Protein AF-A0A947CQY2-F1 (afdb_monomer)

Mean predicted aligned error: 17.02 Å

Radius of gyration: 27.19 Å; Cα contacts (8 Å, |Δi|>4): 859; chains: 1; bounding box: 68×80×82 Å

Foldseek 3Di:
DDDDDDDDDDDDDDDDDDDDDDDPDDDPDDDDDDDDDDPDPDDLLQDLFHDLVCLLVLVLVLQLLLCCLQQVDASLCCCVVVVVVSVVSVVLSVCVVVVQKDFGRNLSSVQSVVSNVCSVQLFPPPQDDDDPDDGDGHPSNLPRIFAPFDFFAWDPFQRNQGPQWTWAWPPPDDDDDDTGTTTHSQQAEAFGWDDDPRHHPFQWDFAQDPVVRTTGTHGLDFFGKDQFQRNHHLQWGFDDPPDSIGHTHGAAEAQGKDQFQRSHHPPWGFAFDPPPRTIGGTWGQADWFIKWADALPCDPSNPDASHGGQWGFLDDRPDIGTTDGFAAAFDAQPSRVQDHGRQWTQDPVGRGTHGAAEFFGAADVPPQNNHDHQWTQDPVRNGTHHADEFFAKDQALSSHPNSDFDDPDDRGIGTRHDPVPPPD

Structure (mmCIF, N/CA/C/O backbone):
data_AF-A0A947CQY2-F1
#
_entry.id   AF-A0A947CQY2-F1
#
loop_
_atom_site.group_PDB
_atom_site.id
_atom_site.type_symbol
_atom_site.label_atom_id
_atom_site.label_alt_id
_atom_site.label_comp_id
_atom_site.label_asym_id
_atom_site.label_entity_id
_atom_site.label_seq_id
_atom_site.pdbx_PDB_ins_code
_atom_site.Cartn_x
_atom_site.Cartn_y
_atom_site.Cartn_z
_atom_site.occupancy
_atom_site.B_iso_or_equiv
_atom_site.auth_seq_id
_atom_site.auth_comp_id
_atom_site.auth_asym_id
_atom_site.auth_atom_id
_atom_site.pdbx_PDB_model_num
ATOM 1 N N . MET A 1 1 ? -17.054 57.507 -46.070 1.00 37.50 1 MET A N 1
ATOM 2 C CA . MET A 1 1 ? -17.447 56.498 -47.080 1.00 37.50 1 MET A CA 1
ATOM 3 C C . MET A 1 1 ? -17.348 55.144 -46.381 1.00 37.50 1 MET A C 1
ATOM 5 O O . MET A 1 1 ? -16.251 54.636 -46.269 1.00 37.50 1 MET A O 1
ATOM 9 N N . LEU A 1 2 ? -18.321 54.668 -45.599 1.00 33.06 2 LEU A N 1
ATOM 10 C CA . LEU A 1 2 ? -19.682 54.240 -45.953 1.00 33.06 2 LEU A CA 1
ATOM 11 C C . LEU A 1 2 ? -19.703 53.276 -47.149 1.00 33.06 2 LEU A C 1
ATOM 13 O O . LEU A 1 2 ? -19.855 53.705 -48.286 1.00 33.06 2 LEU A O 1
ATOM 17 N N . SER A 1 3 ? -19.577 51.979 -46.864 1.00 36.81 3 SER A N 1
ATOM 18 C CA . SER A 1 3 ? -20.337 50.935 -47.551 1.00 36.81 3 SER A CA 1
ATOM 19 C C . SER A 1 3 ? -20.489 49.727 -46.626 1.00 36.81 3 SER A C 1
ATOM 21 O O . SER A 1 3 ? -19.585 49.369 -45.881 1.00 36.81 3 SER A O 1
ATOM 23 N N . LEU A 1 4 ? -21.695 49.181 -46.644 1.00 36.59 4 LEU A N 1
ATOM 24 C CA . LEU A 1 4 ? -22.331 48.286 -45.688 1.00 36.59 4 LEU A CA 1
ATOM 25 C C . LEU A 1 4 ? -23.080 47.239 -46.535 1.00 36.59 4 LEU A C 1
ATOM 27 O O . LEU A 1 4 ? -23.568 47.597 -47.610 1.00 36.59 4 LEU A O 1
ATOM 31 N N . ARG A 1 5 ? -23.274 46.027 -45.982 1.00 35.16 5 ARG A N 1
ATOM 32 C CA . ARG A 1 5 ? -24.109 44.875 -46.443 1.00 35.16 5 ARG A CA 1
ATOM 33 C C . ARG A 1 5 ? -23.339 43.803 -47.241 1.00 35.16 5 ARG A C 1
ATOM 35 O O . ARG A 1 5 ? -22.593 44.150 -48.142 1.00 35.16 5 ARG A O 1
ATOM 42 N N . ARG A 1 6 ? -23.498 42.488 -47.014 1.00 33.84 6 ARG A N 1
ATOM 43 C CA . ARG A 1 6 ? -24.617 41.644 -46.502 1.00 33.84 6 ARG A CA 1
ATOM 44 C C . ARG A 1 6 ? -24.035 40.455 -45.699 1.00 33.84 6 ARG A C 1
ATOM 46 O O . ARG A 1 6 ? -23.008 39.936 -46.104 1.00 33.84 6 ARG A O 1
ATOM 53 N N . LEU A 1 7 ? -24.522 40.102 -44.504 1.00 30.09 7 LEU A N 1
ATOM 54 C CA . LEU A 1 7 ? -25.620 39.157 -44.193 1.00 30.09 7 LEU A CA 1
ATOM 55 C C . LEU A 1 7 ? -25.624 37.834 -44.987 1.00 30.09 7 LEU A C 1
ATOM 57 O O . LEU A 1 7 ? -26.023 37.806 -46.150 1.00 30.09 7 LEU A O 1
ATOM 61 N N . SER A 1 8 ? -25.304 36.733 -44.301 1.00 27.56 8 SER A N 1
ATOM 62 C CA . SER A 1 8 ? -25.922 35.414 -44.490 1.00 27.56 8 SER A CA 1
ATOM 63 C C . SER A 1 8 ? -25.929 34.668 -43.153 1.00 27.56 8 SER A C 1
ATOM 65 O O . SER A 1 8 ? -24.882 34.362 -42.596 1.00 27.56 8 SER A O 1
ATOM 67 N N . LEU A 1 9 ? -27.144 34.457 -42.638 1.00 26.97 9 LEU A N 1
ATOM 68 C CA . LEU A 1 9 ? -27.487 33.500 -41.590 1.00 26.97 9 LEU A CA 1
ATOM 69 C C . LEU A 1 9 ? -27.170 32.083 -42.083 1.00 26.97 9 LEU A C 1
ATOM 71 O O . LEU A 1 9 ? -27.676 31.705 -43.139 1.00 26.97 9 LEU A O 1
ATOM 75 N N . VAL A 1 10 ? -26.492 31.280 -41.266 1.00 26.73 10 VAL A N 1
ATOM 76 C CA . VAL A 1 10 ? -26.775 29.844 -41.150 1.00 26.73 10 VAL A CA 1
ATOM 77 C C . VAL A 1 10 ? -26.706 29.500 -39.667 1.00 26.73 10 VAL A C 1
ATOM 79 O O . VAL A 1 10 ? -25.639 29.488 -39.066 1.00 26.73 10 VAL A O 1
ATOM 82 N N . ALA A 1 11 ? -27.881 29.281 -39.083 1.00 26.80 11 ALA A N 1
ATOM 83 C CA . ALA A 1 11 ? -28.035 28.573 -37.827 1.00 26.80 11 ALA A CA 1
ATOM 84 C C . ALA A 1 11 ? -27.947 27.073 -38.133 1.00 26.80 11 ALA A C 1
ATOM 86 O O . ALA A 1 11 ? -28.679 26.587 -38.998 1.00 26.80 11 ALA A O 1
ATOM 87 N N . LEU A 1 12 ? -27.084 26.350 -37.425 1.00 25.55 12 LEU A N 1
ATOM 88 C CA . LEU A 1 12 ? -27.151 24.897 -37.341 1.00 25.55 12 LEU A CA 1
ATOM 89 C C . LEU A 1 12 ? -27.026 24.513 -35.865 1.00 25.55 12 LEU A C 1
ATOM 91 O O . LEU A 1 12 ? -25.973 24.666 -35.256 1.00 25.55 12 LEU A O 1
ATOM 95 N N . PHE A 1 13 ? -28.151 24.076 -35.306 1.00 28.47 13 PHE A N 1
ATOM 96 C CA . PHE A 1 13 ? -28.228 23.364 -34.039 1.00 28.47 13 PHE A CA 1
ATOM 97 C C . PHE A 1 13 ? -27.535 22.008 -34.203 1.00 28.47 13 PHE A C 1
ATOM 99 O O . PHE A 1 13 ? -27.958 21.209 -35.039 1.00 28.47 13 PHE A O 1
ATOM 106 N N . VAL A 1 14 ? -26.531 21.731 -33.376 1.00 28.11 14 VAL A N 1
ATOM 107 C CA . VAL A 1 14 ? -26.170 20.363 -32.998 1.00 28.11 14 VAL A CA 1
ATOM 108 C C . VAL A 1 14 ? -26.201 20.325 -31.480 1.00 28.11 14 VAL A C 1
ATOM 110 O O . VAL A 1 14 ? -25.324 20.856 -30.810 1.00 28.11 14 VAL A O 1
ATOM 113 N N . ALA A 1 15 ? -27.289 19.759 -30.967 1.00 30.86 15 ALA A N 1
ATOM 114 C CA . ALA A 1 15 ? -27.392 19.287 -29.604 1.00 30.86 15 ALA A CA 1
ATOM 115 C C . ALA A 1 15 ? -26.707 17.916 -29.542 1.00 30.86 15 ALA A C 1
ATOM 117 O O . ALA A 1 15 ? -27.177 16.968 -30.169 1.00 30.86 15 ALA A O 1
ATOM 118 N N . LEU A 1 16 ? -25.606 17.831 -28.805 1.00 29.23 16 LEU A N 1
ATOM 119 C CA . LEU A 1 16 ? -25.088 16.601 -28.215 1.00 29.23 16 LEU A CA 1
ATOM 120 C C . LEU A 1 16 ? -24.780 16.959 -26.762 1.00 29.23 16 LEU A C 1
ATOM 122 O O . LEU A 1 16 ? -24.142 17.977 -26.505 1.00 29.23 16 LEU A O 1
ATOM 126 N N . GLY A 1 17 ? -25.395 16.214 -25.846 1.00 28.59 17 GLY A N 1
ATOM 127 C CA . GLY A 1 17 ? -25.545 16.580 -24.444 1.00 28.59 17 GLY A CA 1
ATOM 128 C C . GLY A 1 17 ? -24.212 16.734 -23.726 1.00 28.59 17 GLY A C 1
ATOM 129 O O . GLY A 1 17 ? -23.403 15.811 -23.713 1.00 28.59 17 GLY A O 1
ATOM 130 N N . CYS A 1 18 ? -24.031 17.890 -23.097 1.00 28.33 18 CYS A N 1
ATOM 131 C CA . CYS A 1 18 ? -23.194 17.992 -21.916 1.00 28.33 18 CYS A CA 1
ATOM 132 C C . CYS A 1 18 ? -23.913 17.221 -20.804 1.00 28.33 18 CYS A C 1
ATOM 134 O O . CYS A 1 18 ? -25.087 17.493 -20.549 1.00 28.33 18 CYS A O 1
ATOM 136 N N . GLY A 1 19 ? -23.238 16.253 -20.185 1.00 28.91 19 GLY A N 1
ATOM 137 C CA . GLY A 1 19 ? -23.611 15.841 -18.836 1.00 28.91 19 GLY A CA 1
ATOM 138 C C . GLY A 1 19 ? -23.505 17.068 -17.934 1.00 28.91 19 GLY A C 1
ATOM 139 O O . GLY A 1 19 ? -22.561 17.850 -18.071 1.00 28.91 19 GLY A O 1
ATOM 140 N N . ASP A 1 20 ? -24.517 17.289 -17.105 1.00 27.80 20 ASP A N 1
ATOM 141 C CA . ASP A 1 20 ? -24.540 18.399 -16.163 1.00 27.80 20 ASP A CA 1
ATOM 142 C C . ASP A 1 20 ? -23.371 18.242 -15.179 1.00 27.80 20 ASP A C 1
ATOM 144 O O . ASP A 1 20 ? -23.346 17.323 -14.366 1.00 27.80 20 ASP A O 1
ATOM 148 N N . ILE A 1 21 ? -22.385 19.136 -15.272 1.00 35.00 21 ILE A N 1
ATOM 149 C CA . ILE A 1 21 ? -21.371 19.313 -14.232 1.00 35.00 21 ILE A CA 1
ATOM 150 C C . ILE A 1 21 ? -22.055 20.099 -13.117 1.00 35.00 21 ILE A C 1
ATOM 152 O O . ILE A 1 21 ? -22.468 21.246 -13.319 1.00 35.00 21 ILE A O 1
ATOM 156 N N . VAL A 1 22 ? -22.212 19.470 -11.954 1.00 32.12 22 VAL A N 1
ATOM 157 C CA . VAL A 1 22 ? -22.820 20.089 -10.777 1.00 32.12 22 VAL A CA 1
ATOM 158 C C . VAL A 1 22 ? -21.866 21.161 -10.250 1.00 32.12 22 VAL A C 1
ATOM 160 O O . VAL A 1 22 ? -20.900 20.884 -9.549 1.00 32.12 22 VAL A O 1
ATOM 163 N N . GLN A 1 23 ? -22.136 22.420 -10.591 1.00 33.91 23 GLN A N 1
ATOM 164 C CA . GLN A 1 23 ? -21.627 23.547 -9.817 1.00 33.91 23 GLN A CA 1
ATOM 165 C C . GLN A 1 23 ? -22.276 23.481 -8.431 1.00 33.91 23 GLN A C 1
ATOM 167 O O . GLN A 1 23 ? -23.504 23.481 -8.340 1.00 33.91 23 GLN A O 1
ATOM 172 N N . ALA A 1 24 ? -21.470 23.446 -7.367 1.00 34.31 24 ALA A N 1
ATOM 173 C CA . ALA A 1 24 ? -21.943 23.549 -5.990 1.00 34.31 24 ALA A CA 1
ATOM 174 C C . ALA A 1 24 ? -22.673 24.893 -5.787 1.00 34.31 24 ALA A C 1
ATOM 176 O O . ALA A 1 24 ? -22.074 25.934 -5.513 1.00 34.31 24 ALA A O 1
ATOM 177 N N . GLY A 1 25 ? -23.987 24.885 -6.004 1.00 31.33 25 GLY A N 1
ATOM 178 C CA . GLY A 1 25 ? -24.869 26.013 -5.756 1.00 31.33 25 GLY A CA 1
ATOM 179 C C . GLY A 1 25 ? -25.234 26.051 -4.281 1.00 31.33 25 GLY A C 1
ATOM 180 O O . GLY A 1 25 ? -26.014 25.225 -3.819 1.00 31.33 25 GLY A O 1
ATOM 181 N N . GLY A 1 26 ? -24.688 27.018 -3.543 1.00 39.09 26 GLY A N 1
ATOM 182 C CA . GLY A 1 26 ? -25.120 27.300 -2.177 1.00 39.09 26 GLY A CA 1
ATOM 183 C C . GLY A 1 26 ? -26.562 27.810 -2.161 1.00 39.09 26 GLY A C 1
ATOM 184 O O . GLY A 1 26 ? -26.810 28.960 -2.531 1.00 39.09 26 GLY A O 1
ATOM 185 N N . ASP A 1 27 ? -27.501 26.970 -1.724 1.00 36.34 27 ASP A N 1
ATOM 186 C CA . ASP A 1 27 ? -28.888 27.364 -1.477 1.00 36.34 27 ASP A CA 1
ATOM 187 C C . ASP A 1 27 ? -29.111 27.602 0.023 1.00 36.34 27 ASP A C 1
ATOM 189 O O . ASP A 1 27 ? -29.260 26.685 0.831 1.00 36.34 27 ASP A O 1
ATOM 193 N N . ALA A 1 28 ? -29.111 28.879 0.405 1.00 42.72 28 ALA A N 1
ATOM 194 C CA . ALA A 1 28 ? -29.568 29.336 1.709 1.00 42.72 28 ALA A CA 1
ATOM 195 C C . ALA A 1 28 ? -31.097 29.511 1.666 1.00 42.72 28 ALA A C 1
ATOM 197 O O . ALA A 1 28 ? -31.605 30.617 1.461 1.00 42.72 28 ALA A O 1
ATOM 198 N N . GLY A 1 29 ? -31.831 28.411 1.856 1.00 35.50 29 GLY A N 1
ATOM 199 C CA . GLY A 1 29 ? -33.295 28.367 1.829 1.00 35.50 29 GLY A CA 1
ATOM 200 C C . GLY A 1 29 ? -33.918 27.992 3.175 1.00 35.50 29 GLY A C 1
ATOM 201 O O . GLY A 1 29 ? -33.822 26.865 3.641 1.00 35.50 29 GLY A O 1
ATOM 202 N N . THR A 1 30 ? -34.597 28.950 3.801 1.00 44.81 30 THR A N 1
ATOM 203 C CA . THR A 1 30 ? -35.288 28.848 5.094 1.00 44.81 30 THR A CA 1
ATOM 204 C C . THR A 1 30 ? -36.563 27.990 5.073 1.00 44.81 30 THR A C 1
ATOM 206 O O . THR A 1 30 ? -37.464 28.273 4.288 1.00 44.81 30 THR A O 1
ATOM 209 N N . GLY A 1 31 ? -36.699 27.094 6.060 1.00 47.78 31 GLY A N 1
ATOM 210 C CA . GLY A 1 31 ? -37.945 26.792 6.786 1.00 47.78 31 GLY A CA 1
ATOM 211 C C . GLY A 1 31 ? -39.035 25.993 6.061 1.00 47.78 31 GLY A C 1
ATOM 212 O O . GLY A 1 31 ? -39.875 26.563 5.367 1.00 47.78 31 GLY A O 1
ATOM 213 N N . GLY A 1 32 ? -39.121 24.695 6.358 1.00 37.16 32 GLY A N 1
ATOM 214 C CA . GLY A 1 32 ? -40.285 23.872 6.029 1.00 37.16 32 GLY A CA 1
ATOM 215 C C . GLY A 1 32 ? -40.340 22.597 6.867 1.00 37.16 32 GLY A C 1
ATOM 216 O O . GLY A 1 32 ? -39.593 21.661 6.613 1.00 37.16 32 GLY A O 1
ATOM 217 N N . ASP A 1 33 ? -41.240 22.570 7.852 1.00 52.34 33 ASP A N 1
ATOM 218 C CA . ASP A 1 33 ? -41.529 21.424 8.719 1.00 52.34 33 ASP A CA 1
ATOM 219 C C . ASP A 1 33 ? -42.145 20.261 7.909 1.00 52.34 33 ASP A C 1
ATOM 221 O O . ASP A 1 33 ? -43.361 20.186 7.717 1.00 52.34 33 ASP A O 1
ATOM 225 N N . GLY A 1 34 ? -41.306 19.351 7.413 1.00 40.44 34 GLY A N 1
ATOM 226 C CA . GLY A 1 34 ? -41.702 18.076 6.811 1.00 40.44 34 GLY A CA 1
ATOM 227 C C . GLY A 1 34 ? -41.162 16.920 7.650 1.00 40.44 34 GLY A C 1
ATOM 228 O O . GLY A 1 34 ? -39.957 16.801 7.824 1.00 40.44 34 GLY A O 1
ATOM 229 N N . GLY A 1 35 ? -42.056 16.110 8.222 1.00 40.53 35 GLY A N 1
ATOM 230 C CA . GLY A 1 35 ? -41.706 15.022 9.142 1.00 40.53 35 GLY A CA 1
ATOM 231 C C . GLY A 1 35 ? -40.851 13.904 8.521 1.00 40.53 35 GLY A C 1
ATOM 232 O O . GLY A 1 35 ? -40.805 13.772 7.298 1.00 40.53 35 GLY A O 1
ATOM 233 N N . PRO A 1 36 ? -40.208 13.077 9.368 1.00 48.31 36 PRO A N 1
ATOM 234 C CA . PRO A 1 36 ? -39.227 12.087 8.946 1.00 48.31 36 PRO A CA 1
ATOM 235 C C . PRO A 1 36 ? -39.929 10.950 8.201 1.00 48.31 36 PRO A C 1
ATOM 237 O O . PRO A 1 36 ? -40.665 10.160 8.792 1.00 48.31 36 PRO A O 1
ATOM 240 N N . GLN A 1 37 ? -39.730 10.898 6.890 1.00 43.72 37 GLN A N 1
ATOM 241 C CA . GLN A 1 37 ? -39.942 9.695 6.099 1.00 43.72 37 GLN A CA 1
ATOM 242 C C . GLN A 1 37 ? -38.576 9.049 5.918 1.00 43.72 37 GLN A C 1
ATOM 244 O O . GLN A 1 37 ? -37.701 9.680 5.338 1.00 43.72 37 GLN A O 1
ATOM 249 N N . ASP A 1 38 ? -38.427 7.847 6.478 1.00 50.47 38 ASP A N 1
ATOM 250 C CA . ASP A 1 38 ? -37.398 6.828 6.242 1.00 50.47 38 ASP A CA 1
ATOM 251 C C . ASP A 1 38 ? -36.328 7.204 5.198 1.00 50.47 38 ASP A C 1
ATOM 253 O O . ASP A 1 38 ? -36.340 6.726 4.063 1.00 50.47 38 ASP A O 1
ATOM 257 N N . ALA A 1 39 ? -35.382 8.061 5.593 1.00 50.59 39 ALA A N 1
ATOM 258 C CA . ALA A 1 39 ? -34.097 8.150 4.923 1.00 50.59 39 ALA A CA 1
ATOM 259 C C . ALA A 1 39 ? -33.348 6.876 5.315 1.00 50.59 39 ALA A C 1
ATOM 261 O O . ALA A 1 39 ? -33.127 6.630 6.503 1.00 50.59 39 ALA A O 1
ATOM 262 N N . GLY A 1 40 ? -33.074 6.015 4.335 1.00 50.72 40 GLY A N 1
ATOM 263 C CA . GLY A 1 40 ? -32.363 4.764 4.564 1.00 50.72 40 GLY A CA 1
ATOM 264 C C . GLY A 1 40 ? -31.072 5.037 5.328 1.00 50.72 40 GLY A C 1
ATOM 265 O O . GLY A 1 40 ? -30.286 5.886 4.927 1.00 50.72 40 GLY A O 1
ATOM 266 N N . THR A 1 41 ? -30.875 4.329 6.434 1.00 64.75 41 THR A N 1
ATOM 267 C CA . THR A 1 41 ? -29.686 4.389 7.296 1.00 64.75 41 THR A CA 1
ATOM 268 C C . THR A 1 41 ? -28.481 3.699 6.643 1.00 64.75 41 THR A C 1
ATOM 270 O O . THR A 1 41 ? -27.795 2.920 7.299 1.00 64.75 41 THR A O 1
ATOM 273 N N . GLY A 1 42 ? -28.304 3.874 5.331 1.00 78.50 42 GLY A N 1
ATOM 274 C CA . GLY A 1 42 ? -27.133 3.370 4.624 1.00 78.50 42 GLY A CA 1
ATOM 275 C C . GLY A 1 42 ? -25.900 4.130 5.090 1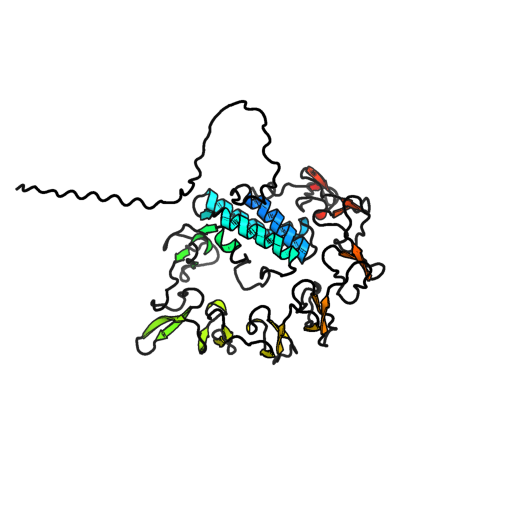.00 78.50 42 GLY A C 1
ATOM 276 O O . GLY A 1 42 ? -25.989 5.327 5.365 1.00 78.50 42 GLY A O 1
ATOM 277 N N . ASP A 1 43 ? -24.784 3.422 5.214 1.00 87.75 43 ASP A N 1
ATOM 278 C CA . ASP A 1 43 ? -23.488 4.032 5.478 1.00 87.75 43 ASP A CA 1
ATOM 279 C C . ASP A 1 43 ? -23.175 5.026 4.340 1.00 87.75 43 ASP A C 1
ATOM 281 O O . ASP A 1 43 ? -23.187 4.616 3.172 1.00 87.75 43 ASP A O 1
ATOM 285 N N . PRO A 1 44 ? -22.943 6.323 4.627 1.00 86.81 44 PRO A N 1
ATOM 286 C CA . PRO A 1 44 ? -22.600 7.301 3.595 1.00 86.81 44 PRO A CA 1
ATOM 287 C C . PRO A 1 44 ? -21.360 6.886 2.787 1.00 86.81 44 PRO A C 1
ATOM 289 O O . PRO A 1 44 ? -21.268 7.215 1.607 1.00 86.81 44 PRO A O 1
ATOM 292 N N . CYS A 1 45 ? -20.463 6.079 3.359 1.00 91.62 45 CYS A N 1
ATOM 293 C CA . CYS A 1 45 ? -19.264 5.573 2.694 1.00 91.62 45 CYS A CA 1
ATOM 294 C C . CYS A 1 45 ? -19.535 4.445 1.679 1.00 91.62 45 CYS A C 1
ATOM 296 O O . CYS A 1 45 ? -18.628 4.013 0.960 1.00 91.62 45 CYS A O 1
ATOM 298 N N . GLU A 1 46 ? -20.775 3.955 1.589 1.00 89.38 46 GLU A N 1
ATOM 299 C CA . GLU A 1 46 ? -21.233 2.999 0.571 1.00 89.38 46 GLU A CA 1
ATOM 300 C C . GLU A 1 46 ? -22.010 3.662 -0.579 1.00 89.38 46 GLU A C 1
ATOM 302 O O . GLU A 1 46 ? -22.575 2.966 -1.422 1.00 89.38 46 GLU A O 1
ATOM 307 N N . ALA A 1 47 ? -22.051 4.996 -0.643 1.00 89.00 47 ALA A N 1
ATOM 308 C CA . ALA A 1 47 ? -22.697 5.700 -1.744 1.00 89.00 47 ALA A CA 1
ATOM 309 C C . ALA A 1 47 ? -21.927 5.535 -3.071 1.00 89.00 47 ALA A C 1
ATOM 311 O O . ALA A 1 47 ? -20.705 5.689 -3.123 1.00 89.00 47 ALA A O 1
ATOM 312 N N . ASP A 1 48 ? -22.661 5.296 -4.166 1.00 87.88 48 ASP A N 1
ATOM 313 C CA . ASP A 1 48 ? -22.102 5.237 -5.530 1.00 87.88 48 ASP A CA 1
ATOM 314 C C . ASP A 1 48 ? -21.422 6.561 -5.941 1.00 87.88 48 ASP A C 1
ATOM 316 O O . ASP A 1 48 ? -20.479 6.562 -6.729 1.00 87.88 48 ASP A O 1
ATOM 320 N N . GLU A 1 49 ? -21.894 7.682 -5.387 1.00 88.12 49 GLU A N 1
ATOM 321 C CA . GLU A 1 49 ? -21.298 9.011 -5.510 1.00 88.12 49 GLU A CA 1
ATOM 322 C C . GLU A 1 49 ? -21.145 9.602 -4.109 1.00 88.12 49 GLU A C 1
ATOM 324 O O . GLU A 1 49 ? -22.140 9.887 -3.437 1.00 88.12 49 GLU A O 1
ATOM 329 N N . LEU A 1 50 ? -19.904 9.774 -3.661 1.00 89.62 50 LEU A N 1
ATOM 330 C CA . LEU A 1 50 ? -19.626 10.301 -2.333 1.00 89.62 50 LEU A CA 1
ATOM 331 C C . LEU A 1 50 ? -19.603 11.828 -2.350 1.00 89.62 50 LEU A C 1
ATOM 333 O O . LEU A 1 50 ? -18.973 12.433 -3.214 1.00 89.62 50 LEU A O 1
ATOM 337 N N . ALA A 1 51 ? -20.289 12.479 -1.411 1.00 89.12 51 ALA A N 1
ATOM 338 C CA . ALA A 1 51 ? -20.196 13.927 -1.300 1.00 89.12 51 ALA A CA 1
ATOM 339 C C . ALA A 1 51 ? -18.824 14.327 -0.745 1.00 89.12 51 ALA A C 1
ATOM 341 O O . ALA A 1 51 ? -18.244 13.644 0.096 1.00 89.12 51 ALA A O 1
ATOM 342 N N . ILE A 1 52 ? -18.322 15.485 -1.173 1.00 85.62 52 ILE A N 1
ATOM 343 C 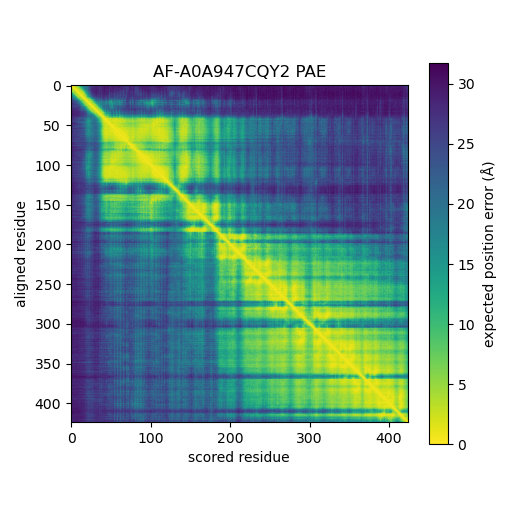CA . ILE A 1 52 ? -17.004 15.972 -0.754 1.00 85.62 52 ILE A CA 1
ATOM 344 C C . ILE A 1 52 ? -16.862 16.126 0.767 1.00 85.62 52 ILE A C 1
ATOM 346 O O . ILE A 1 52 ? -15.788 15.891 1.314 1.00 85.62 52 ILE A O 1
ATOM 350 N N . ASP A 1 53 ? -17.942 16.508 1.451 1.00 85.12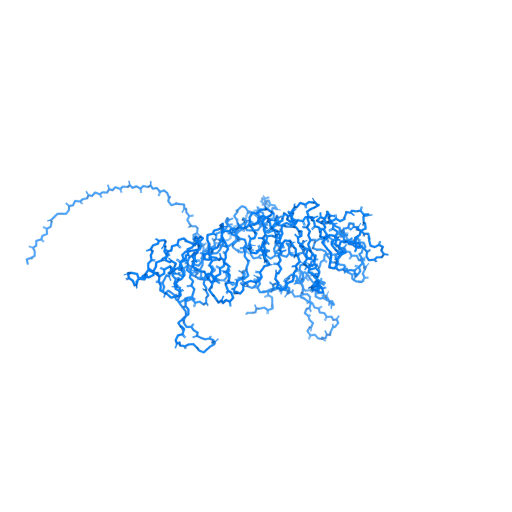 53 ASP A N 1
ATOM 351 C CA . ASP A 1 53 ? -17.934 16.679 2.904 1.00 85.12 53 ASP A CA 1
ATOM 352 C C . ASP A 1 53 ? -17.927 15.333 3.645 1.00 85.12 53 ASP A C 1
ATOM 354 O O . ASP A 1 53 ? -17.373 15.258 4.739 1.00 85.12 53 ASP A O 1
ATOM 358 N N . ASP A 1 54 ? -18.432 14.269 3.013 1.00 89.62 54 ASP A N 1
ATOM 359 C CA . ASP A 1 54 ? -18.410 12.902 3.545 1.00 89.62 54 ASP A CA 1
ATOM 360 C C . ASP A 1 54 ? -17.081 12.191 3.215 1.00 89.62 54 ASP A C 1
ATOM 362 O O . ASP A 1 54 ? -16.655 11.274 3.920 1.00 89.62 54 ASP A O 1
ATOM 366 N N . PHE A 1 55 ? -16.377 12.632 2.162 1.00 88.12 55 PHE A N 1
ATOM 367 C CA . PHE A 1 55 ? -15.137 12.010 1.694 1.00 88.12 55 PHE A CA 1
ATOM 368 C C . PHE A 1 55 ? -14.067 11.909 2.773 1.00 88.12 55 PHE A C 1
ATOM 370 O O . PHE A 1 55 ? -13.450 10.860 2.917 1.00 88.12 55 PHE A O 1
ATOM 377 N N . GLN A 1 56 ? -13.831 12.981 3.530 1.00 86.56 56 GLN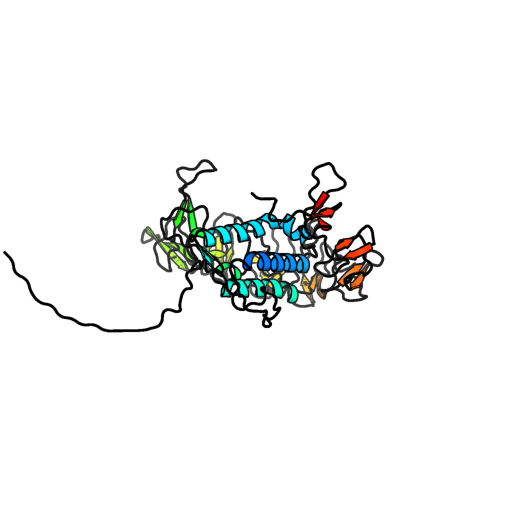 A N 1
ATOM 378 C CA . GLN A 1 56 ? -12.756 12.996 4.521 1.00 86.56 56 GLN A CA 1
ATOM 379 C C . GLN A 1 56 ? -12.968 11.940 5.607 1.00 86.56 56 GLN A C 1
ATOM 381 O O . GLN A 1 56 ? -12.028 11.247 5.999 1.00 86.56 56 GLN A O 1
ATOM 386 N N . GLU A 1 57 ? -14.202 11.841 6.095 1.00 87.06 57 GLU A N 1
ATOM 387 C CA . GLU A 1 57 ? -14.593 10.893 7.131 1.00 87.06 57 GLU A CA 1
ATOM 388 C C . GLU A 1 57 ? -14.473 9.464 6.597 1.00 87.06 57 GLU A C 1
ATOM 390 O O . GLU A 1 57 ? -13.781 8.636 7.191 1.00 87.06 57 GLU A O 1
ATOM 395 N N . CYS A 1 58 ? -15.023 9.212 5.409 1.00 92.25 58 CYS A N 1
ATOM 396 C CA . CYS A 1 58 ? -14.973 7.902 4.773 1.00 92.25 58 CYS A CA 1
ATOM 397 C C . CYS A 1 58 ? -13.562 7.463 4.368 1.00 92.25 58 CYS A C 1
ATOM 399 O O . CYS A 1 58 ? -13.232 6.282 4.494 1.00 92.25 58 CYS A O 1
ATOM 401 N N . PHE A 1 59 ? -12.714 8.388 3.911 1.00 88.00 59 PHE A N 1
ATOM 402 C CA . PHE A 1 59 ? -11.313 8.126 3.584 1.00 88.00 59 PHE A CA 1
ATOM 403 C C . PHE A 1 59 ? -10.507 7.808 4.827 1.00 88.00 59 PHE A C 1
ATOM 405 O O . PHE A 1 59 ? -9.824 6.793 4.845 1.00 88.00 59 PHE A O 1
ATOM 412 N N . THR A 1 60 ? -10.647 8.603 5.889 1.00 85.62 60 THR A N 1
ATOM 413 C CA . THR A 1 60 ? -9.970 8.333 7.165 1.00 85.62 60 THR A CA 1
ATOM 414 C C . THR A 1 60 ? -10.374 6.963 7.711 1.00 85.62 60 THR A C 1
ATOM 416 O O . THR A 1 60 ? -9.514 6.175 8.094 1.00 85.62 60 THR A O 1
ATOM 419 N N . ALA A 1 61 ? -11.674 6.645 7.695 1.00 87.56 61 ALA A N 1
ATOM 420 C CA . ALA A 1 61 ? -12.181 5.354 8.149 1.00 87.56 61 ALA A CA 1
ATOM 421 C C . ALA A 1 61 ? -11.676 4.188 7.283 1.00 87.56 61 ALA A C 1
ATOM 423 O O . ALA A 1 61 ? -11.251 3.168 7.818 1.00 87.56 61 ALA A O 1
ATOM 424 N N . SER A 1 62 ? -11.680 4.338 5.954 1.00 87.38 62 SER A N 1
ATOM 425 C CA . SER A 1 62 ? -11.235 3.283 5.031 1.00 87.38 62 SER A CA 1
ATOM 426 C C . SER A 1 62 ? -9.720 3.085 5.062 1.00 87.38 62 SER A C 1
ATOM 428 O O . SER A 1 62 ? -9.262 1.949 5.045 1.00 87.38 62 SER A O 1
ATOM 430 N N . TRP A 1 63 ? -8.946 4.171 5.140 1.00 84.62 63 TRP A N 1
ATOM 431 C CA . TRP A 1 63 ? -7.490 4.139 5.257 1.00 84.62 63 TRP A CA 1
ATOM 432 C C . TRP A 1 63 ? -7.066 3.486 6.567 1.00 84.62 63 TRP A C 1
ATOM 434 O O . TRP A 1 63 ? -6.325 2.510 6.551 1.00 84.62 63 TRP A O 1
ATOM 444 N N . CYS A 1 64 ? -7.607 3.945 7.698 1.00 84.94 64 CYS A N 1
ATOM 445 C CA . CYS A 1 64 ? -7.268 3.340 8.978 1.00 84.94 64 CYS A CA 1
ATOM 446 C C . CYS A 1 64 ? -7.793 1.919 9.124 1.00 84.94 64 CYS A C 1
ATOM 448 O O . CYS A 1 64 ? -7.096 1.100 9.707 1.00 84.94 64 CYS A O 1
ATOM 450 N N . GLY A 1 65 ? -8.945 1.587 8.537 1.00 84.56 65 GLY A N 1
ATOM 451 C CA . GLY A 1 65 ? -9.391 0.199 8.446 1.00 84.56 65 GLY A CA 1
ATOM 452 C C . GLY A 1 65 ? -8.438 -0.671 7.619 1.00 84.56 65 GLY A C 1
ATOM 453 O O . GLY A 1 65 ? -8.195 -1.819 7.980 1.00 84.56 65 GLY A O 1
ATOM 454 N N . ALA A 1 66 ? -7.857 -0.137 6.540 1.00 81.56 66 ALA A N 1
ATOM 455 C CA . ALA A 1 66 ? -6.861 -0.845 5.739 1.00 81.56 66 ALA A CA 1
ATOM 456 C C . ALA A 1 66 ? -5.533 -1.019 6.496 1.00 81.56 66 ALA A C 1
ATOM 458 O O . ALA A 1 66 ? -4.990 -2.119 6.508 1.00 81.56 66 ALA A O 1
ATOM 459 N N . ILE A 1 67 ? -5.039 0.023 7.169 1.00 78.44 67 ILE A N 1
ATOM 460 C CA . ILE A 1 67 ? -3.818 -0.032 7.989 1.00 78.44 67 ILE A CA 1
ATOM 461 C C . ILE A 1 67 ? -3.988 -1.002 9.159 1.00 78.44 67 ILE A C 1
ATOM 463 O O . ILE A 1 67 ? -3.133 -1.855 9.376 1.00 78.44 67 ILE A O 1
ATOM 467 N N . GLU A 1 68 ? -5.115 -0.932 9.864 1.00 81.75 68 GLU A N 1
ATOM 468 C CA . GLU A 1 68 ? -5.454 -1.866 10.938 1.00 81.75 68 GLU A CA 1
ATOM 469 C C . GLU A 1 68 ? -5.523 -3.301 10.427 1.00 81.75 68 GLU A C 1
ATOM 471 O O . GLU A 1 68 ? -5.035 -4.221 11.073 1.00 81.75 68 GLU A O 1
ATOM 476 N N . CYS A 1 69 ? -6.063 -3.504 9.231 1.00 82.19 69 CYS A N 1
ATOM 477 C CA . CYS A 1 69 ? -6.128 -4.825 8.634 1.00 82.19 69 CYS A CA 1
ATOM 478 C C . CYS A 1 69 ? -4.757 -5.371 8.204 1.00 82.19 69 CYS A C 1
ATOM 480 O O . CYS A 1 69 ? -4.478 -6.548 8.413 1.00 82.19 69 CYS A O 1
ATOM 482 N N . LEU A 1 70 ? -3.897 -4.531 7.619 1.00 76.38 70 LEU A N 1
ATOM 483 C CA . LEU A 1 70 ? -2.604 -4.944 7.059 1.00 76.38 70 LEU A CA 1
ATOM 484 C C . LEU A 1 70 ? -1.484 -5.018 8.109 1.00 76.38 70 LEU A C 1
ATOM 486 O O . LEU A 1 70 ? -0.608 -5.878 8.026 1.00 76.38 70 LEU A O 1
ATOM 490 N N . PHE A 1 71 ? -1.504 -4.117 9.091 1.00 78.12 71 PHE A N 1
ATOM 491 C CA . PHE A 1 71 ? -0.449 -3.958 10.100 1.00 78.12 71 PHE A CA 1
ATOM 492 C C . PHE A 1 71 ? -0.910 -4.327 11.508 1.00 78.12 71 PHE A C 1
ATOM 494 O O . PHE A 1 71 ? -0.105 -4.308 12.436 1.00 78.12 71 PHE A O 1
ATOM 501 N N . GLY A 1 72 ? -2.199 -4.624 11.687 1.00 75.62 72 GLY A N 1
ATOM 502 C CA . GLY A 1 72 ? -2.816 -4.809 12.999 1.00 75.62 72 GLY A CA 1
ATOM 503 C C . GLY A 1 72 ? -2.967 -3.502 13.786 1.00 75.62 72 GLY A C 1
ATOM 504 O O . GLY A 1 72 ? -3.533 -3.488 14.874 1.00 75.62 72 GLY A O 1
ATOM 505 N N . GLU A 1 73 ? -2.422 -2.392 13.299 1.00 76.56 73 GLU A N 1
ATOM 506 C CA . GLU A 1 73 ? -2.352 -1.154 14.060 1.00 76.56 73 GLU A CA 1
ATOM 507 C C . GLU A 1 73 ? -3.736 -0.537 14.228 1.00 76.56 73 GLU A C 1
ATOM 509 O O . GLU A 1 73 ? -4.390 -0.173 13.255 1.00 76.56 73 GLU A O 1
ATOM 514 N N . GLY A 1 74 ? -4.181 -0.383 15.476 1.00 74.31 74 GLY A N 1
ATOM 515 C CA . GLY A 1 74 ? -5.478 0.219 15.752 1.00 74.31 74 GLY A CA 1
ATOM 516 C C . GLY A 1 74 ? -5.619 1.612 15.110 1.00 74.31 74 GLY A C 1
ATOM 517 O O . GLY A 1 74 ? -4.627 2.321 14.907 1.00 74.31 74 GLY A O 1
ATOM 518 N N . PRO A 1 75 ? -6.853 2.075 14.851 1.00 67.88 75 PRO A N 1
ATOM 519 C CA . PRO A 1 75 ? -7.130 3.318 14.125 1.00 67.88 75 PRO A CA 1
ATOM 520 C C . PRO A 1 75 ? -6.587 4.591 14.801 1.00 67.88 75 PRO A C 1
ATOM 522 O O . PRO A 1 75 ? -6.571 5.653 14.178 1.00 67.88 75 PRO A O 1
ATOM 525 N N . ALA A 1 76 ? -6.163 4.496 16.065 1.00 67.25 76 ALA A N 1
ATOM 526 C CA . ALA A 1 76 ? -5.412 5.524 16.783 1.00 67.25 76 ALA A CA 1
ATOM 527 C C . ALA A 1 76 ? -3.971 5.652 16.258 1.00 67.25 76 ALA A C 1
ATOM 529 O O . ALA A 1 76 ? -3.539 6.741 15.897 1.00 67.25 76 ALA A O 1
ATOM 530 N N . VAL A 1 77 ? -3.263 4.526 16.127 1.00 70.88 77 VAL A N 1
ATOM 531 C CA . VAL A 1 77 ? -1.880 4.490 15.631 1.00 70.88 77 VAL A CA 1
ATOM 532 C C . VAL A 1 77 ? -1.831 4.910 14.165 1.00 70.88 77 VAL A C 1
ATOM 534 O O . VAL A 1 77 ? -0.981 5.713 13.804 1.00 70.88 77 VAL A O 1
ATOM 537 N N . CYS A 1 78 ? -2.799 4.472 13.353 1.00 77.38 78 CYS A N 1
ATOM 538 C CA . CYS A 1 78 ? -2.967 4.960 11.981 1.00 77.38 78 CYS A CA 1
ATOM 539 C C . CYS A 1 78 ? -3.054 6.493 11.920 1.00 77.38 78 CYS A C 1
ATOM 541 O O . CYS A 1 78 ? -2.379 7.134 11.122 1.00 77.38 78 CYS A O 1
ATOM 543 N N . ARG A 1 79 ? -3.875 7.099 12.783 1.00 73.06 79 ARG A N 1
ATOM 544 C CA . ARG A 1 79 ? -4.085 8.549 12.783 1.00 73.06 79 ARG A CA 1
ATOM 545 C C . ARG A 1 79 ? -2.844 9.345 13.172 1.00 73.06 79 ARG A C 1
ATOM 547 O O . ARG A 1 79 ? -2.638 10.424 12.619 1.00 73.06 79 ARG A O 1
ATOM 554 N N . ASP A 1 80 ? -2.042 8.821 14.092 1.00 71.69 80 ASP A N 1
ATOM 555 C CA . ASP A 1 80 ? -0.817 9.477 14.554 1.00 71.69 80 ASP A CA 1
ATOM 556 C C . ASP A 1 80 ? 0.368 9.239 13.612 1.00 71.69 80 ASP A C 1
ATOM 558 O O . ASP A 1 80 ? 1.162 10.150 13.364 1.00 71.69 80 ASP A O 1
ATOM 562 N N . ARG A 1 81 ? 0.491 8.020 13.078 1.00 66.12 81 ARG A N 1
ATOM 563 C CA . ARG A 1 81 ? 1.579 7.612 12.185 1.00 66.12 81 ARG A CA 1
ATOM 564 C C . ARG A 1 81 ? 1.401 8.184 10.784 1.00 66.12 81 ARG A C 1
ATOM 566 O O . ARG A 1 81 ? 2.352 8.735 10.235 1.00 66.12 81 ARG A O 1
ATOM 573 N N . ASP A 1 82 ? 0.173 8.138 10.274 1.00 67.00 82 ASP A N 1
ATOM 574 C CA . ASP A 1 82 ? -0.174 8.542 8.910 1.00 67.00 82 ASP A CA 1
ATOM 575 C C . ASP A 1 82 ? -0.855 9.927 8.898 1.00 67.00 82 ASP A C 1
ATOM 577 O O . ASP A 1 82 ? -1.696 10.263 8.054 1.00 67.00 82 ASP A O 1
ATOM 581 N N . ALA A 1 83 ? -0.510 10.768 9.883 1.00 69.69 83 ALA A N 1
ATOM 582 C CA . ALA A 1 83 ? -1.006 12.136 9.984 1.00 69.69 83 ALA A CA 1
ATOM 583 C C . ALA A 1 83 ? -0.706 12.946 8.710 1.00 69.69 83 ALA A C 1
ATOM 585 O O . ALA A 1 83 ? -1.494 13.822 8.353 1.00 69.69 83 ALA A O 1
ATOM 586 N N . GLN A 1 84 ? 0.385 12.634 7.997 1.00 66.19 84 GLN A N 1
ATOM 587 C CA . GLN A 1 84 ? 0.734 13.283 6.729 1.00 66.19 84 GLN A CA 1
ATOM 588 C C . GLN A 1 84 ? -0.246 12.935 5.604 1.00 66.19 84 GLN A C 1
ATOM 590 O O . GLN A 1 84 ? -0.639 13.814 4.840 1.00 66.19 84 GLN A O 1
ATOM 595 N N . GLU A 1 85 ? -0.672 11.682 5.505 1.00 67.62 85 GLU A N 1
ATOM 596 C CA . GLU A 1 85 ? -1.579 11.158 4.485 1.00 67.62 85 GLU A CA 1
ATOM 597 C C . GLU A 1 85 ? -2.996 11.706 4.701 1.00 67.62 85 GLU A C 1
ATOM 599 O O . GLU A 1 85 ? -3.675 12.141 3.763 1.00 67.62 85 GLU A O 1
ATOM 604 N N . LEU A 1 86 ? -3.426 11.787 5.962 1.00 73.50 86 LEU A N 1
ATOM 605 C CA . LEU A 1 86 ? -4.684 12.434 6.332 1.00 73.50 86 LEU A CA 1
ATOM 606 C C . LEU A 1 86 ? -4.630 13.957 6.127 1.00 73.50 86 LEU A C 1
ATOM 608 O O . LEU A 1 86 ? -5.607 14.557 5.664 1.00 73.50 86 LEU A O 1
ATOM 612 N N . GLU A 1 87 ? -3.495 14.598 6.422 1.00 73.62 87 GLU A N 1
ATOM 613 C CA . GLU A 1 87 ? -3.255 16.015 6.120 1.00 73.62 87 GLU A CA 1
ATOM 614 C C . GLU A 1 87 ? -3.270 16.274 4.606 1.00 73.62 87 GLU A C 1
ATOM 616 O O . GLU A 1 87 ? -3.813 17.284 4.152 1.00 73.62 87 GLU A O 1
ATOM 621 N N . TYR A 1 88 ? -2.766 15.337 3.804 1.00 70.56 88 TYR A N 1
ATOM 622 C CA . TYR A 1 88 ? -2.795 15.408 2.348 1.00 70.56 88 TYR A CA 1
ATOM 623 C C . TYR A 1 88 ? -4.226 15.393 1.800 1.00 70.56 88 TYR A C 1
ATOM 625 O O . TYR A 1 88 ? -4.603 16.290 1.038 1.00 70.56 88 TYR A O 1
ATOM 633 N N . ALA A 1 89 ? -5.055 14.435 2.230 1.00 76.56 89 ALA A N 1
ATOM 634 C CA . ALA A 1 89 ? -6.466 14.382 1.844 1.00 76.56 89 ALA A CA 1
ATOM 635 C C . ALA A 1 89 ? -7.209 15.675 2.235 1.00 76.56 89 ALA A C 1
ATOM 637 O O . ALA A 1 89 ? -7.962 16.231 1.430 1.00 76.56 89 ALA A O 1
ATOM 638 N N . ARG A 1 90 ? -6.943 16.215 3.434 1.00 79.38 90 ARG A N 1
ATOM 639 C CA . ARG A 1 90 ? -7.487 17.512 3.884 1.00 79.38 90 ARG A CA 1
ATOM 640 C C . ARG A 1 90 ? -7.055 18.668 2.990 1.00 79.38 90 ARG A C 1
ATOM 642 O O . ARG A 1 90 ? -7.896 19.454 2.558 1.00 79.38 90 ARG A O 1
ATOM 649 N N . ARG A 1 91 ? -5.765 18.759 2.664 1.00 76.44 91 ARG A N 1
ATOM 650 C CA . ARG A 1 91 ? -5.223 19.829 1.819 1.00 76.44 91 ARG A CA 1
ATOM 651 C C . ARG A 1 91 ? -5.881 19.851 0.442 1.00 76.44 91 ARG A C 1
ATOM 653 O O . ARG A 1 91 ? -6.148 20.925 -0.093 1.00 76.44 91 ARG A O 1
ATOM 660 N N . TRP A 1 92 ? -6.181 18.688 -0.125 1.00 74.12 92 TRP A N 1
ATOM 661 C CA . TRP A 1 92 ? -6.922 18.600 -1.379 1.00 74.12 92 TRP A CA 1
ATOM 662 C C . TRP A 1 92 ? -8.377 19.038 -1.261 1.00 74.12 92 TRP A C 1
ATOM 664 O O . TRP A 1 92 ? -8.856 19.782 -2.118 1.00 74.12 92 TRP A O 1
ATOM 674 N N . LEU A 1 93 ? -9.067 18.649 -0.190 1.00 81.25 93 LEU A N 1
ATOM 675 C CA . LEU A 1 93 ? -10.429 19.115 0.075 1.00 81.25 93 LEU A CA 1
ATOM 676 C C . LEU A 1 93 ? -10.487 20.641 0.197 1.00 81.25 93 LEU A C 1
ATOM 678 O O . LEU A 1 93 ? -11.402 21.263 -0.346 1.00 81.25 93 LEU A O 1
ATOM 682 N N . ASP A 1 94 ? -9.485 21.260 0.822 1.00 79.62 94 ASP A N 1
ATOM 683 C CA . ASP A 1 94 ? -9.367 22.717 0.887 1.00 79.62 94 ASP A CA 1
ATOM 684 C C . ASP A 1 94 ? -9.168 23.346 -0.499 1.00 79.62 94 ASP A C 1
ATOM 686 O O . ASP A 1 94 ? -9.782 24.372 -0.797 1.00 79.62 94 ASP A O 1
ATOM 690 N N . LEU A 1 95 ? -8.382 22.719 -1.384 1.00 71.31 95 LEU A N 1
ATOM 691 C CA . LEU A 1 95 ? -8.231 23.169 -2.773 1.00 71.31 95 LEU A CA 1
ATOM 692 C C . LEU A 1 95 ? -9.544 23.056 -3.556 1.00 71.31 95 LEU A C 1
ATOM 694 O O . LEU A 1 95 ? -9.885 23.964 -4.315 1.00 71.31 95 LEU A O 1
ATOM 698 N N . VAL A 1 96 ? -10.317 21.987 -3.367 1.00 79.25 96 VAL A N 1
ATOM 699 C CA . VAL A 1 96 ? -11.622 21.858 -4.028 1.00 79.25 96 VAL A CA 1
ATOM 700 C C . VAL A 1 96 ? -12.610 22.895 -3.490 1.00 79.25 96 VAL A C 1
ATOM 702 O O . VAL A 1 96 ? -13.273 23.577 -4.272 1.00 79.25 96 VAL A O 1
ATOM 705 N N . ARG A 1 97 ? -12.665 23.093 -2.167 1.00 83.62 97 ARG A N 1
ATOM 706 C CA . ARG A 1 97 ? -13.499 24.128 -1.527 1.00 83.62 97 ARG A CA 1
ATOM 707 C C . ARG A 1 97 ? -13.100 25.541 -1.959 1.00 83.62 97 ARG A C 1
ATOM 709 O O . ARG A 1 97 ? -13.964 26.405 -2.103 1.00 83.62 97 ARG A O 1
ATOM 716 N N . ALA A 1 98 ? -11.813 25.772 -2.217 1.00 75.56 98 ALA A N 1
ATOM 717 C CA . ALA A 1 98 ? -11.293 27.016 -2.779 1.00 75.56 98 ALA A CA 1
ATOM 718 C C . ALA A 1 98 ? -11.562 27.172 -4.291 1.00 75.56 98 ALA A C 1
ATOM 720 O O . ALA A 1 98 ? -11.302 28.241 -4.848 1.00 75.56 98 ALA A O 1
ATOM 721 N N . GLY A 1 99 ? -12.087 26.139 -4.961 1.00 72.94 99 GLY A N 1
ATOM 722 C CA . GLY A 1 99 ? -12.340 26.129 -6.402 1.00 72.94 99 GLY A CA 1
ATOM 723 C C . GLY A 1 99 ? -11.073 26.021 -7.254 1.00 72.94 99 GLY A C 1
ATOM 724 O O . GLY A 1 99 ? -11.082 26.438 -8.410 1.00 72.94 99 GLY A O 1
ATOM 725 N N . THR A 1 100 ? -9.979 25.507 -6.690 1.00 70.62 100 THR A N 1
ATOM 726 C CA . THR A 1 100 ? -8.683 25.322 -7.365 1.00 70.62 100 THR A CA 1
ATOM 727 C C . THR A 1 100 ? -8.385 23.863 -7.717 1.00 70.62 100 THR A C 1
ATOM 729 O O . THR A 1 100 ? -7.367 23.580 -8.345 1.00 70.62 100 THR A O 1
ATOM 732 N N . ALA A 1 101 ? -9.274 22.942 -7.350 1.00 77.69 101 ALA A N 1
ATOM 733 C CA . ALA A 1 101 ? -9.276 21.552 -7.786 1.00 77.69 101 ALA A CA 1
ATOM 734 C C . ALA A 1 101 ? -10.714 21.095 -8.085 1.00 77.69 101 ALA A C 1
ATOM 736 O O . ALA A 1 101 ? -11.677 21.654 -7.555 1.00 77.69 101 ALA A O 1
ATOM 737 N N . LEU A 1 102 ? -10.857 20.089 -8.943 1.00 81.00 102 LEU A N 1
ATOM 738 C CA . LEU A 1 102 ? -12.096 19.346 -9.147 1.00 81.00 102 LEU A CA 1
ATOM 739 C C . LEU A 1 102 ? -12.090 18.105 -8.267 1.00 81.00 102 LEU A C 1
ATOM 741 O O . LEU A 1 102 ? -11.043 17.492 -8.066 1.00 81.00 102 LEU A O 1
ATOM 745 N N . TYR A 1 103 ? -13.274 17.738 -7.797 1.00 86.88 103 TYR A N 1
ATOM 746 C CA . TYR A 1 103 ? -13.530 16.494 -7.090 1.00 86.88 103 TYR A CA 1
ATOM 747 C C . TYR A 1 103 ? -14.434 15.612 -7.948 1.00 86.88 103 TYR A C 1
ATOM 749 O O . TYR A 1 103 ? -15.490 16.073 -8.391 1.00 86.88 103 TYR A O 1
ATOM 757 N N . ASP A 1 104 ? -14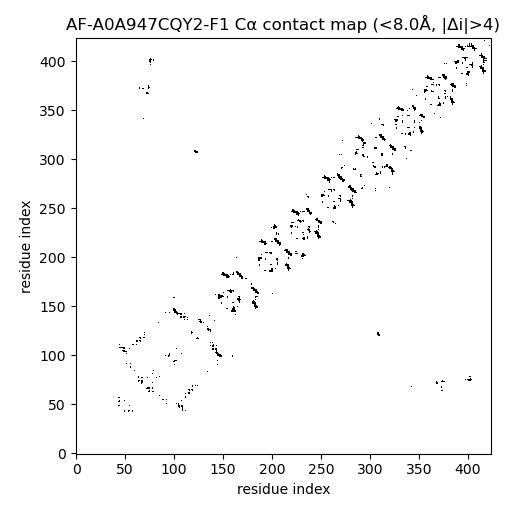.007 14.376 -8.194 1.00 86.38 104 ASP A N 1
ATOM 758 C CA . ASP A 1 104 ? -14.815 13.360 -8.868 1.00 86.38 104 ASP A CA 1
ATOM 759 C C . ASP A 1 104 ? -15.420 12.411 -7.812 1.00 86.38 104 ASP A C 1
ATOM 761 O O . ASP A 1 104 ? -14.697 11.586 -7.240 1.00 86.38 104 ASP A O 1
ATOM 765 N N . PRO A 1 105 ? -16.734 12.513 -7.529 1.00 86.25 105 PRO A N 1
ATOM 766 C CA . PRO A 1 105 ? -17.381 11.724 -6.484 1.00 86.25 105 PRO A CA 1
ATOM 767 C C . PRO A 1 105 ? -17.416 10.222 -6.802 1.00 86.25 105 PRO A C 1
ATOM 769 O O . PRO A 1 105 ? -17.408 9.410 -5.879 1.00 86.25 105 PRO A O 1
ATOM 772 N N . ALA A 1 106 ? -17.421 9.835 -8.082 1.00 83.75 106 ALA A N 1
ATOM 773 C CA . ALA A 1 106 ? -17.425 8.431 -8.485 1.00 83.75 106 ALA A CA 1
ATOM 774 C C . ALA A 1 106 ? -16.025 7.813 -8.343 1.00 83.75 106 ALA A C 1
ATOM 776 O O . ALA A 1 106 ? -15.888 6.686 -7.858 1.00 83.75 106 ALA A O 1
ATOM 777 N N . ALA A 1 107 ? -14.976 8.559 -8.710 1.00 83.19 107 ALA A N 1
ATOM 778 C CA . ALA A 1 107 ? -13.592 8.137 -8.480 1.00 83.19 107 ALA A CA 1
ATOM 779 C C . ALA A 1 107 ? -13.283 8.019 -6.978 1.00 83.19 107 ALA A C 1
ATOM 781 O O . ALA A 1 107 ? -12.648 7.058 -6.548 1.00 83.19 107 ALA A O 1
ATOM 782 N N . ALA A 1 108 ? -13.798 8.943 -6.165 1.00 87.00 108 ALA A N 1
ATOM 783 C CA . ALA A 1 108 ? -13.688 8.880 -4.714 1.00 87.00 108 ALA A CA 1
ATOM 784 C C . ALA A 1 108 ? -14.358 7.625 -4.122 1.00 87.00 108 ALA A C 1
ATOM 786 O O . ALA A 1 108 ? -13.735 6.917 -3.331 1.00 87.00 108 ALA A O 1
ATOM 787 N N . SER A 1 109 ? -15.582 7.285 -4.539 1.00 88.06 109 SER A N 1
ATOM 788 C CA . SER A 1 109 ? -16.239 6.043 -4.106 1.00 88.06 109 SER A CA 1
ATOM 789 C C . SER A 1 109 ? -15.459 4.791 -4.533 1.00 88.06 109 SER A C 1
ATOM 791 O O . SER A 1 109 ? -15.281 3.871 -3.730 1.00 88.06 109 SER A O 1
ATOM 793 N N . ALA A 1 110 ? -14.930 4.764 -5.763 1.00 85.25 110 ALA A N 1
ATOM 794 C CA . ALA A 1 110 ? -14.107 3.659 -6.263 1.00 85.25 110 ALA A CA 1
ATOM 795 C C . ALA A 1 110 ? -12.786 3.508 -5.488 1.00 85.25 110 ALA A C 1
ATOM 797 O O . ALA A 1 110 ? -12.374 2.391 -5.177 1.00 85.25 110 ALA A O 1
ATOM 798 N N . CYS A 1 111 ? -12.149 4.625 -5.131 1.00 88.19 111 CYS A N 1
ATOM 799 C CA . CYS A 1 111 ? -10.968 4.657 -4.275 1.00 88.19 111 CYS A CA 1
ATOM 800 C C . CYS A 1 111 ? -11.229 3.995 -2.916 1.00 88.19 111 CYS A C 1
ATOM 802 O O . CYS A 1 111 ? -10.489 3.105 -2.496 1.00 88.19 111 CYS A O 1
ATOM 804 N N . LEU A 1 112 ? -12.319 4.381 -2.248 1.00 88.44 112 LEU A N 1
ATOM 805 C CA . LEU A 1 112 ? -12.681 3.829 -0.942 1.00 88.44 112 LEU A CA 1
ATOM 806 C C . LEU A 1 112 ? -13.081 2.359 -1.013 1.00 88.44 112 LEU A C 1
ATOM 808 O O . LEU A 1 112 ? -12.849 1.614 -0.063 1.00 88.44 112 LEU A O 1
ATOM 812 N N . ALA A 1 113 ? -13.719 1.932 -2.104 1.00 87.75 113 ALA A N 1
ATOM 813 C CA . ALA A 1 113 ? -14.002 0.520 -2.336 1.00 87.75 113 ALA A CA 1
ATOM 814 C C . ALA A 1 113 ? -12.700 -0.284 -2.464 1.00 87.75 113 ALA A C 1
ATOM 816 O O . ALA A 1 113 ? -12.566 -1.309 -1.802 1.00 87.75 113 ALA A O 1
ATOM 817 N N . ASN A 1 114 ? -11.719 0.229 -3.217 1.00 83.75 114 ASN A N 1
ATOM 818 C CA . ASN A 1 114 ? -10.401 -0.396 -3.335 1.00 83.75 114 ASN A CA 1
ATOM 819 C C . ASN A 1 114 ? -9.697 -0.503 -1.981 1.00 83.75 114 ASN A C 1
ATOM 821 O O . ASN A 1 114 ? -9.298 -1.599 -1.619 1.00 83.75 114 ASN A O 1
ATOM 825 N N . LEU A 1 115 ? -9.615 0.582 -1.198 1.00 83.19 115 LEU A N 1
ATOM 826 C CA . LEU A 1 115 ? -8.990 0.552 0.135 1.00 83.19 115 LEU A CA 1
ATOM 827 C C . LEU A 1 115 ? -9.622 -0.501 1.060 1.00 83.19 115 LEU A C 1
ATOM 829 O O . LEU A 1 115 ? -8.918 -1.204 1.782 1.00 83.19 115 LEU A O 1
ATOM 833 N N . ARG A 1 116 ? -10.952 -0.640 1.015 1.00 86.00 116 ARG A N 1
ATOM 834 C CA . ARG A 1 116 ? -11.678 -1.654 1.793 1.00 86.00 116 ARG A CA 1
ATOM 835 C C . ARG A 1 116 ? -11.430 -3.075 1.289 1.00 86.00 116 ARG A C 1
ATOM 837 O O . ARG A 1 116 ? -11.357 -3.997 2.101 1.00 86.00 116 ARG A O 1
ATOM 844 N N . ASP A 1 117 ? -11.319 -3.266 -0.021 1.00 83.62 117 ASP A N 1
ATOM 845 C CA . ASP A 1 117 ? -11.071 -4.581 -0.611 1.00 83.62 117 ASP A CA 1
ATOM 846 C C . ASP A 1 117 ? -9.606 -5.026 -0.467 1.00 83.62 117 ASP A C 1
ATOM 848 O O . ASP A 1 117 ? -9.392 -6.225 -0.306 1.00 83.62 117 ASP A O 1
ATOM 852 N N . SER A 1 118 ? -8.626 -4.112 -0.386 1.00 75.50 118 SER A N 1
ATOM 853 C CA . SER A 1 118 ? -7.213 -4.436 -0.092 1.00 75.50 118 SER A CA 1
ATOM 854 C C . SER A 1 118 ? -7.061 -5.263 1.184 1.00 75.50 118 SER A C 1
ATOM 856 O O . SER A 1 118 ? -6.295 -6.219 1.248 1.00 75.50 118 SER A O 1
ATOM 858 N N . CYS A 1 119 ? -7.857 -4.929 2.201 1.00 71.62 119 CYS A N 1
ATOM 859 C CA . CYS A 1 119 ? -7.917 -5.691 3.443 1.00 71.62 119 CYS A CA 1
ATOM 860 C C . CYS A 1 119 ? -8.435 -7.124 3.229 1.00 71.62 119 CYS A C 1
ATOM 862 O O . CYS A 1 119 ? -7.976 -8.063 3.870 1.00 71.62 119 CYS A O 1
ATOM 864 N N . ARG A 1 120 ? -9.405 -7.317 2.328 1.00 76.19 120 ARG A N 1
ATOM 865 C CA . ARG A 1 120 ? -10.007 -8.636 2.077 1.00 76.19 120 ARG A CA 1
ATOM 866 C C . ARG A 1 120 ? -9.136 -9.540 1.227 1.00 76.19 120 ARG A C 1
ATOM 868 O O . ARG A 1 120 ? -9.262 -10.754 1.338 1.00 76.19 120 ARG A O 1
ATOM 875 N N . THR A 1 121 ? -8.359 -8.967 0.318 1.00 75.81 121 THR A N 1
ATOM 876 C CA . THR A 1 121 ? -7.533 -9.738 -0.610 1.00 75.81 121 THR A CA 1
ATOM 877 C C . THR A 1 121 ? -6.167 -10.074 -0.025 1.00 75.81 121 THR A C 1
ATOM 879 O O . THR A 1 121 ? -5.477 -10.919 -0.591 1.00 75.81 121 THR A O 1
ATOM 882 N N . GLY A 1 122 ? -5.758 -9.410 1.065 1.00 66.56 122 GLY A N 1
ATOM 883 C CA . GLY A 1 122 ? -4.394 -9.491 1.599 1.00 66.56 122 GLY A CA 1
ATOM 884 C C . GLY A 1 122 ? -3.343 -8.962 0.615 1.00 66.56 122 GLY A C 1
ATOM 885 O O . GLY A 1 122 ? -2.142 -9.034 0.871 1.00 66.56 122 GLY A O 1
ATOM 886 N N . GLU A 1 123 ? -3.780 -8.443 -0.534 1.00 62.78 123 GLU A N 1
ATOM 887 C CA . GLU A 1 123 ? -2.927 -7.736 -1.463 1.00 62.78 123 GLU A CA 1
ATOM 888 C C . GLU A 1 123 ? -2.655 -6.397 -0.790 1.00 62.78 123 GLU A C 1
ATOM 890 O O . GLU A 1 123 ? -3.539 -5.540 -0.680 1.00 62.78 123 GLU A O 1
ATOM 895 N N . VAL A 1 124 ? -1.424 -6.228 -0.306 1.00 54.91 124 VAL A N 1
ATOM 896 C CA . VAL A 1 124 ? -0.867 -4.896 -0.110 1.00 54.91 124 VAL A CA 1
ATOM 897 C C . VAL A 1 124 ? -0.941 -4.269 -1.496 1.00 54.91 124 VAL A C 1
ATOM 899 O O . VAL A 1 124 ? -0.059 -4.476 -2.324 1.00 54.91 124 VAL A O 1
ATOM 902 N N . VAL A 1 125 ? -2.035 -3.562 -1.802 1.00 51.00 125 VAL A N 1
ATOM 903 C CA . VAL A 1 125 ? -2.021 -2.568 -2.878 1.00 51.00 125 VAL A CA 1
ATOM 904 C C . VAL A 1 125 ? -0.731 -1.804 -2.642 1.00 51.00 125 VAL A C 1
ATOM 906 O O . VAL A 1 125 ? -0.486 -1.483 -1.481 1.00 51.00 125 VAL A O 1
ATOM 909 N N . ASP A 1 126 ? 0.096 -1.611 -3.676 1.00 47.22 126 ASP A N 1
ATOM 910 C CA . ASP A 1 126 ? 1.371 -0.873 -3.653 1.00 47.22 126 ASP A CA 1
ATOM 911 C C . ASP A 1 126 ? 1.173 0.553 -3.098 1.00 47.22 126 ASP A C 1
ATOM 913 O O . ASP A 1 126 ? 1.203 1.566 -3.794 1.00 47.22 126 ASP A O 1
ATOM 917 N N . VAL A 1 127 ? 0.883 0.622 -1.810 1.00 45.38 127 VAL A N 1
ATOM 918 C CA . VAL A 1 127 ? 0.506 1.779 -1.012 1.00 45.38 127 VAL A CA 1
ATOM 919 C C . VAL A 1 127 ? 1.707 2.168 -0.151 1.00 45.38 127 VAL A C 1
ATOM 921 O O . VAL A 1 127 ? 1.685 3.192 0.514 1.00 45.38 127 VAL A O 1
ATOM 924 N N . ILE A 1 128 ? 2.761 1.341 -0.128 1.00 37.97 128 ILE A N 1
ATOM 925 C CA . ILE A 1 128 ? 3.869 1.452 0.818 1.00 37.97 128 ILE A CA 1
ATOM 926 C C . ILE A 1 128 ? 5.164 0.993 0.135 1.00 37.97 128 ILE A C 1
ATOM 928 O O . ILE A 1 128 ? 5.745 -0.030 0.477 1.00 37.97 128 ILE A O 1
ATOM 932 N N . ALA A 1 129 ? 5.626 1.737 -0.867 1.00 32.03 129 ALA A N 1
ATOM 933 C CA . ALA A 1 129 ? 6.984 1.578 -1.392 1.00 32.03 129 ALA A CA 1
ATOM 934 C C . ALA A 1 129 ? 7.646 2.958 -1.518 1.00 32.03 129 ALA A C 1
ATOM 936 O O . ALA A 1 129 ? 7.424 3.643 -2.516 1.00 32.03 129 ALA A O 1
ATOM 937 N N . PRO A 1 130 ? 8.424 3.419 -0.519 1.00 30.80 130 PRO A N 1
ATOM 938 C CA . PRO A 1 130 ? 8.959 4.777 -0.477 1.00 30.80 130 PRO A CA 1
ATOM 939 C C . PRO A 1 130 ? 9.895 5.029 -1.663 1.00 30.80 130 PRO A C 1
ATOM 941 O O . PRO A 1 130 ? 11.044 4.597 -1.671 1.00 30.80 130 PRO A O 1
ATOM 944 N N . VAL A 1 131 ? 9.420 5.782 -2.657 1.00 28.89 131 VAL A N 1
ATOM 945 C CA . VAL A 1 131 ? 10.271 6.371 -3.692 1.00 28.89 131 VAL A CA 1
ATOM 946 C C . VAL A 1 131 ? 10.000 7.870 -3.722 1.00 28.89 131 VAL A C 1
ATOM 948 O O . VAL A 1 131 ? 8.995 8.318 -4.258 1.00 28.89 131 VAL A O 1
ATOM 951 N N . ASN A 1 132 ? 10.905 8.608 -3.073 1.00 29.52 132 ASN A N 1
ATOM 952 C CA . ASN A 1 132 ? 11.141 10.055 -3.126 1.00 29.52 132 ASN A CA 1
ATOM 953 C C . ASN A 1 132 ? 9.999 10.921 -3.716 1.00 29.52 132 ASN A C 1
ATOM 955 O O . ASN A 1 132 ? 9.844 11.023 -4.932 1.00 29.52 132 ASN A O 1
ATOM 959 N N . ASP A 1 133 ? 9.301 11.615 -2.809 1.00 35.69 133 ASP A N 1
ATOM 960 C CA . ASP A 1 133 ? 8.397 12.766 -3.007 1.00 35.69 133 ASP A CA 1
ATOM 961 C C . ASP A 1 133 ? 6.897 12.523 -3.274 1.00 35.69 133 ASP A C 1
ATOM 963 O O . ASP A 1 133 ? 6.167 13.502 -3.427 1.00 35.69 133 ASP A O 1
ATOM 967 N N . PHE A 1 134 ? 6.386 11.285 -3.246 1.00 34.12 134 PHE A N 1
ATOM 968 C CA . PHE A 1 134 ? 4.937 11.036 -3.369 1.00 34.12 134 PHE A CA 1
ATOM 969 C C . PHE A 1 134 ? 4.467 9.842 -2.522 1.00 34.12 134 PHE A C 1
ATOM 971 O O . PHE A 1 134 ? 4.845 8.711 -2.833 1.00 34.12 134 PHE A O 1
ATOM 978 N N . PRO A 1 135 ? 3.608 10.036 -1.503 1.00 37.53 135 PRO A N 1
ATOM 979 C CA . PRO A 1 135 ? 2.887 8.931 -0.907 1.00 37.53 135 PRO A CA 1
ATOM 980 C C . PRO A 1 135 ? 1.596 8.650 -1.694 1.00 37.53 135 PRO A C 1
ATOM 982 O O . PRO A 1 135 ? 0.615 9.383 -1.627 1.00 37.53 135 PRO A O 1
ATOM 985 N N . PHE A 1 136 ? 1.673 7.603 -2.512 1.00 51.88 136 PHE A N 1
ATOM 986 C CA . PHE A 1 136 ? 0.685 6.530 -2.656 1.00 51.88 136 PHE A CA 1
ATOM 987 C C . PHE A 1 136 ? -0.805 6.871 -2.668 1.00 51.88 136 PHE A C 1
ATOM 989 O O . PHE A 1 136 ? -1.446 7.089 -1.644 1.00 51.88 136 PHE A O 1
ATOM 996 N N . VAL A 1 137 ? -1.412 6.683 -3.833 1.00 47.03 137 VAL A N 1
ATOM 997 C CA . VAL A 1 137 ? -2.817 6.305 -3.928 1.00 47.03 137 VAL A CA 1
ATOM 998 C C . VAL A 1 137 ? -2.945 5.405 -5.150 1.00 47.03 137 VAL A C 1
ATOM 1000 O O . VAL A 1 137 ? -2.329 5.689 -6.177 1.00 47.03 137 VAL A O 1
ATOM 1003 N N . SER A 1 138 ? -3.691 4.299 -5.040 1.00 56.00 138 SER A N 1
ATOM 1004 C CA . SER A 1 138 ? -3.986 3.431 -6.193 1.00 56.00 138 SER A CA 1
ATOM 1005 C C . SER A 1 138 ? -4.413 4.276 -7.401 1.00 56.00 138 SER A C 1
ATOM 1007 O O . SER A 1 138 ? -4.955 5.367 -7.216 1.00 56.00 138 SER A O 1
ATOM 1009 N N . GLU A 1 139 ? -4.228 3.799 -8.637 1.00 58.84 139 GLU A N 1
ATOM 1010 C CA . GLU A 1 139 ? -4.662 4.541 -9.839 1.00 58.84 139 GLU A CA 1
ATOM 1011 C C . GLU A 1 139 ? -6.126 5.020 -9.717 1.00 58.84 139 GLU A C 1
ATOM 1013 O O . GLU A 1 139 ? -6.468 6.119 -10.146 1.00 58.84 139 GLU A O 1
ATOM 1018 N N . ALA A 1 140 ? -6.972 4.250 -9.019 1.00 63.34 140 ALA A N 1
ATOM 1019 C CA . ALA A 1 140 ? -8.351 4.619 -8.699 1.00 63.34 140 ALA A CA 1
ATOM 1020 C C . ALA A 1 140 ? -8.478 5.848 -7.777 1.00 63.34 140 ALA A C 1
ATOM 1022 O O . ALA A 1 140 ? -9.383 6.660 -7.949 1.00 63.34 140 ALA A O 1
ATOM 1023 N N . CYS A 1 141 ? -7.582 6.001 -6.808 1.00 69.69 141 CYS A N 1
ATOM 1024 C CA . CYS A 1 141 ? -7.563 7.117 -5.872 1.00 69.69 141 CYS A CA 1
ATOM 1025 C C . CYS A 1 141 ? -6.828 8.358 -6.406 1.00 69.69 141 CYS A C 1
ATOM 1027 O O . CYS A 1 141 ? -7.164 9.475 -6.026 1.00 69.69 141 CYS A O 1
ATOM 1029 N N . GLY A 1 142 ? -5.880 8.200 -7.332 1.00 66.81 142 GLY A N 1
ATOM 1030 C CA . GLY A 1 142 ? -5.196 9.333 -7.971 1.00 66.81 142 GLY A CA 1
ATOM 1031 C C . GLY A 1 142 ? -6.111 10.213 -8.838 1.00 66.81 142 GLY A C 1
ATOM 1032 O O . GLY A 1 142 ? -5.762 11.348 -9.146 1.00 66.81 142 GLY A O 1
ATOM 1033 N N . LEU A 1 143 ? -7.293 9.713 -9.216 1.00 68.69 143 LEU A N 1
ATOM 1034 C CA . LEU A 1 143 ? -8.247 10.414 -10.083 1.00 68.69 143 LEU A CA 1
ATOM 1035 C C . LEU A 1 143 ? -9.295 11.240 -9.324 1.00 68.69 143 LEU A C 1
ATOM 1037 O O . LEU A 1 143 ? -10.041 11.992 -9.948 1.00 68.69 143 LEU A O 1
ATOM 1041 N N . MET A 1 144 ? -9.376 11.109 -7.997 1.00 77.50 144 MET A N 1
ATOM 1042 C CA . MET A 1 144 ? -10.445 11.743 -7.213 1.00 77.50 144 MET A CA 1
ATOM 1043 C C . MET A 1 144 ? -10.286 13.260 -7.089 1.00 77.50 144 MET A C 1
ATOM 1045 O O . MET A 1 144 ? -11.282 13.970 -6.941 1.00 77.50 144 MET A O 1
ATOM 1049 N N . PHE A 1 145 ? -9.050 13.757 -7.194 1.00 77.44 145 PHE A N 1
ATOM 1050 C CA . PHE A 1 145 ? -8.752 15.178 -7.238 1.00 77.44 145 PHE A CA 1
ATOM 1051 C C . PHE A 1 145 ? -7.984 15.525 -8.505 1.00 77.44 145 PHE A C 1
ATOM 1053 O O . PHE A 1 145 ? -6.922 14.975 -8.780 1.00 77.44 145 PHE A O 1
ATOM 1060 N N . VAL A 1 146 ? -8.501 16.487 -9.263 1.00 75.38 146 VAL A N 1
ATOM 1061 C CA . VAL A 1 146 ? -7.828 17.001 -10.457 1.00 75.38 146 VAL A CA 1
ATOM 1062 C C . VAL A 1 146 ? -7.542 18.475 -10.237 1.00 75.38 146 VAL A C 1
ATOM 1064 O O . VAL A 1 146 ? -8.468 19.281 -10.137 1.00 75.38 146 VAL A O 1
ATOM 1067 N N . GLY A 1 147 ? -6.264 18.847 -10.152 1.00 72.69 147 GLY A N 1
ATOM 1068 C CA . GLY A 1 147 ? -5.868 20.252 -10.104 1.00 72.69 147 GLY A CA 1
ATOM 1069 C C . GLY A 1 147 ? -6.425 21.038 -11.297 1.00 72.69 147 GLY A C 1
ATOM 1070 O O . GLY A 1 147 ? -6.506 20.523 -12.412 1.00 72.69 147 GLY A O 1
ATOM 1071 N N . LEU A 1 148 ? -6.849 22.280 -11.061 1.00 74.25 148 LEU A N 1
ATOM 1072 C CA . LEU A 1 148 ? -7.431 23.140 -12.099 1.00 74.25 148 LEU A CA 1
ATOM 1073 C C . LEU A 1 148 ? -6.444 24.141 -12.693 1.00 74.25 148 LEU A C 1
ATOM 1075 O O . LEU A 1 148 ? -6.836 24.914 -13.568 1.00 74.25 148 LEU A O 1
ATOM 1079 N N . PHE A 1 149 ? -5.207 24.198 -12.197 1.00 77.81 149 PHE A N 1
ATOM 1080 C CA . PHE A 1 149 ? -4.273 25.211 -12.663 1.00 77.81 149 PHE A CA 1
ATOM 1081 C C . PHE A 1 149 ? -3.809 24.858 -14.064 1.00 77.81 149 PHE A C 1
ATOM 1083 O O . PHE A 1 149 ? -3.275 23.782 -14.267 1.00 77.81 149 PHE A O 1
ATOM 1090 N N . GLU A 1 150 ? -4.027 25.761 -15.012 1.00 80.00 150 GLU A N 1
ATOM 1091 C CA . GLU A 1 150 ? -3.544 25.683 -16.384 1.00 80.00 150 GLU A CA 1
ATOM 1092 C C . GLU A 1 150 ? -2.029 25.945 -16.457 1.00 80.00 150 GLU A C 1
ATOM 1094 O O . GLU A 1 150 ? -1.402 26.455 -15.523 1.00 80.00 150 GLU A O 1
ATOM 1099 N N . ASP A 1 151 ? -1.442 25.619 -17.607 1.00 79.12 151 ASP A N 1
ATOM 1100 C CA . ASP A 1 151 ? -0.038 25.887 -17.913 1.00 79.12 151 ASP A CA 1
ATOM 1101 C C . ASP A 1 151 ? 0.335 27.360 -17.656 1.00 79.12 151 ASP A C 1
ATOM 1103 O O . ASP A 1 151 ? -0.360 28.294 -18.068 1.00 79.12 151 ASP A O 1
ATOM 1107 N N . GLY A 1 152 ? 1.433 27.573 -16.934 1.00 77.94 152 GLY A N 1
ATOM 1108 C CA . GLY A 1 152 ? 1.936 28.876 -16.510 1.00 77.94 152 GLY A CA 1
ATOM 1109 C C . GLY A 1 152 ? 1.281 29.477 -15.258 1.00 77.94 152 GLY A C 1
ATOM 1110 O O . GLY A 1 152 ? 1.698 30.560 -14.835 1.00 77.94 152 GLY A O 1
ATOM 1111 N N . GLN A 1 153 ? 0.280 28.837 -14.641 1.00 81.75 153 GLN A N 1
ATOM 1112 C CA . GLN A 1 153 ? -0.313 29.332 -13.390 1.00 81.75 153 GLN A CA 1
ATOM 1113 C C . GLN A 1 153 ? 0.560 28.998 -12.172 1.00 81.75 153 GLN A C 1
ATOM 1115 O O . GLN A 1 153 ? 1.159 27.931 -12.134 1.00 81.75 153 GLN A O 1
ATOM 1120 N N . PRO A 1 154 ? 0.654 29.883 -11.162 1.00 79.56 154 PRO A N 1
ATOM 1121 C CA . PRO A 1 154 ? 1.511 29.646 -10.009 1.00 79.56 154 PRO A CA 1
ATOM 1122 C C . PRO A 1 154 ? 1.028 28.446 -9.198 1.00 79.56 154 PRO A C 1
ATOM 1124 O O . PRO A 1 154 ? -0.152 28.364 -8.872 1.00 79.56 154 PRO A O 1
ATOM 1127 N N . CYS A 1 155 ? 1.950 27.571 -8.820 1.00 76.44 155 CYS A N 1
ATOM 1128 C CA . CYS A 1 155 ? 1.681 26.377 -8.032 1.00 76.44 155 CYS A CA 1
ATOM 1129 C C . CYS A 1 155 ? 2.629 26.280 -6.839 1.00 76.44 155 CYS A C 1
ATOM 1131 O O . CYS A 1 155 ? 3.667 26.938 -6.773 1.00 76.44 155 CYS A O 1
ATOM 1133 N N . ILE A 1 156 ? 2.243 25.461 -5.871 1.00 68.00 156 ILE A N 1
ATOM 1134 C CA . ILE A 1 156 ? 3.045 25.107 -4.699 1.00 68.00 156 ILE A CA 1
ATOM 1135 C C . ILE A 1 156 ? 3.607 23.691 -4.878 1.00 68.00 156 ILE A C 1
ATOM 1137 O O . ILE A 1 156 ? 4.724 23.403 -4.443 1.00 68.00 156 ILE A O 1
ATOM 1141 N N . ASN A 1 157 ? 2.829 22.823 -5.525 1.00 66.25 157 ASN A N 1
ATOM 1142 C CA . ASN A 1 157 ? 3.108 21.416 -5.765 1.00 66.25 157 ASN A CA 1
ATOM 1143 C C . ASN A 1 157 ? 2.366 20.922 -7.032 1.00 66.25 157 ASN A C 1
ATOM 1145 O O . ASN A 1 157 ? 1.465 21.604 -7.531 1.00 66.25 157 ASN A O 1
ATOM 1149 N N . SER A 1 158 ? 2.822 19.807 -7.612 1.00 72.94 158 SER A N 1
ATOM 1150 C CA . SER A 1 158 ? 2.417 19.300 -8.943 1.00 72.94 158 SER A CA 1
ATOM 1151 C C . SER A 1 158 ? 0.937 18.942 -9.045 1.00 72.94 158 SER A C 1
ATOM 1153 O O . SER A 1 158 ? 0.327 19.065 -10.096 1.00 72.94 158 SER A O 1
ATOM 1155 N N . GLU A 1 159 ? 0.344 18.598 -7.918 1.00 67.75 159 GLU A N 1
ATOM 1156 C CA . GLU A 1 159 ? -1.061 18.297 -7.685 1.00 67.75 159 GLU A CA 1
ATOM 1157 C C . GLU A 1 159 ? -2.007 19.386 -8.190 1.00 67.75 159 GLU A C 1
ATOM 1159 O O . GLU A 1 159 ? -3.087 19.120 -8.712 1.00 67.75 159 GLU A O 1
ATOM 1164 N N . GLN A 1 160 ? -1.596 20.647 -8.073 1.00 71.50 160 GLN A N 1
ATOM 1165 C CA . GLN A 1 160 ? -2.428 21.764 -8.501 1.00 71.50 160 GLN A CA 1
ATOM 1166 C C . GLN A 1 160 ? -2.543 21.844 -10.031 1.00 71.50 160 GLN A C 1
ATOM 1168 O O . GLN A 1 160 ? -3.478 22.466 -10.532 1.00 71.50 160 GLN A O 1
ATOM 1173 N N . CYS A 1 161 ? -1.654 21.160 -10.757 1.00 76.88 161 CYS A N 1
ATOM 1174 C CA . CYS A 1 161 ? -1.419 21.272 -12.193 1.00 76.88 161 CYS A CA 1
ATOM 1175 C C . CYS A 1 161 ? -2.151 20.215 -13.034 1.00 76.88 161 CYS A C 1
ATOM 1177 O O . CYS A 1 161 ? -1.674 19.838 -14.095 1.00 76.88 161 CYS A O 1
ATOM 1179 N N . GLY A 1 162 ? -3.311 19.726 -12.593 1.00 73.50 162 GLY A N 1
ATOM 1180 C CA . GLY A 1 162 ? -4.109 18.744 -13.341 1.00 73.50 162 GLY A CA 1
ATOM 1181 C C . GLY A 1 162 ? -3.429 17.380 -13.527 1.00 73.50 162 GLY A C 1
ATOM 1182 O O . GLY A 1 162 ? -2.329 17.144 -13.045 1.00 73.50 162 GLY A O 1
ATOM 1183 N N . LEU A 1 163 ? -4.095 16.455 -14.233 1.00 64.50 163 LEU A N 1
ATOM 1184 C CA . LEU A 1 163 ? -3.655 15.048 -14.358 1.00 64.50 163 LEU A CA 1
ATOM 1185 C C . LEU A 1 163 ? -2.311 14.849 -15.082 1.00 64.50 163 LEU A C 1
ATOM 1187 O O . LEU A 1 163 ? -1.729 13.773 -14.999 1.00 64.50 163 LEU A O 1
ATOM 1191 N N . SER A 1 164 ? -1.836 15.850 -15.821 1.00 65.88 164 SER A N 1
ATOM 1192 C CA . SER A 1 164 ? -0.633 15.746 -16.656 1.00 65.88 164 SER A CA 1
ATOM 1193 C C . SER A 1 164 ? 0.347 16.905 -16.469 1.00 65.88 164 SER A C 1
ATOM 1195 O O . SER A 1 164 ? 1.310 17.013 -17.227 1.00 65.88 164 SER A O 1
ATOM 1197 N N . GLY A 1 165 ? 0.097 17.802 -15.514 1.00 71.12 165 GLY A N 1
ATOM 1198 C CA . GLY A 1 165 ? 1.013 18.893 -15.207 1.00 71.12 165 GLY A CA 1
ATOM 1199 C C . GLY A 1 165 ? 1.853 18.596 -13.975 1.00 71.12 165 GLY A C 1
ATOM 1200 O O . GLY A 1 165 ? 1.467 17.841 -13.087 1.00 71.12 165 GLY A O 1
ATOM 1201 N N . TYR A 1 166 ? 3.025 19.211 -13.919 1.00 76.81 166 TYR A N 1
ATOM 1202 C CA . TYR A 1 166 ? 3.886 19.213 -12.745 1.00 76.81 166 TYR A CA 1
ATOM 1203 C C . TYR A 1 166 ? 4.224 20.649 -12.354 1.00 76.81 166 TYR A C 1
ATOM 1205 O O . TYR A 1 166 ? 4.147 21.573 -13.163 1.00 76.81 166 TYR A O 1
ATOM 1213 N N . CYS A 1 167 ? 4.581 20.856 -11.092 1.00 76.56 167 CYS A N 1
ATOM 1214 C CA . CYS A 1 167 ? 4.877 22.180 -10.575 1.00 76.56 167 CYS A CA 1
ATOM 1215 C C . CYS A 1 167 ? 6.364 22.488 -10.744 1.00 76.56 167 CYS A C 1
ATOM 1217 O O . CYS A 1 167 ? 7.203 22.064 -9.948 1.00 76.56 167 CYS A O 1
ATOM 1219 N N . GLU A 1 168 ? 6.693 23.209 -11.811 1.00 80.88 168 GLU A N 1
ATOM 1220 C CA . GLU A 1 168 ? 8.066 23.524 -12.185 1.00 80.88 168 GLU A CA 1
ATOM 1221 C C . GLU A 1 168 ? 8.599 24.678 -11.329 1.00 80.88 168 GLU A C 1
ATOM 1223 O O . GLU A 1 168 ? 8.065 25.792 -11.348 1.00 80.88 168 GLU A O 1
ATOM 1228 N N . ARG A 1 169 ? 9.658 24.414 -10.552 1.00 78.88 169 ARG A N 1
ATOM 1229 C CA . ARG A 1 169 ? 10.367 25.435 -9.769 1.00 78.88 169 ARG A CA 1
ATOM 1230 C C . ARG A 1 169 ? 11.464 26.066 -10.616 1.00 78.88 169 ARG A C 1
ATOM 1232 O O . ARG A 1 169 ? 12.296 25.357 -11.172 1.00 78.88 169 ARG A O 1
ATOM 1239 N N . ASP A 1 170 ? 11.516 27.394 -10.636 1.00 73.44 170 ASP A N 1
ATOM 1240 C CA . ASP A 1 170 ? 12.588 28.132 -11.308 1.00 73.44 170 ASP A CA 1
ATOM 1241 C C . ASP A 1 170 ? 13.917 27.946 -10.543 1.00 73.44 170 ASP A C 1
ATOM 1243 O O . ASP A 1 170 ? 14.149 28.554 -9.489 1.00 73.44 170 ASP A O 1
ATOM 1247 N N . SER A 1 171 ? 14.770 27.042 -11.039 1.00 59.12 171 SER A N 1
ATOM 1248 C CA . SER A 1 171 ? 15.983 26.563 -10.358 1.00 59.12 171 SER A CA 1
ATOM 1249 C C . SER A 1 171 ? 17.042 27.646 -10.138 1.00 59.12 171 SER A C 1
ATOM 1251 O O . SER A 1 171 ? 17.907 27.495 -9.275 1.00 59.12 171 SER A O 1
ATOM 1253 N N . ASP A 1 172 ? 16.974 28.755 -10.876 1.00 59.91 172 ASP A N 1
ATOM 1254 C CA . ASP A 1 172 ? 18.024 29.778 -10.892 1.00 59.91 172 ASP A CA 1
ATOM 1255 C C . ASP A 1 172 ? 17.911 30.817 -9.757 1.00 59.91 172 ASP A C 1
ATOM 1257 O O . ASP A 1 172 ? 18.783 31.683 -9.625 1.00 59.91 172 ASP A O 1
ATOM 1261 N N . SER A 1 173 ? 16.871 30.761 -8.910 1.00 50.56 173 SER A N 1
ATOM 1262 C CA . SER A 1 173 ? 16.583 31.851 -7.955 1.00 50.56 173 SER A CA 1
ATOM 1263 C C . SER A 1 173 ? 16.287 31.461 -6.502 1.00 50.56 173 SER A C 1
ATOM 1265 O O . SER A 1 173 ? 15.996 32.342 -5.688 1.00 50.56 173 SER A O 1
ATOM 1267 N N . CYS A 1 174 ? 16.405 30.189 -6.120 1.00 55.06 174 CYS A N 1
ATOM 1268 C CA . CYS A 1 174 ? 15.850 29.736 -4.845 1.00 55.06 174 CYS A CA 1
ATOM 1269 C C . CYS A 1 174 ? 16.865 29.487 -3.721 1.00 55.06 174 CYS A C 1
ATOM 1271 O O . CYS A 1 174 ? 17.759 28.655 -3.834 1.00 55.06 174 CYS A O 1
ATOM 1273 N N . SER A 1 175 ? 16.639 30.154 -2.581 1.00 44.62 175 SER A N 1
ATOM 1274 C CA . SER A 1 175 ? 17.034 29.676 -1.252 1.00 44.62 175 SER A CA 1
ATOM 1275 C C . SER A 1 175 ? 15.780 29.215 -0.486 1.00 44.62 175 SER A C 1
ATOM 1277 O O . SER A 1 175 ? 14.958 30.032 -0.067 1.00 44.62 175 SER A O 1
ATOM 1279 N N . ASP A 1 176 ? 15.636 27.901 -0.384 1.00 47.19 176 ASP A N 1
ATOM 1280 C CA . ASP A 1 176 ? 14.853 27.017 0.493 1.00 47.19 176 ASP A CA 1
ATOM 1281 C C . ASP A 1 176 ? 13.385 27.253 0.906 1.00 47.19 176 ASP A C 1
ATOM 1283 O O . ASP A 1 176 ? 12.787 26.264 1.312 1.00 47.19 176 ASP A O 1
ATOM 1287 N N . GLN A 1 177 ? 12.728 28.423 0.822 1.00 47.75 177 GLN A N 1
ATOM 1288 C CA . GLN A 1 177 ? 11.331 28.513 1.343 1.00 47.75 177 GLN A CA 1
ATOM 1289 C C . GLN A 1 177 ? 10.316 29.377 0.566 1.00 47.75 177 GLN A C 1
ATOM 1291 O O . GLN A 1 177 ? 9.138 29.355 0.911 1.00 47.75 177 GLN A O 1
ATOM 1296 N N . CYS A 1 178 ? 10.702 30.091 -0.500 1.00 49.28 178 CYS A N 1
ATOM 1297 C CA . CYS A 1 178 ? 9.793 31.014 -1.212 1.00 49.28 178 CYS A CA 1
ATOM 1298 C C . CYS A 1 178 ? 9.942 30.980 -2.747 1.00 49.28 178 CYS A C 1
ATOM 1300 O O . CYS A 1 178 ? 10.046 32.034 -3.377 1.00 49.28 178 CYS A O 1
ATOM 1302 N N . CYS A 1 179 ? 9.989 29.799 -3.364 1.00 63.22 179 CYS A N 1
ATOM 1303 C CA . CYS A 1 179 ? 10.049 29.710 -4.825 1.00 63.22 179 CYS A CA 1
ATOM 1304 C C . CYS A 1 179 ? 8.695 30.038 -5.457 1.00 63.22 179 CYS A C 1
ATOM 1306 O O . CYS A 1 179 ? 7.674 29.476 -5.062 1.00 63.22 179 CYS A O 1
ATOM 1308 N N . SER A 1 180 ? 8.695 30.894 -6.480 1.00 67.31 180 SER A N 1
ATOM 1309 C CA . SER A 1 180 ? 7.610 30.890 -7.457 1.00 67.31 180 SER A CA 1
ATOM 1310 C C . SER A 1 180 ? 7.775 29.646 -8.321 1.00 67.31 180 SER A C 1
ATOM 1312 O O . SER A 1 180 ? 8.779 29.520 -9.023 1.00 67.31 180 SER A O 1
ATOM 1314 N N . ALA A 1 181 ? 6.815 28.736 -8.249 1.00 75.75 181 ALA A N 1
ATOM 1315 C CA . ALA A 1 181 ? 6.690 27.638 -9.188 1.00 75.75 181 ALA A CA 1
ATOM 1316 C C . ALA A 1 181 ? 5.458 27.875 -10.056 1.00 75.75 181 ALA A C 1
ATOM 1318 O O . ALA A 1 181 ? 4.533 28.576 -9.635 1.00 75.75 181 ALA A O 1
ATOM 1319 N N . VAL A 1 182 ? 5.462 27.343 -11.272 1.00 83.88 182 VAL A N 1
ATOM 1320 C CA . VAL A 1 182 ? 4.316 27.406 -12.181 1.00 83.88 182 VAL A CA 1
ATOM 1321 C C . VAL A 1 182 ? 3.968 26.014 -12.673 1.00 83.88 182 VAL A C 1
ATOM 1323 O O . VAL A 1 182 ? 4.845 25.172 -12.851 1.00 83.88 182 VAL A O 1
ATOM 1326 N N . CYS A 1 183 ? 2.680 25.764 -12.870 1.00 80.69 183 CYS A N 1
ATOM 1327 C CA . CYS A 1 183 ? 2.215 24.545 -13.487 1.00 80.69 183 CYS A CA 1
ATOM 1328 C C . CYS A 1 183 ? 2.749 24.476 -14.901 1.00 80.69 183 CYS A C 1
ATOM 1330 O O . CYS A 1 183 ? 2.535 25.390 -15.691 1.00 80.69 183 CYS A O 1
ATOM 1332 N N . SER A 1 184 ? 3.455 23.398 -15.187 1.00 78.44 184 SER A N 1
ATOM 1333 C CA . SER A 1 184 ? 4.001 23.083 -16.489 1.00 78.44 184 SER A CA 1
ATOM 1334 C C . SER A 1 184 ? 3.308 21.815 -16.952 1.00 78.44 184 SER A C 1
ATOM 1336 O O . SER A 1 184 ? 3.442 20.758 -16.340 1.00 78.44 184 SER A O 1
ATOM 1338 N N . PHE A 1 185 ? 2.525 21.919 -18.021 1.00 70.06 185 PHE A N 1
ATOM 1339 C CA . PHE A 1 185 ? 1.892 20.767 -18.678 1.00 70.06 185 PHE A CA 1
ATOM 1340 C C . PHE A 1 185 ? 2.786 20.200 -19.774 1.00 70.06 185 PHE A C 1
ATOM 1342 O O . PHE A 1 185 ? 2.322 19.496 -20.669 1.00 70.06 185 PHE A O 1
ATOM 1349 N N . SER A 1 186 ? 4.078 20.523 -19.721 1.00 58.69 186 SER A N 1
ATOM 1350 C CA . SER A 1 186 ? 5.094 20.070 -20.655 1.00 58.69 186 SER A CA 1
ATOM 1351 C C . SER A 1 186 ? 5.423 18.582 -20.454 1.00 58.69 186 SER A C 1
ATOM 1353 O O . SER A 1 186 ? 6.595 18.215 -20.466 1.00 58.69 186 SER A O 1
ATOM 1355 N N . GLN A 1 187 ? 4.421 17.711 -20.314 1.00 65.25 187 GLN A N 1
ATOM 1356 C CA . GLN A 1 187 ? 4.592 16.346 -20.775 1.00 65.25 187 GLN A CA 1
ATOM 1357 C C . GLN A 1 187 ? 4.511 16.380 -22.294 1.00 65.25 187 GLN A C 1
ATOM 1359 O O . GLN A 1 187 ? 3.496 16.703 -22.914 1.00 65.25 187 GLN A O 1
ATOM 1364 N N . GLN A 1 188 ? 5.677 16.219 -22.899 1.00 72.56 188 GLN A N 1
ATOM 1365 C CA . GLN A 1 188 ? 5.809 16.277 -24.340 1.00 72.56 188 GLN A CA 1
ATOM 1366 C C . GLN A 1 188 ? 5.272 14.941 -24.889 1.00 72.56 188 GLN A C 1
ATOM 1368 O O . GLN A 1 188 ? 5.816 13.882 -24.549 1.00 72.56 188 GLN A O 1
ATOM 1373 N N . PRO A 1 189 ? 4.207 14.955 -25.718 1.00 77.25 189 PRO A N 1
ATOM 1374 C CA . PRO A 1 189 ? 3.635 13.726 -26.244 1.00 77.25 189 PRO A CA 1
ATOM 1375 C C . PRO A 1 189 ? 4.631 13.022 -27.161 1.00 77.25 189 PRO A C 1
ATOM 1377 O O . PRO A 1 189 ? 5.650 13.587 -27.565 1.00 77.25 189 PRO A O 1
ATOM 1380 N N . LEU A 1 190 ? 4.327 11.784 -27.550 1.00 77.94 190 LEU A N 1
ATOM 1381 C CA . LEU A 1 190 ? 5.169 11.024 -28.472 1.00 77.94 190 LEU A CA 1
ATOM 1382 C C . LEU A 1 190 ? 5.571 11.875 -29.700 1.00 77.94 190 LEU A C 1
ATOM 1384 O O . LEU A 1 190 ? 4.722 12.389 -30.429 1.00 77.94 190 LEU A O 1
ATOM 1388 N N . PHE A 1 191 ? 6.881 11.981 -29.927 1.00 82.50 191 PHE A N 1
ATOM 1389 C CA . PHE A 1 191 ? 7.579 12.780 -30.944 1.00 82.50 191 PHE A CA 1
ATOM 1390 C C . PHE A 1 191 ? 7.655 14.297 -30.728 1.00 82.50 191 PHE A C 1
ATOM 1392 O O . PHE A 1 191 ? 8.234 14.981 -31.577 1.00 82.50 191 PHE A O 1
ATOM 1399 N N . ALA A 1 192 ? 7.124 14.838 -29.636 1.00 85.69 192 ALA A N 1
ATOM 1400 C CA . ALA A 1 192 ? 7.311 16.245 -29.308 1.00 85.69 192 ALA A CA 1
ATOM 1401 C C . ALA A 1 192 ? 8.740 16.515 -28.811 1.00 85.69 192 ALA A C 1
ATOM 1403 O O . ALA A 1 192 ? 9.409 15.619 -28.292 1.00 85.69 192 ALA A O 1
ATOM 1404 N N . GLU A 1 193 ? 9.234 17.730 -29.057 1.00 83.94 193 GLU A N 1
ATOM 1405 C CA . GLU A 1 193 ? 10.598 18.124 -28.706 1.00 83.94 193 GLU A CA 1
ATOM 1406 C C . GLU A 1 193 ? 10.725 18.270 -27.185 1.00 83.94 193 GLU A C 1
ATOM 1408 O O . GLU A 1 193 ? 9.917 18.947 -26.560 1.00 83.94 193 GLU A O 1
ATOM 1413 N N . CYS A 1 194 ? 11.741 17.649 -26.596 1.00 84.44 194 CYS A N 1
ATOM 1414 C CA . CYS A 1 194 ? 12.040 17.706 -25.167 1.00 84.44 194 CYS A CA 1
ATOM 1415 C C . CYS A 1 194 ? 13.435 18.317 -24.949 1.00 84.44 194 CYS A C 1
ATOM 1417 O O . CYS A 1 194 ? 14.300 18.247 -25.823 1.00 84.44 194 CYS A O 1
ATOM 1419 N N . GLN A 1 195 ? 13.677 18.955 -23.804 1.00 75.44 195 GLN A N 1
ATOM 1420 C CA . GLN A 1 195 ? 14.954 19.589 -23.465 1.00 75.44 195 GLN A CA 1
ATOM 1421 C C . GLN A 1 195 ? 15.362 19.303 -22.019 1.00 75.44 195 GLN A C 1
ATOM 1423 O O . GLN A 1 195 ? 14.779 19.842 -21.084 1.00 75.44 195 GLN A O 1
ATOM 1428 N N . GLY A 1 196 ? 16.434 18.523 -21.845 1.00 66.06 196 GLY A N 1
ATOM 1429 C CA . GLY A 1 196 ? 17.166 18.371 -20.582 1.00 66.06 196 GLY A CA 1
ATOM 1430 C C . GLY A 1 196 ? 16.385 17.674 -19.466 1.00 66.06 196 GLY A C 1
ATOM 1431 O O . GLY A 1 196 ? 16.683 16.528 -19.158 1.00 66.06 196 GLY A O 1
ATOM 1432 N N . GLN A 1 197 ? 15.428 18.389 -18.872 1.00 53.66 197 GLN A N 1
ATOM 1433 C CA . GLN A 1 197 ? 14.590 17.980 -17.740 1.00 53.66 197 GLN A CA 1
ATOM 1434 C C . GLN A 1 197 ? 13.090 17.925 -18.076 1.00 53.66 197 GLN A C 1
ATOM 1436 O O . GLN A 1 197 ? 12.295 17.603 -17.200 1.00 53.66 197 GLN A O 1
ATOM 1441 N N . SER A 1 198 ? 12.676 18.245 -19.312 1.00 57.50 198 SER A N 1
ATOM 1442 C CA . SER A 1 198 ? 11.264 18.102 -19.698 1.00 57.50 198 SER A CA 1
ATOM 1443 C C . SER A 1 198 ? 10.875 16.630 -19.633 1.00 57.50 198 SER A C 1
ATOM 1445 O O . SER A 1 198 ? 11.439 15.807 -20.361 1.00 57.50 198 SER A O 1
ATOM 1447 N N . THR A 1 199 ? 9.915 16.316 -18.773 1.00 67.25 199 THR A N 1
ATOM 1448 C CA . THR A 1 199 ? 9.325 14.988 -18.678 1.00 67.25 199 THR A CA 1
ATOM 1449 C C . THR A 1 199 ? 8.519 14.722 -19.944 1.00 67.25 199 THR A C 1
ATOM 1451 O O . THR A 1 199 ? 7.793 15.574 -20.448 1.00 67.25 199 THR A O 1
ATOM 1454 N N . CYS A 1 200 ? 8.708 13.556 -20.542 1.00 75.88 200 CYS A N 1
ATOM 1455 C CA . CYS A 1 200 ? 7.773 13.070 -21.546 1.00 75.88 200 CYS A CA 1
ATOM 1456 C C . CYS A 1 200 ? 6.532 12.496 -20.837 1.00 75.88 200 CYS A C 1
ATOM 1458 O O . CYS A 1 200 ? 6.569 12.306 -19.620 1.00 75.88 200 CYS A O 1
ATOM 1460 N N . ASP A 1 201 ? 5.449 12.206 -21.570 1.00 73.00 201 ASP A N 1
ATOM 1461 C CA . ASP A 1 201 ? 4.329 11.439 -20.988 1.00 73.00 201 ASP A CA 1
ATOM 1462 C C . ASP A 1 201 ? 4.854 10.128 -20.338 1.00 73.00 201 ASP A C 1
ATOM 1464 O O . ASP A 1 201 ? 5.810 9.547 -20.863 1.00 73.00 201 ASP A O 1
ATOM 1468 N N . PRO A 1 202 ? 4.254 9.616 -19.242 1.00 64.56 202 PRO A N 1
ATOM 1469 C CA . PRO A 1 202 ? 4.631 8.337 -18.635 1.00 64.56 202 PRO A CA 1
ATOM 1470 C C . PRO A 1 202 ? 4.799 7.203 -19.661 1.00 64.56 202 PRO A C 1
ATOM 1472 O O . PRO A 1 202 ? 3.967 7.017 -20.554 1.00 64.56 202 PRO A O 1
ATOM 1475 N N . GLY A 1 203 ? 5.894 6.443 -19.549 1.00 63.41 203 GLY A N 1
ATOM 1476 C CA . GLY A 1 203 ? 6.288 5.423 -20.530 1.00 63.41 203 GLY A CA 1
ATOM 1477 C C . GLY A 1 203 ? 7.009 5.954 -21.780 1.00 63.41 203 GLY A C 1
ATOM 1478 O O . GLY A 1 203 ? 7.286 5.183 -22.714 1.00 63.41 203 GLY A O 1
ATOM 1479 N N . LEU A 1 204 ? 7.312 7.254 -21.826 1.00 74.12 204 LEU A N 1
ATOM 1480 C CA . LEU A 1 204 ? 8.159 7.881 -22.834 1.00 74.12 204 LEU A CA 1
ATOM 1481 C C . LEU A 1 204 ? 9.472 8.405 -22.214 1.00 74.12 204 LEU A C 1
ATOM 1483 O O . LEU A 1 204 ? 9.506 8.915 -21.101 1.00 74.12 204 LEU A O 1
ATOM 1487 N N . VAL A 1 205 ? 10.545 8.349 -22.999 1.00 76.19 205 VAL A N 1
ATOM 1488 C CA . VAL A 1 205 ? 11.891 8.854 -22.708 1.00 76.19 205 VAL A CA 1
ATOM 1489 C C . VAL A 1 205 ? 12.236 10.032 -23.615 1.00 76.19 205 VAL A C 1
ATOM 1491 O O . VAL A 1 205 ? 11.897 10.043 -24.804 1.00 76.19 205 VAL A O 1
ATOM 1494 N N . CYS A 1 206 ? 12.982 11.004 -23.095 1.00 81.00 206 CYS A N 1
ATOM 1495 C CA . CYS A 1 206 ? 13.525 12.082 -23.915 1.00 81.00 206 CYS A CA 1
ATOM 1496 C C . CYS A 1 206 ? 14.782 11.604 -24.663 1.00 81.00 206 CYS A C 1
ATOM 1498 O O . CYS A 1 206 ? 15.876 11.539 -24.104 1.00 81.00 206 CYS A O 1
ATOM 1500 N N . VAL A 1 207 ? 14.649 11.273 -25.951 1.00 80.75 207 VAL A N 1
ATOM 1501 C CA . VAL A 1 207 ? 15.760 10.749 -26.765 1.00 80.75 207 VAL A CA 1
ATOM 1502 C C . VAL A 1 207 ? 16.400 11.865 -27.579 1.00 80.75 207 VAL A C 1
ATOM 1504 O O . VAL A 1 207 ? 15.754 12.461 -28.442 1.00 80.75 207 VAL A O 1
ATOM 1507 N N . GLN A 1 208 ? 17.695 12.110 -27.365 1.00 84.00 208 GLN A N 1
ATOM 1508 C CA . GLN A 1 208 ? 18.466 13.057 -28.170 1.00 84.00 208 GLN A CA 1
ATOM 1509 C C . GLN A 1 208 ? 18.789 12.483 -29.556 1.00 84.00 208 GLN A C 1
ATOM 1511 O O . GLN A 1 208 ? 19.510 11.495 -29.687 1.00 84.00 208 GLN A O 1
ATOM 1516 N N . ASN A 1 209 ? 18.312 13.139 -30.615 1.00 80.12 209 ASN A N 1
ATOM 1517 C CA . ASN A 1 209 ? 18.708 12.835 -31.984 1.00 80.12 209 ASN A CA 1
ATOM 1518 C C . ASN A 1 209 ? 19.973 13.630 -32.343 1.00 80.12 209 ASN A C 1
ATOM 1520 O O . ASN A 1 209 ? 19.910 14.820 -32.661 1.00 80.12 209 ASN A O 1
ATOM 1524 N N . SER A 1 210 ? 21.132 12.969 -32.316 1.00 81.06 210 SER A N 1
ATOM 1525 C CA . SER A 1 210 ? 22.431 13.599 -32.592 1.00 81.06 210 SER A CA 1
ATOM 1526 C C . SER A 1 210 ? 22.557 14.183 -34.001 1.00 81.06 210 SER A C 1
ATOM 1528 O O . SER A 1 210 ? 23.312 15.133 -34.198 1.00 81.06 210 SER A O 1
ATOM 1530 N N . ASP A 1 211 ? 21.830 13.636 -34.978 1.00 79.44 211 ASP A N 1
ATOM 1531 C CA . ASP A 1 211 ? 21.904 14.085 -36.372 1.00 79.44 211 ASP A CA 1
ATOM 1532 C C . ASP A 1 211 ? 21.138 15.393 -36.592 1.00 79.44 211 ASP A C 1
ATOM 1534 O O . ASP A 1 211 ? 21.508 16.205 -37.443 1.00 79.44 211 ASP A O 1
ATOM 1538 N N . LEU A 1 212 ? 20.067 15.598 -35.823 1.00 81.56 212 LEU A N 1
ATOM 1539 C CA . LEU A 1 212 ? 19.186 16.759 -35.931 1.00 81.56 212 LEU A CA 1
ATOM 1540 C C . LEU A 1 212 ? 19.434 17.806 -34.838 1.00 81.56 212 LEU A C 1
ATOM 1542 O O . LEU A 1 212 ? 18.980 18.939 -34.980 1.00 81.56 212 LEU A O 1
ATOM 1546 N N . GLY A 1 213 ? 20.154 17.451 -33.770 1.00 85.81 213 GLY A N 1
ATOM 1547 C CA . GLY A 1 213 ? 20.403 18.334 -32.629 1.00 85.81 213 GLY A CA 1
ATOM 1548 C C . GLY A 1 213 ? 19.148 18.665 -31.814 1.00 85.81 213 GLY A C 1
ATOM 1549 O O . GLY A 1 213 ? 19.173 19.627 -31.054 1.00 85.81 213 GLY A O 1
ATOM 1550 N N . ILE A 1 214 ? 18.074 17.889 -31.980 1.00 83.75 214 ILE A N 1
ATOM 1551 C CA . ILE A 1 214 ? 16.814 17.999 -31.232 1.00 83.75 214 ILE A CA 1
ATOM 1552 C C . ILE A 1 214 ? 16.634 16.735 -30.392 1.00 83.75 214 ILE A C 1
ATOM 1554 O O . ILE A 1 214 ? 16.998 15.648 -30.849 1.00 83.75 214 ILE A O 1
ATOM 1558 N N . SER A 1 215 ? 16.071 16.852 -29.193 1.00 84.75 215 SER A N 1
ATOM 1559 C CA . SER A 1 215 ? 15.609 15.683 -28.441 1.00 84.75 215 SER A CA 1
ATOM 1560 C C . SER A 1 215 ? 14.101 15.567 -28.576 1.00 84.75 215 SER A C 1
ATOM 1562 O O . SER A 1 215 ? 13.413 16.578 -28.638 1.00 84.75 215 SER A O 1
ATOM 1564 N N . THR A 1 216 ? 13.581 14.349 -28.671 1.00 86.62 216 THR A N 1
ATOM 1565 C CA . THR A 1 216 ? 12.141 14.100 -28.813 1.00 86.62 216 THR A CA 1
ATOM 1566 C C . THR A 1 216 ? 11.691 13.001 -27.876 1.00 86.62 216 THR A C 1
ATOM 1568 O O . THR A 1 216 ? 12.435 12.038 -27.684 1.00 86.62 216 THR A O 1
ATOM 1571 N N . CYS A 1 217 ? 10.461 13.086 -27.389 1.00 83.50 217 CYS A N 1
ATOM 1572 C CA . CYS A 1 217 ? 9.857 12.024 -26.601 1.00 83.50 217 CYS A CA 1
ATOM 1573 C C . CYS A 1 217 ? 9.592 10.781 -27.447 1.00 83.50 217 CYS A C 1
ATOM 1575 O O . CYS A 1 217 ? 8.969 10.849 -28.507 1.00 83.50 217 CYS A O 1
ATOM 1577 N N . GLN A 1 218 ? 10.091 9.635 -27.003 1.00 83.88 218 GLN A N 1
ATOM 1578 C CA . GLN A 1 218 ? 9.934 8.343 -27.671 1.00 83.88 218 GLN A CA 1
ATOM 1579 C C . GLN A 1 218 ? 9.553 7.290 -26.644 1.00 83.88 218 GLN A C 1
ATOM 1581 O O . GLN A 1 218 ? 9.813 7.468 -25.469 1.00 83.88 218 GLN A O 1
ATOM 1586 N N . THR A 1 219 ? 8.952 6.181 -27.055 1.00 81.38 219 THR A N 1
ATOM 1587 C CA . THR A 1 219 ? 8.631 5.098 -26.117 1.00 81.38 219 THR A CA 1
ATOM 1588 C C . THR A 1 219 ? 9.902 4.558 -25.452 1.00 81.38 219 THR A C 1
ATOM 1590 O O . THR A 1 219 ? 10.892 4.297 -26.141 1.00 81.38 219 THR A O 1
ATOM 1593 N N . GLY A 1 220 ? 9.867 4.364 -24.130 1.00 77.69 220 GLY A N 1
ATOM 1594 C CA . GLY A 1 220 ? 10.931 3.736 -23.338 1.00 77.69 220 GLY A CA 1
ATOM 1595 C C . GLY A 1 220 ? 11.082 2.245 -23.643 1.00 77.69 220 GLY A C 1
ATOM 1596 O O . GLY A 1 220 ? 10.741 1.396 -22.829 1.00 77.69 220 GLY A O 1
ATOM 1597 N N . THR A 1 221 ? 11.513 1.914 -24.861 1.00 85.88 221 THR A N 1
ATOM 1598 C CA . THR A 1 221 ? 11.764 0.538 -25.308 1.00 85.88 221 THR A CA 1
ATOM 1599 C C . THR A 1 221 ? 13.135 0.038 -24.869 1.00 85.88 221 THR A C 1
ATOM 1601 O O . THR A 1 221 ? 13.986 0.819 -24.457 1.00 85.88 221 THR A O 1
ATOM 1604 N N . ASN A 1 222 ? 13.381 -1.260 -25.037 1.00 86.75 222 ASN A N 1
ATOM 1605 C CA . ASN A 1 222 ? 14.671 -1.877 -24.747 1.00 86.75 222 ASN A CA 1
ATOM 1606 C C . ASN A 1 222 ? 15.864 -1.102 -25.364 1.00 86.75 222 ASN A C 1
ATOM 1608 O O . ASN A 1 222 ? 15.923 -0.897 -26.581 1.00 86.75 222 ASN A O 1
ATOM 1612 N N . GLY A 1 223 ? 16.799 -0.671 -24.515 1.00 86.50 223 GLY A N 1
ATOM 1613 C CA . GLY A 1 223 ? 17.978 0.129 -24.850 1.00 86.50 223 GLY A CA 1
ATOM 1614 C C . GLY A 1 223 ? 17.785 1.650 -24.794 1.00 86.50 223 GLY A C 1
ATOM 1615 O O . GLY A 1 223 ? 18.764 2.377 -24.969 1.00 86.50 223 GLY A O 1
ATOM 1616 N N . SER A 1 224 ? 16.568 2.149 -24.558 1.00 84.12 224 SER A N 1
ATOM 1617 C CA . SER A 1 224 ? 16.327 3.576 -24.313 1.00 84.12 224 SER A CA 1
ATOM 1618 C C . SER A 1 224 ? 17.023 4.022 -23.022 1.00 84.12 224 SER A C 1
ATOM 1620 O O . SER A 1 224 ? 16.971 3.275 -22.050 1.00 84.12 224 SER A O 1
ATOM 1622 N N . PRO A 1 225 ? 17.666 5.203 -22.971 1.00 83.88 225 PRO A N 1
ATOM 1623 C CA . PRO A 1 225 ? 18.212 5.721 -21.719 1.00 83.88 225 PRO A CA 1
ATOM 1624 C C . PRO A 1 225 ? 17.074 6.023 -20.742 1.00 83.88 225 PRO A C 1
ATOM 1626 O O . PRO A 1 225 ? 16.025 6.495 -21.178 1.00 83.88 225 PRO A O 1
ATOM 1629 N N . CYS A 1 226 ? 17.294 5.773 -19.455 1.00 84.12 226 CYS A N 1
ATOM 1630 C CA . CYS A 1 226 ? 16.329 6.079 -18.403 1.00 84.12 226 CYS A CA 1
ATOM 1631 C C . CYS A 1 226 ? 17.020 6.566 -17.124 1.00 84.12 226 CYS A C 1
ATOM 1633 O O . CYS A 1 226 ? 18.191 6.257 -16.910 1.00 84.12 226 CYS A O 1
ATOM 1635 N N . THR A 1 227 ? 16.320 7.309 -16.273 1.00 79.31 227 THR A N 1
ATOM 1636 C CA . THR A 1 227 ? 16.786 7.681 -14.923 1.00 79.31 227 THR A CA 1
ATOM 1637 C C . THR A 1 227 ? 15.974 7.022 -13.809 1.00 79.31 227 THR A C 1
ATOM 1639 O O . THR A 1 227 ? 16.501 6.788 -12.723 1.00 79.31 227 THR A O 1
ATOM 1642 N N . ASP A 1 228 ? 14.729 6.638 -14.098 1.00 80.00 228 ASP A N 1
ATOM 1643 C CA . ASP A 1 228 ? 13.881 5.840 -13.218 1.00 80.00 228 ASP A CA 1
ATOM 1644 C C . ASP A 1 228 ? 12.981 4.870 -14.013 1.00 80.00 228 ASP A C 1
ATOM 1646 O O . ASP A 1 228 ? 12.932 4.898 -15.246 1.00 80.00 228 ASP A O 1
ATOM 1650 N N . ASN A 1 229 ? 12.272 3.982 -13.307 1.00 74.62 229 ASN A N 1
ATOM 1651 C CA . ASN A 1 229 ? 11.404 2.969 -13.922 1.00 74.62 229 ASN A CA 1
ATOM 1652 C C . ASN A 1 229 ? 10.184 3.553 -14.659 1.00 74.62 229 ASN A C 1
ATOM 1654 O O . ASN A 1 229 ? 9.641 2.889 -15.537 1.00 74.62 229 ASN A O 1
ATOM 1658 N N . ARG A 1 230 ? 9.748 4.778 -14.339 1.00 74.62 230 ARG A N 1
ATOM 1659 C CA . ARG A 1 230 ? 8.544 5.408 -14.919 1.00 74.62 230 ARG A CA 1
ATOM 1660 C C . ARG A 1 230 ? 8.777 5.886 -16.350 1.00 74.62 230 ARG A C 1
ATOM 1662 O O . ARG A 1 230 ? 7.829 6.063 -17.117 1.00 74.62 230 ARG A O 1
A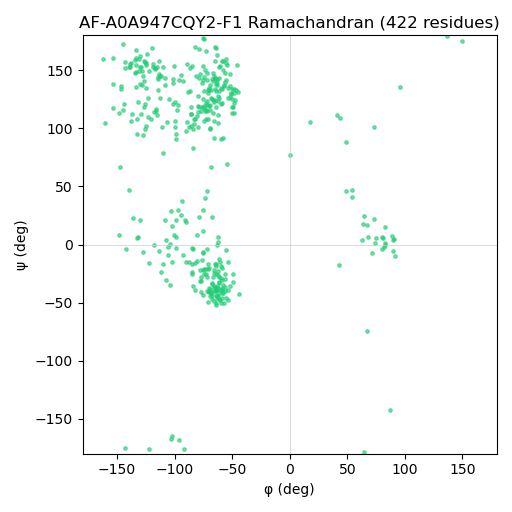TOM 1669 N N . GLU A 1 231 ? 10.039 6.094 -16.710 1.00 77.00 231 GLU A N 1
ATOM 1670 C CA . GLU A 1 231 ? 10.446 6.448 -18.068 1.00 77.00 231 GLU A CA 1
ATOM 1671 C C . GLU A 1 231 ? 10.365 5.245 -19.026 1.00 77.00 231 GLU A C 1
ATOM 1673 O O . GLU A 1 231 ? 10.246 5.406 -20.244 1.00 77.00 231 GLU A O 1
ATOM 1678 N N . CYS A 1 232 ? 10.382 4.023 -18.492 1.00 80.50 232 CYS A N 1
ATOM 1679 C CA . CYS A 1 232 ? 10.281 2.805 -19.278 1.00 80.50 232 CYS A CA 1
ATOM 1680 C C . CYS A 1 232 ? 8.825 2.429 -19.570 1.00 80.50 232 CYS A C 1
ATOM 1682 O O . CYS A 1 232 ? 7.886 2.790 -18.863 1.00 80.50 232 CYS A O 1
ATOM 1684 N N . ARG A 1 233 ? 8.614 1.710 -20.676 1.00 83.56 233 ARG A N 1
ATOM 1685 C CA . ARG A 1 233 ? 7.299 1.143 -20.996 1.00 83.56 233 ARG A CA 1
ATOM 1686 C C . ARG A 1 233 ? 6.881 0.155 -19.894 1.00 83.56 233 ARG A C 1
ATOM 1688 O O . ARG A 1 233 ? 7.743 -0.484 -19.323 1.00 83.56 233 ARG A O 1
ATOM 1695 N N . PHE A 1 234 ? 5.578 -0.044 -19.679 1.00 76.06 234 PHE A N 1
ATOM 1696 C CA . PHE A 1 234 ? 5.022 -0.917 -18.622 1.00 76.06 234 PHE A CA 1
ATOM 1697 C C . PHE A 1 234 ? 5.533 -2.374 -18.578 1.00 76.06 234 PHE A C 1
ATOM 1699 O O . PHE A 1 234 ? 5.245 -3.071 -17.617 1.00 76.06 234 PHE A O 1
ATOM 1706 N N . ASP A 1 235 ? 6.185 -2.856 -19.641 1.00 79.69 235 ASP A N 1
ATOM 1707 C CA . ASP A 1 235 ? 6.799 -4.188 -19.748 1.00 79.69 235 ASP A CA 1
ATOM 1708 C C . ASP A 1 235 ? 8.345 -4.134 -19.711 1.00 79.69 235 ASP A C 1
ATOM 1710 O O . ASP A 1 235 ? 9.024 -4.996 -20.286 1.00 79.69 235 ASP A O 1
ATOM 1714 N N . HIS A 1 236 ? 8.891 -3.044 -19.165 1.00 86.62 236 HIS A N 1
ATOM 1715 C CA . HIS A 1 236 ? 10.312 -2.741 -19.041 1.00 86.62 236 HIS A CA 1
ATOM 1716 C C . HIS A 1 236 ? 10.605 -2.033 -17.708 1.00 86.62 236 HIS A C 1
ATOM 1718 O O . HIS A 1 236 ? 9.809 -1.225 -17.232 1.00 86.62 236 HIS A O 1
ATOM 1724 N N . PHE A 1 237 ? 11.823 -2.207 -17.200 1.00 85.50 237 PHE A N 1
ATOM 1725 C CA . PHE A 1 237 ? 12.350 -1.480 -16.042 1.00 85.50 237 PHE A CA 1
ATOM 1726 C C . PHE A 1 237 ? 13.665 -0.770 -16.385 1.00 85.50 237 PHE A C 1
ATOM 1728 O O . PHE A 1 237 ? 14.303 -1.068 -17.400 1.00 85.50 237 PHE A O 1
ATOM 1735 N N . CYS A 1 238 ? 14.083 0.177 -15.544 1.00 86.31 238 CYS A N 1
ATOM 1736 C CA . CYS A 1 238 ? 15.309 0.939 -15.738 1.00 86.31 238 CYS A CA 1
ATOM 1737 C C . CYS A 1 238 ? 16.515 0.254 -15.079 1.00 86.31 238 CYS A C 1
ATOM 1739 O O . CYS A 1 238 ? 16.689 0.290 -13.862 1.00 86.31 238 CYS A O 1
ATOM 1741 N N . GLU A 1 239 ? 17.391 -0.355 -15.882 1.00 88.62 239 GLU A N 1
ATOM 1742 C CA . GLU A 1 239 ? 18.635 -0.956 -15.391 1.00 88.62 239 GLU A CA 1
ATOM 1743 C C . GLU A 1 239 ? 19.727 0.113 -15.245 1.00 88.62 239 GLU A C 1
ATOM 1745 O O . GLU A 1 239 ? 20.324 0.554 -16.232 1.00 88.62 239 GLU A O 1
ATOM 1750 N N . LEU A 1 240 ? 20.005 0.539 -14.007 1.00 84.06 240 LEU A N 1
ATOM 1751 C CA . LEU A 1 240 ? 21.053 1.518 -13.705 1.00 84.06 240 LEU A CA 1
ATOM 1752 C C . LEU A 1 240 ? 22.450 0.889 -13.832 1.00 84.06 240 LEU A C 1
ATOM 1754 O O . LEU A 1 240 ? 22.853 0.039 -13.040 1.00 84.06 240 LEU A O 1
ATOM 1758 N N . GLY A 1 241 ? 23.248 1.360 -14.794 1.00 78.56 241 GLY A N 1
ATOM 1759 C CA . GLY A 1 241 ? 24.606 0.866 -15.070 1.00 78.56 241 GLY A CA 1
ATOM 1760 C C . GLY A 1 241 ? 25.692 1.314 -14.075 1.00 78.56 241 GLY A C 1
ATOM 1761 O O . GLY A 1 241 ? 26.845 1.485 -14.473 1.00 78.56 241 GLY A O 1
ATOM 1762 N N . GLY A 1 242 ? 25.345 1.555 -12.805 1.00 77.62 242 GLY A N 1
ATOM 1763 C CA . GLY A 1 242 ? 26.251 2.084 -11.773 1.00 77.62 242 GLY A CA 1
ATOM 1764 C C . GLY A 1 242 ? 26.423 3.613 -11.767 1.00 77.62 242 GLY A C 1
ATOM 1765 O O . GLY A 1 242 ? 27.361 4.115 -11.148 1.00 77.62 242 GLY A O 1
ATOM 1766 N N . GLY A 1 243 ? 25.543 4.351 -12.450 1.00 82.62 243 GLY A N 1
ATOM 1767 C CA . GLY A 1 243 ? 25.421 5.815 -12.397 1.00 82.62 243 GLY A CA 1
ATOM 1768 C C . GLY A 1 243 ? 23.953 6.257 -12.475 1.00 82.62 243 GLY A C 1
ATOM 1769 O O . GLY A 1 243 ? 23.073 5.403 -12.515 1.00 82.62 243 GLY A O 1
ATOM 1770 N N . ASP A 1 244 ? 23.698 7.568 -12.545 1.00 79.31 244 ASP A N 1
ATOM 1771 C CA . ASP A 1 244 ? 22.337 8.157 -12.514 1.00 79.31 244 ASP A CA 1
ATOM 1772 C C . ASP A 1 244 ? 21.509 7.921 -13.795 1.00 79.31 244 ASP A C 1
ATOM 1774 O O . ASP A 1 244 ? 20.357 8.335 -13.883 1.00 79.31 244 ASP A O 1
ATOM 1778 N N . VAL A 1 245 ? 22.104 7.298 -14.818 1.00 82.75 245 VAL A N 1
ATOM 1779 C CA . VAL A 1 245 ? 21.449 6.995 -16.096 1.00 82.75 245 VAL A CA 1
ATOM 1780 C C . VAL A 1 245 ? 21.602 5.508 -16.385 1.00 82.75 245 VAL A C 1
ATOM 1782 O O . VAL A 1 245 ? 22.717 4.995 -16.521 1.00 82.75 245 VAL A O 1
ATOM 1785 N N . GLY A 1 246 ? 20.469 4.829 -16.478 1.00 87.31 246 GLY A N 1
ATOM 1786 C CA . GLY A 1 246 ? 20.328 3.445 -16.883 1.00 87.31 246 GLY A CA 1
ATOM 1787 C C . GLY A 1 246 ? 19.831 3.281 -18.312 1.00 87.31 246 GLY A C 1
ATOM 1788 O O . GLY A 1 246 ? 19.793 4.222 -19.112 1.00 87.31 246 GLY A O 1
ATOM 1789 N N . THR A 1 247 ? 19.444 2.051 -18.627 1.00 90.56 247 THR A N 1
ATOM 1790 C CA . THR A 1 247 ? 18.743 1.713 -19.866 1.00 90.56 247 THR A CA 1
ATOM 1791 C C . THR A 1 247 ? 17.487 0.913 -19.575 1.00 90.56 247 THR A C 1
ATOM 1793 O O . THR A 1 247 ? 17.529 -0.023 -18.782 1.00 90.56 247 THR A O 1
ATOM 1796 N N . CYS A 1 248 ? 16.390 1.241 -20.255 1.00 89.88 248 CYS A N 1
ATOM 1797 C CA . CYS A 1 248 ? 15.180 0.439 -20.213 1.00 89.88 248 CYS A CA 1
ATOM 1798 C C . CYS A 1 248 ? 15.482 -0.946 -20.770 1.00 89.88 248 CYS A C 1
ATOM 1800 O O . CYS A 1 248 ? 15.984 -1.072 -21.888 1.00 89.88 248 CYS A O 1
ATOM 1802 N N . VAL A 1 249 ? 15.148 -1.985 -20.024 1.00 91.38 249 VAL A N 1
ATOM 1803 C CA . VAL A 1 249 ? 15.307 -3.385 -20.417 1.00 91.38 249 VAL A CA 1
ATOM 1804 C C . VAL A 1 249 ? 13.998 -4.110 -20.154 1.00 91.38 249 VAL A C 1
ATOM 1806 O O . VAL A 1 249 ? 13.220 -3.698 -19.305 1.00 91.38 249 VAL A O 1
ATOM 1809 N N . SER A 1 250 ? 13.700 -5.129 -20.955 1.00 91.00 250 SER A N 1
ATOM 1810 C CA . SER A 1 250 ? 12.435 -5.856 -20.827 1.00 91.00 250 SER A CA 1
ATOM 1811 C C . SER A 1 250 ? 12.370 -6.600 -19.499 1.00 91.00 250 SER A C 1
ATOM 1813 O O . SER A 1 250 ? 13.387 -7.136 -19.054 1.00 91.00 250 SER A O 1
ATOM 1815 N N . ASP A 1 251 ? 11.172 -6.679 -18.934 1.00 88.56 251 ASP A N 1
ATOM 1816 C CA . ASP A 1 251 ? 10.930 -7.402 -17.691 1.00 88.56 251 ASP A CA 1
ATOM 1817 C C . ASP A 1 251 ? 11.378 -8.864 -17.773 1.00 88.56 251 ASP A C 1
ATOM 1819 O O . ASP A 1 251 ? 11.315 -9.532 -18.818 1.00 88.56 251 ASP A O 1
ATOM 1823 N N . VAL A 1 252 ? 11.819 -9.376 -16.632 1.00 91.56 252 VAL A N 1
ATOM 1824 C CA . VAL A 1 252 ? 12.251 -10.752 -16.458 1.00 91.56 252 VAL A CA 1
ATOM 1825 C C . VAL A 1 252 ? 11.020 -11.601 -16.150 1.00 91.56 252 VAL A C 1
ATOM 1827 O O . VAL A 1 252 ? 10.384 -11.479 -15.109 1.00 91.56 252 VAL A O 1
ATOM 1830 N N . GLY A 1 253 ? 10.659 -12.478 -17.088 1.00 92.19 253 GLY A N 1
ATOM 1831 C CA . GLY A 1 253 ? 9.546 -13.407 -16.893 1.00 92.19 253 GLY A CA 1
ATOM 1832 C C . GLY A 1 253 ? 9.794 -14.412 -15.761 1.00 92.19 253 GLY A C 1
ATOM 1833 O O . GLY A 1 253 ? 10.916 -14.579 -15.287 1.00 92.19 253 GLY A O 1
ATOM 1834 N N . GLU A 1 254 ? 8.745 -15.139 -15.379 1.00 92.19 254 GLU A N 1
ATOM 1835 C CA . GLU A 1 254 ? 8.802 -16.199 -14.363 1.00 92.19 254 GLU A CA 1
ATOM 1836 C C . GLU A 1 254 ? 9.951 -17.187 -14.641 1.00 92.19 254 GLU A C 1
ATOM 1838 O O . GLU A 1 254 ? 10.126 -17.669 -15.765 1.00 92.19 254 GLU A O 1
ATOM 1843 N N . ASN A 1 255 ? 10.724 -17.515 -13.607 1.00 90.62 255 ASN A N 1
ATOM 1844 C CA . ASN A 1 255 ? 11.958 -18.306 -13.647 1.00 90.62 255 ASN A CA 1
ATOM 1845 C C . ASN A 1 255 ? 13.160 -17.651 -14.359 1.00 90.62 255 ASN A C 1
ATOM 1847 O O . ASN A 1 255 ? 14.192 -18.302 -14.547 1.00 90.62 255 ASN A O 1
ATOM 1851 N N . GLY A 1 256 ? 13.055 -16.390 -14.776 1.00 91.81 256 GLY A N 1
ATOM 1852 C CA . GLY A 1 256 ? 14.185 -15.626 -15.291 1.00 91.81 256 GLY A CA 1
ATOM 1853 C C . GLY A 1 256 ? 15.080 -15.118 -14.159 1.00 91.81 256 GLY A C 1
ATOM 1854 O O . GLY A 1 256 ? 14.602 -14.834 -13.066 1.00 91.81 256 GLY A O 1
ATOM 1855 N N . GLY A 1 257 ? 16.388 -15.032 -14.416 1.00 90.81 257 GLY A N 1
ATOM 1856 C CA . GLY A 1 257 ? 17.346 -14.528 -13.432 1.00 90.81 257 GLY A CA 1
ATOM 1857 C C . GLY A 1 257 ? 17.183 -13.027 -13.217 1.00 90.81 257 GLY A C 1
ATOM 1858 O O . GLY A 1 257 ? 17.082 -12.287 -14.195 1.00 90.81 257 GLY A O 1
ATOM 1859 N N . CYS A 1 258 ? 17.190 -12.604 -11.961 1.00 90.25 258 CYS A N 1
ATOM 1860 C CA . CYS A 1 258 ? 17.031 -11.214 -11.556 1.00 90.25 258 CYS A CA 1
ATOM 1861 C C . CYS A 1 258 ? 18.081 -10.824 -10.504 1.00 90.25 258 CYS A C 1
ATOM 1863 O O . CYS A 1 258 ? 18.787 -11.678 -9.976 1.00 90.25 258 CYS A O 1
ATOM 1865 N N . VAL A 1 259 ? 18.214 -9.532 -10.231 1.00 86.38 259 VAL A N 1
ATOM 1866 C CA . VAL A 1 259 ? 19.081 -8.946 -9.197 1.00 86.38 259 VAL A CA 1
ATOM 1867 C C . VAL A 1 259 ? 18.309 -7.989 -8.280 1.00 86.38 259 VAL A C 1
ATOM 1869 O O . VAL A 1 259 ? 18.881 -7.466 -7.330 1.00 86.38 259 VAL A O 1
ATOM 1872 N N . SER A 1 260 ? 17.037 -7.713 -8.593 1.00 84.12 260 SER A N 1
ATOM 1873 C CA . SER A 1 260 ? 16.111 -6.930 -7.772 1.00 84.12 260 SER A CA 1
ATOM 1874 C C . SER A 1 260 ? 14.657 -7.174 -8.189 1.00 84.12 260 SER A C 1
ATOM 1876 O O . SER A 1 260 ? 14.388 -7.570 -9.328 1.00 84.12 260 SER A O 1
ATOM 1878 N N . ASP A 1 261 ? 13.716 -6.877 -7.290 1.00 82.44 261 ASP A N 1
ATOM 1879 C CA . ASP A 1 261 ? 12.269 -6.978 -7.540 1.00 82.44 261 ASP A CA 1
ATOM 1880 C C . ASP A 1 261 ? 11.789 -6.119 -8.706 1.00 82.44 261 ASP A C 1
ATOM 1882 O O . ASP A 1 261 ? 10.881 -6.515 -9.429 1.00 82.44 261 ASP A O 1
ATOM 1886 N N . ALA A 1 262 ? 12.442 -4.981 -8.958 1.00 81.44 262 ALA A N 1
ATOM 1887 C CA . ALA A 1 262 ? 12.096 -4.092 -10.066 1.00 81.44 262 ALA A CA 1
ATOM 1888 C C . ALA A 1 262 ? 12.193 -4.771 -11.443 1.00 81.44 262 ALA A C 1
ATOM 1890 O O . ALA A 1 262 ? 11.644 -4.259 -12.412 1.00 81.44 262 ALA A O 1
ATOM 1891 N N . GLN A 1 263 ? 12.906 -5.897 -11.541 1.00 88.62 263 GLN A N 1
ATOM 1892 C CA . GLN A 1 263 ? 13.040 -6.654 -12.782 1.00 88.62 263 GLN A CA 1
ATOM 1893 C C . GLN A 1 263 ? 11.888 -7.631 -13.013 1.00 88.62 263 GLN A C 1
ATOM 1895 O O . GLN A 1 263 ? 11.728 -8.128 -14.129 1.00 88.62 263 GLN A O 1
ATOM 1900 N N . CYS A 1 264 ? 11.123 -7.940 -11.968 1.00 88.88 264 CYS A N 1
ATOM 1901 C CA . CYS A 1 264 ? 10.066 -8.930 -11.983 1.00 88.88 264 CYS A CA 1
ATOM 1902 C C . CYS A 1 264 ? 8.708 -8.219 -12.107 1.00 88.88 264 CYS A C 1
ATOM 1904 O O . CYS A 1 264 ? 8.357 -7.404 -11.257 1.00 88.88 264 CYS A O 1
ATOM 1906 N N . PRO A 1 265 ? 7.913 -8.499 -13.151 1.00 85.25 265 PRO A N 1
ATOM 1907 C CA . PRO A 1 265 ? 6.600 -7.889 -13.296 1.00 85.25 265 PRO A CA 1
ATOM 1908 C C . PRO A 1 265 ? 5.637 -8.486 -12.268 1.00 85.25 265 PRO A C 1
ATOM 1910 O O . PRO A 1 265 ? 5.643 -9.700 -12.051 1.00 85.25 265 PRO A O 1
ATOM 1913 N N . ALA A 1 266 ? 4.756 -7.669 -11.687 1.00 77.00 266 ALA A N 1
ATOM 1914 C CA . ALA A 1 266 ? 3.747 -8.149 -10.743 1.00 77.00 266 ALA A CA 1
ATOM 1915 C C . ALA A 1 266 ? 2.929 -9.329 -11.332 1.00 77.00 266 ALA A C 1
ATOM 1917 O O . ALA A 1 266 ? 2.539 -9.284 -12.507 1.00 77.00 266 ALA A O 1
ATOM 1918 N N . PRO A 1 267 ? 2.657 -10.402 -10.559 1.00 82.69 267 PRO A N 1
ATOM 1919 C CA . PRO A 1 267 ? 2.915 -10.584 -9.122 1.00 82.69 267 PRO A CA 1
ATOM 1920 C C . PRO A 1 267 ? 4.248 -11.306 -8.809 1.00 82.69 267 PRO A C 1
ATOM 1922 O O . PRO A 1 267 ? 4.353 -12.017 -7.809 1.00 82.69 267 PRO A O 1
ATOM 1925 N N . LEU A 1 268 ? 5.242 -11.236 -9.700 1.00 87.56 268 LEU A N 1
ATOM 1926 C CA . LEU A 1 268 ? 6.537 -11.887 -9.498 1.00 87.56 268 LEU A CA 1
ATOM 1927 C C . LEU A 1 268 ? 7.449 -11.047 -8.595 1.00 87.56 268 LEU A C 1
ATOM 1929 O O . LEU A 1 268 ? 7.463 -9.825 -8.702 1.00 87.56 268 LEU A O 1
ATOM 1933 N N . ARG A 1 269 ? 8.257 -11.721 -7.775 1.00 86.31 269 ARG A N 1
ATOM 1934 C CA . ARG A 1 269 ? 9.335 -11.138 -6.963 1.00 86.31 269 ARG A CA 1
ATOM 1935 C C . ARG A 1 269 ? 10.665 -11.815 -7.240 1.00 86.31 269 ARG A C 1
ATOM 1937 O O . ARG A 1 269 ? 10.696 -12.963 -7.688 1.00 86.31 269 ARG A O 1
ATOM 1944 N N . CYS A 1 270 ? 11.756 -11.104 -7.013 1.00 88.38 270 CYS A N 1
ATOM 1945 C CA . CYS A 1 270 ? 13.099 -11.597 -7.222 1.00 88.38 270 CYS A CA 1
ATOM 1946 C C . CYS A 1 270 ? 13.577 -12.386 -6.004 1.00 88.38 270 CYS A C 1
ATOM 1948 O O . CYS A 1 270 ? 14.050 -11.813 -5.037 1.00 88.38 270 CYS A O 1
ATOM 1950 N N . VAL A 1 271 ? 13.500 -13.715 -6.075 1.00 86.69 271 VAL A N 1
ATOM 1951 C CA . VAL A 1 271 ? 13.852 -14.593 -4.950 1.00 86.69 271 VAL A CA 1
ATOM 1952 C C . VAL A 1 271 ? 15.264 -15.155 -5.123 1.00 86.69 271 VAL A C 1
ATOM 1954 O O . VAL A 1 271 ? 15.541 -15.831 -6.124 1.00 86.69 271 VAL A O 1
ATOM 1957 N N . GLY A 1 272 ? 16.153 -14.925 -4.153 1.00 80.38 272 GLY A N 1
ATOM 1958 C CA . GLY A 1 272 ? 17.480 -15.542 -4.063 1.00 80.38 272 GLY A CA 1
ATOM 1959 C C . GLY A 1 272 ? 18.543 -14.669 -3.384 1.00 80.38 272 GLY A C 1
ATOM 1960 O O . GLY A 1 2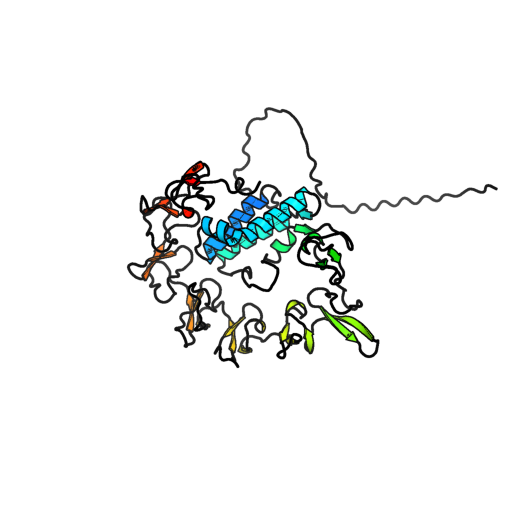72 ? 18.314 -13.513 -3.091 1.00 80.38 272 GLY A O 1
ATOM 1961 N N . ASP A 1 273 ? 19.732 -15.247 -3.196 1.00 67.31 273 ASP A N 1
ATOM 1962 C CA . ASP A 1 273 ? 20.823 -14.775 -2.321 1.00 67.31 273 ASP A CA 1
ATOM 1963 C C . ASP A 1 273 ? 21.181 -13.271 -2.471 1.00 67.31 273 ASP A C 1
ATOM 1965 O O . ASP A 1 273 ? 21.775 -12.872 -3.482 1.00 67.31 273 ASP A O 1
ATOM 1969 N N . ASP A 1 274 ? 20.914 -12.470 -1.426 1.00 57.81 274 ASP A N 1
ATOM 1970 C CA . ASP A 1 274 ? 21.155 -11.010 -1.294 1.00 57.81 274 ASP A CA 1
ATOM 1971 C C . ASP A 1 274 ? 22.634 -10.597 -1.244 1.00 57.81 274 ASP A C 1
ATOM 1973 O O . ASP A 1 274 ? 23.032 -9.555 -0.704 1.00 57.81 274 ASP A O 1
ATOM 1977 N N . GLY A 1 275 ? 23.522 -11.423 -1.788 1.00 59.94 275 GLY A N 1
ATOM 1978 C CA . GLY A 1 275 ? 24.917 -11.050 -1.918 1.00 59.94 275 GLY A CA 1
ATOM 1979 C C . GLY A 1 275 ? 25.066 -9.728 -2.693 1.00 59.94 275 GLY A C 1
ATOM 1980 O O . GLY A 1 275 ? 24.234 -9.380 -3.525 1.00 59.94 275 GLY A O 1
ATOM 1981 N N . PRO A 1 276 ? 26.197 -9.011 -2.563 1.00 55.44 276 PRO A N 1
ATOM 1982 C CA . PRO A 1 276 ? 26.498 -7.790 -3.336 1.00 55.44 276 PRO A CA 1
ATOM 1983 C C . PRO A 1 276 ? 26.601 -8.006 -4.865 1.00 55.44 276 PRO A C 1
ATOM 1985 O O . PRO A 1 276 ? 27.022 -7.119 -5.605 1.00 55.44 276 PRO A O 1
ATOM 1988 N N . VAL A 1 277 ? 26.282 -9.212 -5.332 1.00 59.97 277 VAL A N 1
ATOM 1989 C CA . VAL A 1 277 ? 26.213 -9.644 -6.730 1.00 59.97 277 VAL A CA 1
ATOM 1990 C C . VAL A 1 277 ? 24.949 -10.491 -6.960 1.00 59.97 277 VAL A C 1
ATOM 1992 O O . VAL A 1 277 ? 24.948 -11.341 -7.851 1.00 59.97 277 VAL A O 1
ATOM 1995 N N . GLY A 1 278 ? 23.945 -10.318 -6.093 1.00 61.34 278 GLY A N 1
ATOM 1996 C CA . GLY A 1 278 ? 22.834 -11.232 -5.872 1.00 61.34 278 GLY A CA 1
ATOM 1997 C C . GLY A 1 278 ? 22.171 -11.631 -7.173 1.00 61.34 278 GLY A C 1
ATOM 1998 O O . GLY A 1 278 ? 21.824 -10.789 -7.997 1.00 61.34 278 GLY A O 1
ATOM 1999 N N . SER A 1 279 ? 22.090 -12.939 -7.386 1.00 81.44 279 SER A N 1
ATOM 2000 C CA . SER A 1 279 ? 21.371 -13.523 -8.506 1.00 81.44 279 SER A CA 1
ATOM 2001 C C . SER A 1 279 ? 20.158 -14.232 -7.933 1.00 81.44 279 SER A C 1
ATOM 2003 O O . SER A 1 279 ? 20.284 -15.339 -7.407 1.00 81.44 279 SER A O 1
ATOM 2005 N N . GLY A 1 280 ? 19.008 -13.588 -8.033 1.00 87.94 280 GLY A N 1
ATOM 2006 C CA . GLY A 1 280 ? 17.714 -14.174 -7.758 1.00 87.94 280 GLY A CA 1
ATOM 2007 C C . GLY A 1 280 ? 17.080 -14.763 -9.011 1.00 87.94 280 GLY A C 1
ATOM 2008 O O . GLY A 1 280 ? 17.658 -14.815 -10.104 1.00 87.94 280 GLY A O 1
ATOM 2009 N N . THR A 1 281 ? 15.858 -15.236 -8.843 1.00 90.62 281 THR A N 1
ATOM 2010 C CA . THR A 1 281 ? 14.982 -15.677 -9.919 1.00 90.62 281 THR A CA 1
ATOM 2011 C C . THR A 1 281 ? 13.597 -15.077 -9.704 1.00 90.62 281 THR A C 1
ATOM 2013 O O . THR A 1 281 ? 13.093 -15.128 -8.589 1.00 90.62 281 THR A O 1
ATOM 2016 N N . CYS A 1 282 ? 12.958 -14.552 -10.752 1.00 91.06 282 CYS A N 1
ATOM 2017 C CA . CYS A 1 282 ? 11.588 -14.053 -10.641 1.00 91.06 282 CYS A CA 1
ATOM 2018 C C . CYS A 1 282 ? 10.619 -15.213 -10.377 1.00 91.06 282 CYS A C 1
ATOM 2020 O O . CYS A 1 282 ? 10.434 -16.074 -11.241 1.00 91.06 282 CYS A O 1
ATOM 2022 N N . GLN A 1 283 ? 10.011 -15.248 -9.196 1.00 91.81 283 GLN A N 1
ATOM 2023 C CA . GLN A 1 283 ? 9.110 -16.302 -8.725 1.00 91.81 283 GLN A CA 1
ATOM 2024 C C . GLN A 1 283 ? 7.768 -15.706 -8.299 1.00 91.81 283 GLN A C 1
ATOM 2026 O O . GLN A 1 283 ? 7.675 -14.521 -7.991 1.00 91.81 283 GLN A O 1
ATOM 2031 N N . ARG A 1 284 ? 6.704 -16.516 -8.320 1.00 88.56 284 ARG A N 1
ATOM 2032 C CA . ARG A 1 284 ? 5.376 -16.076 -7.868 1.00 88.56 284 ARG A CA 1
ATOM 2033 C C . ARG A 1 284 ? 5.350 -15.996 -6.345 1.00 88.56 284 ARG A C 1
ATOM 2035 O O . ARG A 1 284 ? 5.461 -17.020 -5.690 1.00 88.56 284 ARG A O 1
ATOM 2042 N N . ALA A 1 285 ? 5.133 -14.805 -5.807 1.00 83.25 285 ALA A N 1
ATOM 2043 C CA . ALA A 1 285 ? 4.995 -14.564 -4.371 1.00 83.25 285 ALA A CA 1
ATOM 2044 C C . ALA A 1 285 ? 3.594 -14.900 -3.817 1.00 83.25 285 ALA A C 1
ATOM 2046 O O . ALA A 1 285 ? 3.379 -14.991 -2.614 1.00 83.25 285 ALA A O 1
ATOM 2047 N N . ASP A 1 286 ? 2.615 -15.072 -4.702 1.00 83.31 286 ASP A N 1
ATOM 2048 C CA . ASP A 1 286 ? 1.186 -15.184 -4.395 1.00 83.31 286 ASP A CA 1
ATOM 2049 C C . ASP A 1 286 ? 0.662 -16.636 -4.442 1.00 83.31 286 ASP A C 1
ATOM 2051 O O . ASP A 1 286 ? -0.544 -16.863 -4.557 1.00 83.31 286 ASP A O 1
ATOM 2055 N N . GLN A 1 287 ? 1.539 -17.651 -4.428 1.00 89.81 287 GLN A N 1
ATOM 2056 C CA . GLN A 1 287 ? 1.118 -19.060 -4.362 1.00 89.81 287 GLN A CA 1
ATOM 2057 C C . GLN A 1 287 ? 1.795 -19.813 -3.229 1.00 89.81 287 GLN A C 1
ATOM 2059 O O . GLN A 1 287 ? 3.003 -19.719 -3.029 1.00 89.81 287 GLN A O 1
ATOM 2064 N N . GLN A 1 288 ? 1.015 -20.673 -2.577 1.00 93.56 288 GLN A N 1
ATOM 2065 C CA . GLN A 1 288 ? 1.534 -21.616 -1.598 1.00 93.56 288 GLN A CA 1
ATOM 2066 C C . GLN A 1 288 ? 2.622 -22.522 -2.205 1.00 93.56 288 GLN A C 1
ATOM 2068 O O . GLN A 1 288 ? 2.460 -23.061 -3.306 1.00 93.56 288 GLN A O 1
ATOM 2073 N N . GLY A 1 289 ? 3.700 -22.735 -1.452 1.00 92.62 289 GLY A N 1
ATOM 2074 C CA . GLY A 1 289 ? 4.828 -23.596 -1.794 1.00 92.62 289 GLY A CA 1
ATOM 2075 C C . GLY A 1 289 ? 5.875 -22.947 -2.700 1.00 92.62 289 GLY A C 1
ATOM 2076 O O . GLY A 1 289 ? 6.848 -23.614 -3.056 1.00 92.62 289 GLY A O 1
ATOM 2077 N N . GLN A 1 290 ? 5.680 -21.690 -3.106 1.00 91.69 290 GLN A N 1
ATOM 2078 C CA . GLN A 1 290 ? 6.676 -20.957 -3.886 1.00 91.69 290 GLN A CA 1
ATOM 2079 C C . GLN A 1 290 ? 7.842 -20.540 -3.001 1.00 91.69 290 GLN A C 1
ATOM 2081 O O . GLN A 1 290 ? 7.615 -20.242 -1.830 1.00 91.69 290 GLN A O 1
ATOM 2086 N N . PRO A 1 291 ? 9.077 -20.548 -3.527 1.00 87.94 291 PRO A N 1
ATOM 2087 C CA . PRO A 1 291 ? 10.233 -20.168 -2.741 1.00 87.94 291 PRO A CA 1
ATOM 2088 C C . PRO A 1 291 ? 10.109 -18.707 -2.317 1.00 87.94 291 PRO A C 1
ATOM 2090 O O . PRO A 1 291 ? 9.660 -17.867 -3.095 1.00 87.94 291 PRO A O 1
ATOM 2093 N N . CYS A 1 292 ? 10.542 -18.426 -1.102 1.00 88.62 292 CYS A N 1
ATOM 2094 C CA . CYS A 1 292 ? 10.597 -17.088 -0.541 1.00 88.62 292 CYS A CA 1
ATOM 2095 C C . CYS A 1 292 ? 11.897 -16.948 0.249 1.00 88.62 292 CYS A C 1
ATOM 2097 O O . CYS A 1 292 ? 12.437 -17.951 0.734 1.00 88.62 292 CYS A O 1
ATOM 2099 N N . ASP A 1 293 ? 12.404 -15.729 0.363 1.00 85.12 293 ASP A N 1
ATOM 2100 C CA . ASP A 1 293 ? 13.517 -15.415 1.240 1.00 85.12 293 ASP A CA 1
ATOM 2101 C C . ASP A 1 293 ? 13.041 -14.499 2.371 1.00 85.12 293 ASP A C 1
ATOM 2103 O O . ASP A 1 293 ? 11.990 -13.849 2.318 1.00 85.12 293 ASP A O 1
ATOM 2107 N N . ILE A 1 294 ? 13.803 -14.517 3.454 1.00 79.12 294 ILE A N 1
ATOM 2108 C CA . ILE A 1 294 ? 13.727 -13.486 4.469 1.00 79.12 294 ILE A CA 1
ATOM 2109 C C . ILE A 1 294 ? 15.108 -12.870 4.559 1.00 79.12 294 ILE A C 1
ATOM 2111 O O . ILE A 1 294 ? 16.036 -13.489 5.087 1.00 79.12 294 ILE A O 1
ATOM 2115 N N . ASP A 1 295 ? 15.241 -11.640 4.069 1.00 68.94 295 ASP A N 1
ATOM 2116 C CA . ASP A 1 295 ? 16.498 -10.914 4.184 1.00 68.94 295 ASP A CA 1
ATOM 2117 C C . ASP A 1 295 ? 16.987 -11.001 5.633 1.00 68.94 295 ASP A C 1
ATOM 2119 O O . ASP A 1 295 ? 16.244 -10.752 6.590 1.00 68.94 295 ASP A O 1
ATOM 2123 N N . ALA A 1 296 ? 18.254 -11.367 5.825 1.00 55.50 296 ALA A N 1
ATOM 2124 C CA . ALA A 1 296 ? 18.830 -11.508 7.164 1.00 55.50 296 ALA A CA 1
ATOM 2125 C C . ALA A 1 296 ? 18.793 -10.190 7.971 1.00 55.50 296 ALA A C 1
ATOM 2127 O O . ALA A 1 296 ? 18.980 -10.209 9.190 1.00 55.50 296 ALA A O 1
ATOM 2128 N N . GLU A 1 297 ? 18.550 -9.064 7.294 1.00 58.44 297 GLU A N 1
ATOM 2129 C CA . GLU A 1 297 ? 18.333 -7.736 7.864 1.00 58.44 297 GLU A CA 1
ATOM 2130 C C . GLU A 1 297 ? 16.846 -7.419 8.077 1.00 58.44 297 GLU A C 1
ATOM 2132 O O . GLU A 1 297 ? 16.445 -6.272 7.899 1.00 58.44 297 GLU A O 1
ATOM 2137 N N . VAL A 1 298 ? 16.026 -8.401 8.480 1.00 54.56 298 VAL A N 1
ATOM 2138 C CA . VAL A 1 298 ? 14.678 -8.108 8.989 1.00 54.56 298 VAL A CA 1
ATOM 2139 C C . VAL A 1 298 ? 14.819 -7.027 10.059 1.00 54.56 298 VAL A C 1
ATOM 2141 O O . VAL A 1 298 ? 15.441 -7.237 11.108 1.00 54.56 298 VAL A O 1
ATOM 2144 N N . ASP A 1 299 ? 14.289 -5.847 9.764 1.00 48.25 299 ASP A N 1
ATOM 2145 C CA . ASP A 1 299 ? 14.148 -4.799 10.747 1.00 48.25 299 ASP A CA 1
ATOM 2146 C C . ASP A 1 299 ? 13.276 -5.313 11.902 1.00 48.25 299 ASP A C 1
ATOM 2148 O O . ASP A 1 299 ? 12.521 -6.282 11.782 1.00 48.25 299 ASP A O 1
ATOM 2152 N N . GLU A 1 300 ? 13.405 -4.680 13.067 1.00 53.91 300 GLU A N 1
ATOM 2153 C CA . GLU A 1 300 ? 12.707 -5.035 14.315 1.00 53.91 300 GLU A CA 1
ATOM 2154 C C . GLU A 1 300 ? 11.163 -5.077 14.166 1.00 53.91 300 GLU A C 1
ATOM 2156 O O . GLU A 1 300 ? 10.463 -5.489 15.086 1.00 53.91 300 GLU A O 1
ATOM 2161 N N . PHE A 1 301 ? 10.640 -4.703 12.991 1.00 51.75 301 PHE A N 1
ATOM 2162 C CA . PHE A 1 301 ? 9.231 -4.610 12.623 1.00 51.75 301 PHE A CA 1
ATOM 2163 C C . PHE A 1 301 ? 8.726 -5.757 11.724 1.00 51.75 301 PHE A C 1
ATOM 2165 O O . PHE A 1 301 ? 7.537 -5.806 11.405 1.00 51.75 301 PHE A O 1
ATOM 2172 N N . GLY A 1 302 ? 9.574 -6.730 11.361 1.00 52.25 302 GLY A N 1
ATOM 2173 C CA . GLY A 1 302 ? 9.128 -8.032 10.846 1.00 52.25 302 GLY A CA 1
ATOM 2174 C C . GLY A 1 302 ? 8.387 -7.996 9.502 1.00 52.25 302 GLY A C 1
ATOM 2175 O O . GLY A 1 302 ? 7.589 -8.901 9.239 1.00 52.25 302 GLY A O 1
ATOM 2176 N N . ALA A 1 303 ? 8.613 -6.971 8.673 1.00 51.41 303 ALA A N 1
ATOM 2177 C CA . ALA A 1 303 ? 7.816 -6.694 7.473 1.00 51.41 303 ALA A CA 1
ATOM 2178 C C . ALA A 1 303 ? 8.415 -7.183 6.138 1.00 51.41 303 ALA A C 1
ATOM 2180 O O . ALA A 1 303 ? 7.805 -6.946 5.101 1.00 51.41 303 ALA A O 1
ATOM 2181 N N . ASN A 1 304 ? 9.529 -7.922 6.132 1.00 52.72 304 ASN A N 1
ATOM 2182 C CA . ASN A 1 304 ? 10.010 -8.586 4.912 1.00 52.72 304 ASN A CA 1
ATOM 2183 C C . ASN A 1 304 ? 9.587 -10.055 4.914 1.00 52.72 304 ASN A C 1
ATOM 2185 O O . ASN A 1 304 ? 10.242 -10.906 5.525 1.00 52.72 304 ASN A O 1
ATOM 2189 N N . ALA A 1 305 ? 8.458 -10.340 4.272 1.00 62.16 305 ALA A N 1
ATOM 2190 C CA . ALA A 1 305 ? 8.142 -11.670 3.777 1.00 62.16 305 ALA A CA 1
ATOM 2191 C C . ALA A 1 305 ? 7.824 -11.533 2.288 1.00 62.16 305 ALA A C 1
ATOM 2193 O O . ALA A 1 305 ? 6.895 -10.819 1.921 1.00 62.16 305 ALA A O 1
ATOM 2194 N N . ASP A 1 306 ? 8.578 -12.228 1.441 1.00 77.56 306 ASP A N 1
ATOM 2195 C CA . ASP A 1 306 ? 8.406 -12.250 -0.019 1.00 77.56 306 ASP A CA 1
ATOM 2196 C C . ASP A 1 306 ? 7.068 -12.815 -0.500 1.00 77.56 306 ASP A C 1
ATOM 2198 O O . ASP A 1 306 ? 6.849 -12.928 -1.701 1.00 77.56 306 ASP A O 1
ATOM 2202 N N . CYS A 1 307 ? 6.175 -13.186 0.410 1.00 86.19 307 CYS A N 1
ATOM 2203 C CA . CYS A 1 307 ? 4.880 -13.759 0.098 1.00 86.19 307 CYS A CA 1
ATOM 2204 C C . CYS A 1 307 ? 3.799 -12.676 0.117 1.00 86.19 307 CYS A C 1
ATOM 2206 O O . CYS A 1 307 ? 3.812 -11.775 0.952 1.00 86.19 307 CYS A O 1
ATOM 2208 N N . VAL A 1 308 ? 2.855 -12.768 -0.816 1.00 80.69 308 VAL A N 1
ATOM 2209 C CA . VAL A 1 308 ? 1.757 -11.805 -0.985 1.00 80.69 308 VAL A CA 1
ATOM 2210 C C . VAL A 1 308 ? 0.432 -12.473 -0.612 1.00 80.69 308 VAL A C 1
ATOM 2212 O O . VAL A 1 308 ? 0.231 -13.657 -0.897 1.00 80.69 308 VAL A O 1
ATOM 2215 N N . GLY A 1 309 ? -0.495 -11.715 -0.019 1.00 82.44 309 GLY A N 1
ATOM 2216 C CA . GLY A 1 309 ? -1.823 -12.209 0.349 1.00 82.44 309 GLY A CA 1
ATOM 2217 C C . GLY A 1 309 ? -1.862 -12.852 1.735 1.00 82.44 309 GLY A C 1
ATOM 2218 O O . GLY A 1 309 ? -1.180 -12.428 2.663 1.00 82.44 309 GLY A O 1
ATOM 2219 N N . ASP A 1 310 ? -2.641 -13.927 1.857 1.00 84.69 310 ASP A N 1
ATOM 2220 C CA . ASP A 1 310 ? -2.784 -14.727 3.085 1.00 84.69 310 ASP A CA 1
ATOM 2221 C C . ASP A 1 310 ? -1.606 -15.702 3.321 1.00 84.69 310 ASP A C 1
ATOM 2223 O O . ASP A 1 310 ? -1.765 -16.738 3.977 1.00 84.69 310 ASP A O 1
ATOM 2227 N N . LEU A 1 311 ? -0.432 -15.414 2.750 1.00 88.25 311 LEU A N 1
ATOM 2228 C CA . LEU A 1 311 ? 0.754 -16.265 2.800 1.00 88.25 311 LEU A CA 1
ATOM 2229 C C . LEU A 1 311 ? 1.880 -15.585 3.589 1.00 88.25 311 LEU A C 1
ATOM 2231 O O . LEU A 1 311 ? 2.114 -14.390 3.446 1.00 88.25 311 LEU A O 1
ATOM 2235 N N . TYR A 1 312 ? 2.633 -16.367 4.356 1.00 89.00 312 TYR A N 1
ATOM 2236 C CA . TYR A 1 312 ? 3.862 -15.951 5.023 1.00 89.00 312 TYR A CA 1
ATOM 2237 C C . TYR A 1 312 ? 5.043 -16.775 4.528 1.00 89.00 312 TYR A C 1
ATOM 2239 O O . TYR A 1 312 ? 4.875 -17.902 4.068 1.00 89.00 312 TYR A O 1
ATOM 2247 N N . CYS A 1 313 ? 6.247 -16.222 4.639 1.00 90.25 313 CYS A N 1
ATOM 2248 C CA . CYS A 1 313 ? 7.458 -16.961 4.318 1.00 90.25 313 CYS A CA 1
ATOM 2249 C C . CYS A 1 313 ? 7.925 -17.774 5.532 1.00 90.25 313 CYS A C 1
ATOM 2251 O O . CYS A 1 313 ? 8.257 -17.184 6.562 1.00 90.25 313 CYS A O 1
ATOM 2253 N N . ASP A 1 314 ? 7.975 -19.105 5.418 1.00 90.69 314 ASP A N 1
ATOM 2254 C CA . ASP A 1 314 ? 8.432 -20.006 6.494 1.00 90.69 314 ASP A CA 1
ATOM 2255 C C . ASP A 1 314 ? 9.968 -20.113 6.612 1.00 90.69 314 ASP A C 1
ATOM 2257 O O . ASP A 1 314 ? 10.493 -20.936 7.370 1.00 90.69 314 ASP A O 1
ATOM 2261 N N . ALA A 1 315 ? 10.689 -19.276 5.861 1.00 87.25 315 ALA A N 1
ATOM 2262 C CA . ALA A 1 315 ? 12.139 -19.231 5.836 1.00 87.25 315 ALA A CA 1
ATOM 2263 C C . ALA A 1 315 ? 12.738 -18.963 7.226 1.00 87.25 315 ALA A C 1
ATOM 2265 O O . ALA A 1 315 ? 12.174 -18.268 8.075 1.00 87.25 315 ALA A O 1
ATOM 2266 N N . ILE A 1 316 ? 13.940 -19.492 7.440 1.00 83.19 316 ILE A N 1
ATOM 2267 C CA . ILE A 1 316 ? 14.779 -19.228 8.615 1.00 83.19 316 ILE A CA 1
ATOM 2268 C C . ILE A 1 316 ? 15.942 -18.349 8.136 1.00 83.19 316 ILE A C 1
ATOM 2270 O O . ILE A 1 316 ? 16.417 -18.577 7.026 1.00 83.19 316 ILE A O 1
ATOM 2274 N N . PRO A 1 317 ? 16.443 -17.369 8.922 1.00 82.00 317 PRO A N 1
ATOM 2275 C CA . PRO A 1 317 ? 17.473 -16.449 8.440 1.00 82.00 317 PRO A CA 1
ATOM 2276 C C . PRO A 1 317 ? 18.673 -17.166 7.799 1.00 82.00 317 PRO A C 1
ATOM 2278 O O . PRO A 1 317 ? 19.380 -17.928 8.468 1.00 82.00 317 PRO A O 1
ATOM 2281 N N . GLY A 1 318 ? 18.906 -16.893 6.511 1.00 79.44 318 GLY A N 1
ATOM 2282 C CA . GLY A 1 318 ? 19.973 -17.495 5.705 1.00 79.44 318 GLY A CA 1
ATOM 2283 C C . GLY A 1 318 ? 19.616 -18.802 4.980 1.00 79.44 318 GLY A C 1
ATOM 2284 O O . GLY A 1 318 ? 20.512 -19.429 4.410 1.00 79.44 318 GLY A O 1
ATOM 2285 N N . GLU A 1 319 ? 18.354 -19.232 4.997 1.00 85.31 319 GLU A N 1
ATOM 2286 C CA . GLU A 1 319 ? 17.837 -20.357 4.213 1.00 85.31 319 GLU A CA 1
ATOM 2287 C C . GLU A 1 319 ? 16.566 -19.942 3.459 1.00 85.31 319 GLU A C 1
ATOM 2289 O O . GLU A 1 319 ? 15.689 -19.309 4.035 1.00 85.31 319 GLU A O 1
ATOM 2294 N N . LEU A 1 320 ? 16.438 -20.362 2.194 1.00 85.94 320 LEU A N 1
ATOM 2295 C CA . LEU A 1 320 ? 15.196 -20.189 1.435 1.00 85.94 320 LEU A CA 1
ATOM 2296 C C . LEU A 1 320 ? 14.063 -20.991 2.082 1.00 85.94 320 LEU A C 1
ATOM 2298 O O . LEU A 1 320 ? 14.221 -22.188 2.346 1.00 85.94 320 LEU A O 1
ATOM 2302 N N . GLY A 1 321 ? 12.921 -20.341 2.267 1.00 90.12 321 GLY A N 1
ATOM 2303 C CA . GLY A 1 321 ? 11.675 -20.957 2.704 1.00 90.12 321 GLY A CA 1
ATOM 2304 C C . GLY A 1 321 ? 10.704 -21.166 1.552 1.00 90.12 321 GLY A C 1
ATOM 2305 O O . GLY A 1 321 ? 11.060 -21.107 0.370 1.00 90.12 321 GLY A O 1
ATOM 2306 N N . ALA A 1 322 ? 9.458 -21.411 1.919 1.00 92.88 322 ALA A N 1
ATOM 2307 C CA . ALA A 1 322 ? 8.303 -21.466 1.059 1.00 92.88 322 ALA A CA 1
ATOM 2308 C C . ALA A 1 322 ? 7.183 -20.566 1.600 1.00 92.88 322 ALA A C 1
ATOM 2310 O O . ALA A 1 322 ? 7.017 -20.385 2.807 1.00 92.88 322 ALA A O 1
ATOM 2311 N N . CYS A 1 323 ? 6.384 -20.022 0.687 1.00 92.56 323 CYS A N 1
ATOM 2312 C CA . CYS A 1 323 ? 5.162 -19.325 1.044 1.00 92.56 323 CYS A CA 1
ATOM 2313 C C . CYS A 1 323 ? 4.132 -20.322 1.575 1.00 92.56 323 CYS A C 1
ATOM 2315 O O . CYS A 1 323 ? 3.655 -21.181 0.834 1.00 92.56 323 CYS A O 1
ATOM 2317 N N . GLU A 1 324 ? 3.761 -20.200 2.841 1.00 94.06 324 GLU A N 1
ATOM 2318 C CA . GLU A 1 324 ? 2.759 -21.034 3.500 1.00 94.06 324 GLU A CA 1
ATOM 2319 C C . GLU A 1 324 ? 1.568 -20.180 3.959 1.00 94.06 324 GLU A C 1
ATOM 2321 O O . GLU A 1 324 ? 1.733 -18.992 4.223 1.00 94.06 324 GLU A O 1
ATOM 2326 N N . PRO A 1 325 ? 0.345 -20.727 4.038 1.00 94.06 325 PRO A N 1
ATOM 2327 C CA . PRO A 1 325 ? -0.811 -19.990 4.536 1.00 94.06 325 PRO A CA 1
ATOM 2328 C C . PRO A 1 325 ? -0.622 -19.603 5.997 1.00 94.06 325 PRO A C 1
ATOM 2330 O O . PRO A 1 325 ? -0.162 -20.429 6.784 1.00 94.06 325 PRO A O 1
ATOM 2333 N N . TYR A 1 326 ? -1.032 -18.393 6.381 1.00 92.56 326 TYR A N 1
ATOM 2334 C CA . TYR A 1 326 ? -1.023 -18.018 7.794 1.00 92.56 326 TYR A CA 1
ATOM 2335 C C . TYR A 1 326 ? -1.840 -19.011 8.649 1.00 92.56 326 TYR A C 1
ATOM 2337 O O . TYR A 1 326 ? -2.923 -19.434 8.227 1.00 92.56 326 TYR A O 1
ATOM 2345 N N . PRO A 1 327 ? -1.360 -19.359 9.858 1.00 95.12 327 PRO A N 1
ATOM 2346 C CA . PRO A 1 327 ? -2.047 -20.298 10.737 1.00 95.12 327 PRO A CA 1
ATOM 2347 C C . PRO A 1 327 ? -3.424 -19.775 11.175 1.00 95.12 327 PRO A C 1
ATOM 2349 O O . PRO A 1 327 ? -3.601 -18.594 11.483 1.00 95.12 327 PRO A O 1
ATOM 2352 N N . GLY A 1 328 ? -4.420 -20.659 11.172 1.00 95.31 328 GLY A N 1
ATOM 2353 C CA . GLY A 1 328 ? -5.798 -20.390 11.589 1.00 95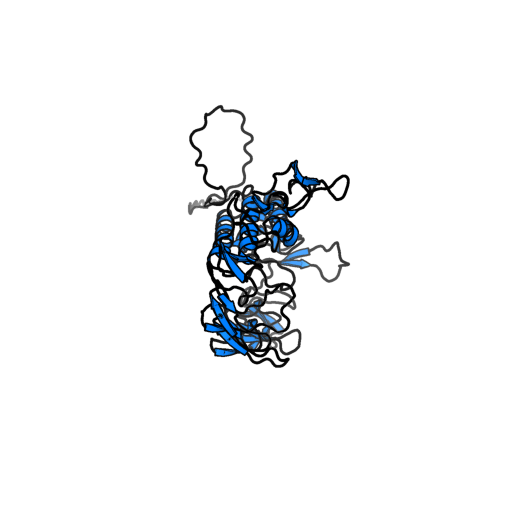.31 328 GLY A CA 1
ATOM 2354 C C . GLY A 1 328 ? -6.091 -20.798 13.038 1.00 95.31 328 GLY A C 1
ATOM 2355 O O . GLY A 1 328 ? -5.193 -21.115 13.809 1.00 95.31 328 GLY A O 1
ATOM 2356 N N . ASP A 1 329 ? -7.372 -20.813 13.422 1.00 96.25 329 ASP A N 1
ATOM 2357 C CA . ASP A 1 329 ? -7.819 -21.139 14.791 1.00 96.25 329 ASP A CA 1
ATOM 2358 C C . ASP A 1 329 ? -7.201 -22.435 15.351 1.00 96.25 329 ASP A C 1
ATOM 2360 O O . ASP A 1 329 ? -7.453 -23.536 14.849 1.00 96.25 329 ASP A O 1
ATOM 2364 N N . GLY A 1 330 ? -6.449 -22.314 16.443 1.00 96.00 330 GLY A N 1
ATOM 2365 C CA . GLY A 1 330 ? -5.834 -23.437 17.143 1.00 96.00 330 GLY A CA 1
ATOM 2366 C C . GLY A 1 330 ? -4.502 -23.923 16.561 1.00 96.00 330 GLY A C 1
ATOM 2367 O O . GLY A 1 330 ? -3.959 -24.899 17.085 1.00 96.00 330 GLY A O 1
ATOM 2368 N N . GLU A 1 331 ? -3.987 -23.289 15.507 1.00 96.75 331 GLU A N 1
ATOM 2369 C CA . GLU A 1 331 ? -2.700 -23.623 14.885 1.00 96.75 331 GLU A CA 1
ATOM 2370 C C . GLU A 1 331 ? -1.533 -22.847 15.520 1.00 96.75 331 GLU A C 1
ATOM 2372 O O . GLU A 1 331 ? -1.733 -21.794 16.124 1.00 96.75 331 GLU A O 1
ATOM 2377 N N . ASP A 1 332 ? -0.325 -23.411 15.420 1.00 94.50 332 ASP A N 1
ATOM 2378 C CA . ASP A 1 332 ? 0.915 -22.851 15.978 1.00 94.50 332 ASP A CA 1
ATOM 2379 C C . ASP A 1 332 ? 1.406 -21.672 15.119 1.00 94.50 332 ASP A C 1
ATOM 2381 O O . ASP A 1 332 ? 1.591 -21.831 13.910 1.00 94.50 332 ASP A O 1
ATOM 2385 N N . CYS A 1 333 ? 1.609 -20.509 15.738 1.00 93.12 333 CYS A N 1
ATOM 2386 C CA . CYS A 1 333 ? 2.061 -19.270 15.097 1.00 93.12 333 CYS A CA 1
ATOM 2387 C C . CYS A 1 333 ? 3.504 -18.870 15.413 1.00 93.12 333 CYS A C 1
ATOM 2389 O O . CYS A 1 333 ? 3.974 -17.850 14.904 1.00 93.12 333 CYS A O 1
ATOM 2391 N N . ALA A 1 334 ? 4.260 -19.684 16.155 1.00 88.81 334 ALA A N 1
ATOM 2392 C CA . ALA A 1 334 ? 5.676 -19.407 16.402 1.00 88.81 334 ALA A CA 1
ATOM 2393 C C . ALA A 1 334 ? 6.488 -19.373 15.092 1.00 88.81 334 ALA A C 1
ATOM 2395 O O . ALA A 1 334 ? 7.469 -18.640 14.962 1.00 88.81 334 ALA A O 1
ATOM 2396 N N . GLY A 1 335 ? 6.080 -20.176 14.101 1.00 82.50 335 GLY A N 1
ATOM 2397 C CA . GLY A 1 335 ? 6.722 -20.242 12.785 1.00 82.50 335 GLY A CA 1
ATOM 2398 C C . GLY A 1 335 ? 6.357 -19.093 11.842 1.00 82.50 335 GLY A C 1
ATOM 2399 O O . GLY A 1 335 ? 7.121 -18.797 10.930 1.00 82.50 335 GLY A O 1
ATOM 2400 N N . SER A 1 336 ? 5.225 -18.424 12.064 1.00 81.06 336 SER A N 1
ATOM 2401 C CA . SER A 1 336 ? 4.707 -17.349 11.209 1.00 81.06 336 SER A CA 1
ATOM 2402 C C . SER A 1 336 ? 5.027 -15.953 11.743 1.00 81.06 336 SER A C 1
ATOM 2404 O O . SER A 1 336 ? 4.371 -14.981 11.367 1.00 81.06 336 SER A O 1
ATOM 2406 N N . ARG A 1 337 ? 6.046 -15.844 12.611 1.00 80.06 337 ARG A N 1
ATOM 2407 C CA . ARG A 1 337 ? 6.454 -14.592 13.271 1.00 80.06 337 ARG A CA 1
ATOM 2408 C C . ARG A 1 337 ? 5.284 -13.929 14.003 1.00 80.06 337 ARG A C 1
ATOM 2410 O O . ARG A 1 337 ? 5.022 -12.744 13.812 1.00 80.06 337 ARG A O 1
ATOM 2417 N N . ASP A 1 338 ? 4.548 -14.728 14.770 1.00 84.12 338 ASP A N 1
ATOM 2418 C CA . ASP A 1 338 ? 3.410 -14.295 15.584 1.00 84.12 338 ASP A CA 1
ATOM 2419 C C . ASP A 1 338 ? 2.226 -13.730 14.773 1.00 84.12 338 ASP A C 1
ATOM 2421 O O . ASP A 1 338 ? 1.336 -13.067 15.311 1.00 84.12 338 ASP A O 1
ATOM 2425 N N . ARG A 1 339 ? 2.172 -14.017 13.465 1.00 85.81 339 ARG A N 1
ATOM 2426 C CA . ARG A 1 339 ? 1.055 -13.638 12.592 1.00 85.81 339 ARG A CA 1
ATOM 2427 C C . ARG A 1 339 ? 0.126 -14.819 12.345 1.00 85.81 339 ARG A C 1
ATOM 2429 O O . ARG A 1 339 ? 0.571 -15.937 12.094 1.00 85.81 339 ARG A O 1
ATOM 2436 N N . CYS A 1 340 ? -1.170 -14.555 12.360 1.00 91.75 340 CYS A N 1
ATOM 2437 C CA . CYS A 1 340 ? -2.219 -15.532 12.089 1.00 91.75 340 CYS A CA 1
ATOM 2438 C C . CYS A 1 340 ? -3.043 -15.101 10.877 1.00 91.75 340 CYS A C 1
ATOM 2440 O O . CYS A 1 340 ? -2.917 -13.974 10.401 1.00 91.75 340 CYS A O 1
ATOM 2442 N N . ALA A 1 341 ? -3.897 -15.995 10.379 1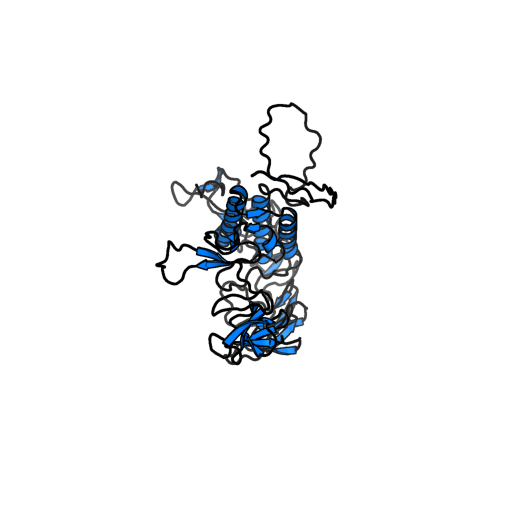.00 91.81 341 ALA A N 1
ATOM 2443 C CA . ALA A 1 341 ? -4.831 -15.669 9.312 1.00 91.81 341 ALA A CA 1
ATOM 2444 C C . ALA A 1 341 ? -5.745 -14.500 9.723 1.00 91.81 341 ALA A C 1
ATOM 2446 O O . ALA A 1 341 ? -5.965 -14.248 10.913 1.00 91.81 341 ALA A O 1
ATOM 2447 N N . ALA A 1 342 ? -6.320 -13.803 8.741 1.00 85.81 342 ALA A N 1
ATOM 2448 C CA . ALA A 1 342 ? -7.218 -12.682 8.998 1.00 85.81 342 ALA A CA 1
ATOM 2449 C C . ALA A 1 342 ? -8.335 -13.058 9.998 1.00 85.81 342 ALA A C 1
ATOM 2451 O O . ALA A 1 342 ? -9.032 -14.064 9.839 1.00 85.81 342 ALA A O 1
ATOM 2452 N N . GLY A 1 343 ? -8.512 -12.233 11.036 1.00 87.25 343 GLY A N 1
ATOM 2453 C CA . GLY A 1 343 ? -9.483 -12.470 12.112 1.00 87.25 343 GLY A CA 1
ATOM 2454 C C . GLY A 1 343 ? -8.952 -13.252 13.322 1.00 87.25 343 GLY A C 1
ATOM 2455 O O . GLY A 1 343 ? -9.730 -13.527 14.242 1.00 87.25 343 GLY A O 1
ATOM 2456 N N . PHE A 1 344 ? -7.657 -13.568 13.352 1.00 92.50 344 PHE A N 1
ATOM 2457 C CA . PHE A 1 344 ? -6.976 -14.248 14.454 1.00 92.50 344 PHE A CA 1
ATOM 2458 C C . PHE A 1 344 ? -5.751 -13.451 14.925 1.00 92.50 344 PHE A C 1
ATOM 2460 O O . PHE A 1 344 ? -5.192 -12.665 14.164 1.00 92.50 344 PHE A O 1
ATOM 2467 N N . TYR A 1 345 ? -5.312 -13.680 16.163 1.00 89.88 345 TYR A N 1
ATOM 2468 C CA . TYR A 1 345 ? -4.036 -13.184 16.688 1.00 89.88 345 TYR A CA 1
ATOM 2469 C C . TYR A 1 345 ? -3.246 -14.315 17.341 1.00 89.88 345 TYR A C 1
ATOM 2471 O O . TYR A 1 345 ? -3.837 -15.287 17.824 1.00 89.88 345 TYR A O 1
ATOM 2479 N N . CYS A 1 346 ? -1.919 -14.197 17.351 1.00 91.88 346 CYS A N 1
ATOM 2480 C CA . CYS A 1 346 ? -1.058 -15.168 18.010 1.00 91.88 346 CYS A CA 1
ATOM 2481 C C . CYS A 1 346 ? -1.043 -14.902 19.513 1.00 91.88 346 CYS A C 1
ATOM 2483 O O . CYS A 1 346 ? -0.680 -13.813 19.952 1.00 91.88 346 CYS A O 1
ATOM 2485 N N . ARG A 1 347 ? -1.477 -15.876 20.317 1.00 90.94 347 ARG A N 1
ATOM 2486 C CA . ARG A 1 347 ? -1.469 -15.731 21.773 1.00 90.94 347 ARG A CA 1
ATOM 2487 C C . ARG A 1 347 ? -0.106 -16.120 22.341 1.00 90.94 347 ARG A C 1
ATOM 2489 O O . ARG A 1 347 ? 0.203 -17.306 22.432 1.00 90.94 347 ARG A O 1
ATOM 2496 N N . ASP A 1 348 ? 0.614 -15.137 22.878 1.00 86.94 348 ASP A N 1
ATOM 2497 C CA . ASP A 1 348 ? 1.952 -15.266 23.487 1.00 86.94 348 ASP A CA 1
ATOM 2498 C C . ASP A 1 348 ? 2.109 -16.395 24.524 1.00 86.94 348 ASP A C 1
ATOM 2500 O O . ASP A 1 348 ? 3.214 -16.839 24.831 1.00 86.94 348 ASP A O 1
ATOM 2504 N N . SER A 1 349 ? 1.020 -16.823 25.172 1.00 88.50 349 SER A N 1
ATOM 2505 C CA . SER A 1 349 ? 1.108 -17.809 26.254 1.00 88.50 349 SER A CA 1
ATOM 2506 C C . SER A 1 349 ? 1.446 -19.222 25.780 1.00 88.50 349 SER A C 1
ATOM 2508 O O . SER A 1 349 ? 1.960 -20.022 26.568 1.00 88.50 349 SER A O 1
ATOM 2510 N N . ASP A 1 350 ? 1.076 -19.550 24.545 1.00 92.88 350 ASP A N 1
ATOM 2511 C CA . ASP A 1 350 ? 1.184 -20.893 23.980 1.00 92.88 350 ASP A CA 1
ATOM 2512 C C . ASP A 1 350 ? 1.446 -20.916 22.470 1.00 92.88 350 ASP A C 1
ATOM 2514 O O . ASP A 1 350 ? 1.422 -22.003 21.899 1.00 92.88 350 ASP A O 1
ATOM 2518 N N . ASP A 1 351 ? 1.722 -19.760 21.861 1.00 92.69 351 ASP A N 1
ATOM 2519 C CA . ASP A 1 351 ? 1.999 -19.587 20.432 1.00 92.69 351 ASP A CA 1
ATOM 2520 C C . ASP A 1 351 ? 0.889 -20.180 19.553 1.00 92.69 351 ASP A C 1
ATOM 2522 O O . ASP A 1 351 ? 1.147 -20.832 18.546 1.00 92.69 351 ASP A O 1
ATOM 2526 N N . VAL A 1 352 ? -0.373 -19.990 19.956 1.00 94.94 352 VAL A N 1
ATOM 2527 C CA . VAL A 1 352 ? -1.545 -20.495 19.228 1.00 94.94 352 VAL A CA 1
ATOM 2528 C C . VAL A 1 352 ? -2.385 -19.344 18.696 1.00 94.94 352 VAL A C 1
ATOM 2530 O O . VAL A 1 352 ? -2.749 -18.431 19.442 1.00 94.94 352 VAL A O 1
ATOM 2533 N N . CYS A 1 353 ? -2.772 -19.434 17.427 1.00 94.81 353 CYS A N 1
ATOM 2534 C CA . CYS A 1 353 ? -3.726 -18.523 16.817 1.00 94.81 353 CYS A CA 1
ATOM 2535 C C . CYS A 1 353 ? -5.112 -18.682 17.433 1.00 94.81 353 CYS A C 1
ATOM 2537 O O . CYS A 1 353 ? -5.693 -19.769 17.437 1.00 94.81 353 CYS A O 1
ATOM 2539 N N . VAL A 1 354 ? -5.669 -17.584 17.930 1.00 94.31 354 VAL A N 1
ATOM 2540 C CA . VAL A 1 354 ? -7.012 -17.547 18.517 1.00 94.31 354 VAL A CA 1
ATOM 2541 C C . VAL A 1 354 ? -7.834 -16.409 17.907 1.00 94.31 354 VAL A C 1
ATOM 2543 O O . VAL A 1 354 ? -7.259 -15.430 17.430 1.00 94.31 354 VAL A O 1
ATOM 2546 N N . PRO A 1 355 ? -9.176 -16.511 17.870 1.00 94.75 355 PRO A N 1
ATOM 2547 C CA . PRO A 1 355 ? -10.011 -15.482 17.258 1.00 94.75 355 PRO A CA 1
ATOM 2548 C C . PRO A 1 355 ? -9.866 -14.130 17.962 1.00 94.75 355 PRO A C 1
ATOM 2550 O O . PRO A 1 355 ? -9.814 -14.077 19.193 1.00 94.75 355 PRO A O 1
ATOM 2553 N N . LEU A 1 356 ? -9.905 -13.041 17.191 1.00 92.50 356 LEU A N 1
ATOM 2554 C CA . LEU A 1 356 ? -9.984 -11.683 17.734 1.00 92.50 356 LEU A CA 1
ATOM 2555 C C . LEU A 1 356 ? -11.222 -11.511 18.632 1.00 92.50 356 LEU A C 1
ATOM 2557 O O . LEU A 1 356 ? -12.336 -11.930 18.292 1.00 92.50 356 LEU A O 1
ATOM 2561 N N . GLY A 1 357 ? -11.041 -10.857 19.778 1.00 93.06 357 GLY A N 1
ATOM 2562 C CA . GLY A 1 357 ? -12.093 -10.601 20.754 1.00 93.06 357 GLY A CA 1
ATOM 2563 C C . GLY A 1 357 ? -13.104 -9.556 20.277 1.00 93.06 357 GLY A C 1
ATOM 2564 O O . GLY A 1 357 ? -12.752 -8.421 19.968 1.00 93.06 357 GLY A O 1
ATOM 2565 N N . GLY A 1 358 ? -14.390 -9.915 20.249 1.00 93.44 358 GLY A N 1
ATOM 2566 C CA . GLY A 1 358 ? -15.477 -8.943 20.070 1.00 93.44 358 GLY A CA 1
ATOM 2567 C C . GLY A 1 358 ? -15.734 -8.111 21.334 1.00 93.44 358 GLY A C 1
ATOM 2568 O O . GLY A 1 358 ? -15.145 -8.351 22.386 1.00 93.44 358 GLY A O 1
ATOM 2569 N N . SER A 1 359 ? -16.664 -7.153 21.273 1.00 95.06 359 SER A N 1
ATOM 2570 C CA . SER A 1 359 ? -16.979 -6.278 22.416 1.00 95.06 359 SER A CA 1
ATOM 2571 C C . SER A 1 359 ? -17.322 -7.066 23.694 1.00 95.06 359 SER A C 1
ATOM 2573 O O . SER A 1 359 ? -18.200 -7.932 23.699 1.00 95.06 359 SER A O 1
ATOM 2575 N N . GLY A 1 360 ? -16.619 -6.758 24.786 1.00 95.00 360 GLY A N 1
ATOM 2576 C CA . GLY A 1 360 ? -16.733 -7.414 26.089 1.00 95.00 360 GLY A CA 1
ATOM 2577 C C . GLY A 1 360 ? -15.985 -8.746 26.218 1.00 95.00 360 GLY A C 1
ATOM 2578 O O . GLY A 1 360 ? -15.988 -9.320 27.310 1.00 95.00 360 GLY A O 1
ATOM 2579 N N . ALA A 1 361 ? -15.355 -9.252 25.151 1.00 94.94 361 ALA A N 1
ATOM 2580 C CA . ALA A 1 361 ? -14.457 -10.400 25.237 1.00 94.94 361 ALA A CA 1
ATOM 2581 C C . ALA A 1 361 ? -13.210 -10.035 26.047 1.00 94.94 361 ALA A C 1
ATOM 2583 O O . ALA A 1 361 ? -12.771 -8.888 26.021 1.00 94.94 361 ALA A O 1
ATOM 2584 N N . THR A 1 362 ? -12.654 -11.005 26.771 1.00 91.31 362 THR A N 1
ATOM 2585 C CA . THR A 1 362 ? -11.372 -10.832 27.459 1.00 91.31 362 THR A CA 1
ATOM 2586 C C . THR A 1 362 ? -10.245 -10.683 26.449 1.00 91.31 362 THR A C 1
ATOM 2588 O O . THR A 1 362 ? -10.239 -11.405 25.455 1.00 91.31 362 THR A O 1
ATOM 2591 N N . CYS A 1 363 ? -9.305 -9.795 26.736 1.00 90.88 363 CYS A N 1
ATOM 2592 C CA . CYS A 1 363 ? -8.157 -9.502 25.890 1.00 90.88 363 CYS A CA 1
ATOM 2593 C C . CYS A 1 363 ? -6.862 -9.525 26.713 1.00 90.88 363 CYS A C 1
ATOM 2595 O O . CYS A 1 363 ? -6.906 -9.408 27.942 1.00 90.88 363 CYS A O 1
ATOM 2597 N N . ASP A 1 364 ? -5.732 -9.696 26.030 1.00 81.75 364 ASP A N 1
ATOM 2598 C CA . ASP A 1 364 ? -4.396 -9.706 26.626 1.00 81.75 364 ASP A CA 1
ATOM 2599 C C . ASP A 1 364 ? -3.655 -8.418 26.221 1.00 81.75 364 ASP A C 1
ATOM 2601 O O . ASP A 1 364 ? -3.721 -8.000 25.065 1.00 81.75 364 ASP A O 1
ATOM 2605 N N . ASN A 1 365 ? -2.946 -7.791 27.167 1.00 69.50 365 ASN A N 1
ATOM 2606 C CA . ASN A 1 365 ? -2.267 -6.492 26.993 1.00 69.50 365 ASN A CA 1
ATOM 2607 C C . ASN A 1 365 ? -0.970 -6.554 26.159 1.00 69.50 365 ASN A C 1
ATOM 2609 O O . ASN A 1 365 ? -0.167 -5.624 26.187 1.00 69.50 365 ASN A O 1
ATOM 2613 N N . ASN A 1 366 ? -0.700 -7.671 25.493 1.00 63.69 366 ASN A N 1
ATOM 2614 C CA . ASN A 1 366 ? 0.571 -7.926 24.832 1.00 63.69 366 ASN A CA 1
ATOM 2615 C C . ASN A 1 366 ? 0.332 -8.903 23.677 1.00 63.69 366 ASN A C 1
ATOM 2617 O O . ASN A 1 366 ? -0.067 -10.031 23.979 1.00 63.69 366 ASN A O 1
ATOM 2621 N N . PRO A 1 367 ? 0.571 -8.538 22.401 1.00 57.31 367 PRO A N 1
ATOM 2622 C CA . PRO A 1 367 ? 0.543 -7.215 21.731 1.00 57.31 367 PRO A CA 1
ATOM 2623 C C . PRO A 1 367 ? -0.901 -6.682 21.462 1.00 57.31 367 PRO A C 1
ATOM 2625 O O . PRO A 1 367 ? -1.860 -7.382 21.786 1.00 57.31 367 PRO A O 1
ATOM 2628 N N . PRO A 1 368 ? -1.117 -5.462 20.895 1.00 58.66 368 PRO A N 1
ATOM 2629 C CA . PRO A 1 368 ? -2.441 -4.794 20.813 1.00 58.66 368 PRO A CA 1
ATOM 2630 C C . PRO A 1 368 ? -3.527 -5.509 19.985 1.00 58.66 368 PRO A C 1
ATOM 2632 O O . PRO A 1 368 ? -4.657 -5.031 19.904 1.00 58.66 368 PRO A O 1
ATOM 2635 N N . PHE A 1 369 ? -3.223 -6.656 19.385 1.00 66.94 369 PHE A N 1
ATOM 2636 C CA . PHE A 1 369 ? -4.054 -7.302 18.372 1.00 66.94 369 PHE A CA 1
ATOM 2637 C C . PHE A 1 369 ? -5.065 -8.300 18.939 1.00 66.94 369 PHE A C 1
ATOM 2639 O O . PHE A 1 369 ? -5.512 -9.171 18.215 1.00 66.94 369 PHE A O 1
ATOM 2646 N N . SER A 1 370 ? -5.438 -8.242 20.217 1.00 86.69 370 SER A N 1
ATOM 2647 C CA . SER A 1 370 ? -6.369 -9.231 20.788 1.00 86.69 370 SER A CA 1
ATOM 2648 C C . SER A 1 370 ? -7.853 -8.906 20.556 1.00 86.69 370 SER A C 1
ATOM 2650 O O . SER A 1 370 ? -8.721 -9.716 20.892 1.00 86.69 370 SER A O 1
ATOM 2652 N N . CYS A 1 371 ? -8.169 -7.757 19.950 1.00 91.25 371 CYS A N 1
ATOM 2653 C CA . CYS A 1 371 ? -9.533 -7.280 19.720 1.00 91.25 371 CYS A CA 1
ATOM 2654 C C . CYS A 1 371 ? -9.869 -7.142 18.228 1.00 91.25 371 CYS A C 1
ATOM 2656 O O . CYS A 1 371 ? -8.993 -6.935 17.398 1.00 91.25 371 CYS A O 1
ATOM 2658 N N . GLN A 1 372 ? -11.152 -7.287 17.876 1.00 89.88 372 GLN A N 1
ATOM 2659 C CA . GLN A 1 372 ? -11.625 -7.063 16.503 1.00 89.88 372 GLN A CA 1
ATOM 2660 C C . GLN A 1 372 ? -11.364 -5.616 16.052 1.00 89.88 372 GLN A C 1
ATOM 2662 O O . GLN A 1 372 ? -11.371 -4.731 16.912 1.00 89.88 372 GLN A O 1
ATOM 2667 N N . PRO A 1 373 ? -11.228 -5.365 14.733 1.00 84.38 373 PRO A N 1
ATOM 2668 C CA . PRO A 1 373 ? -11.005 -4.023 14.212 1.00 84.38 373 PRO A CA 1
ATOM 2669 C C . PRO A 1 373 ? -11.976 -2.979 14.780 1.00 84.38 373 PRO A C 1
ATOM 2671 O O . PRO A 1 373 ? -13.185 -3.227 14.866 1.00 84.38 373 PRO A O 1
ATOM 2674 N N . GLY A 1 374 ? -11.443 -1.830 15.193 1.00 83.81 374 GLY A N 1
ATOM 2675 C CA . GLY A 1 374 ? -12.195 -0.748 15.838 1.00 83.81 374 GLY A CA 1
ATOM 2676 C C . GLY A 1 374 ? -12.479 -0.935 17.336 1.00 83.81 374 GLY A C 1
ATOM 2677 O O . GLY A 1 374 ? -13.200 -0.125 17.924 1.00 83.81 374 GLY A O 1
ATOM 2678 N N . LEU A 1 375 ? -11.933 -1.975 17.974 1.00 88.69 375 LEU A N 1
ATOM 2679 C CA . LEU A 1 375 ? -11.964 -2.173 19.425 1.00 88.69 375 LEU A CA 1
ATOM 2680 C C . LEU A 1 375 ? -10.547 -2.119 20.007 1.00 88.69 375 LEU A C 1
ATOM 2682 O O . LEU A 1 375 ? -9.578 -2.487 19.356 1.00 88.69 375 LEU A O 1
ATOM 2686 N N . ILE A 1 376 ? -10.443 -1.723 21.271 1.00 88.31 376 ILE A N 1
ATOM 2687 C CA . ILE A 1 376 ? -9.188 -1.658 22.026 1.00 88.31 376 ILE A CA 1
ATOM 2688 C C . ILE A 1 376 ? -9.273 -2.516 23.286 1.00 88.31 376 ILE A C 1
ATOM 2690 O O . ILE A 1 376 ? -10.350 -2.680 23.872 1.00 88.31 376 ILE A O 1
ATOM 2694 N N . CYS A 1 377 ? -8.139 -3.062 23.720 1.00 91.31 377 CYS A N 1
ATOM 2695 C CA . CYS A 1 377 ? -8.057 -3.782 24.984 1.00 91.31 377 CYS A CA 1
ATOM 2696 C C . CYS A 1 377 ? -7.925 -2.788 26.144 1.00 91.31 377 CYS A C 1
ATOM 2698 O O . CYS A 1 377 ? -6.906 -2.125 26.288 1.00 91.31 377 CYS A O 1
ATOM 2700 N N . MET A 1 378 ? -8.966 -2.665 26.971 1.00 89.19 378 MET A N 1
ATOM 2701 C CA . MET A 1 378 ? -8.965 -1.712 28.085 1.00 89.19 378 MET A CA 1
ATOM 2702 C C . MET A 1 378 ? -8.248 -2.289 29.305 1.00 89.19 378 MET A C 1
ATOM 2704 O O . MET A 1 378 ? -8.837 -3.116 30.012 1.00 89.19 378 MET A O 1
ATOM 2708 N N . ASP A 1 379 ? -7.056 -1.783 29.621 1.00 85.00 379 ASP A N 1
ATOM 2709 C CA . ASP A 1 379 ? -6.201 -2.197 30.748 1.00 85.00 379 ASP A CA 1
ATOM 2710 C C . ASP A 1 379 ? -6.949 -2.398 32.071 1.00 85.00 379 ASP A C 1
ATOM 2712 O O . ASP A 1 379 ? -6.743 -3.378 32.791 1.00 85.00 379 ASP A O 1
ATOM 2716 N N . ALA A 1 380 ? -7.875 -1.491 32.392 1.00 85.31 380 ALA A N 1
ATOM 2717 C CA . ALA A 1 380 ? -8.635 -1.537 33.640 1.00 85.31 380 ALA A CA 1
ATOM 2718 C C . ALA A 1 380 ? -9.549 -2.771 33.763 1.00 85.31 380 ALA A C 1
ATOM 2720 O O . ALA A 1 380 ? -9.908 -3.175 34.873 1.00 85.31 380 ALA A O 1
ATOM 2721 N N . THR A 1 381 ? -9.969 -3.346 32.636 1.00 88.25 381 THR A N 1
ATOM 2722 C CA . THR A 1 381 ? -10.945 -4.447 32.593 1.00 88.25 381 THR A CA 1
ATOM 2723 C C . THR A 1 381 ? -10.428 -5.701 31.905 1.00 88.25 381 THR A C 1
ATOM 2725 O O . THR A 1 381 ? -11.046 -6.749 32.086 1.00 88.25 381 THR A O 1
ATOM 2728 N N . LEU A 1 382 ? -9.332 -5.599 31.146 1.00 91.56 382 LEU A N 1
ATOM 2729 C CA . LEU A 1 382 ? -8.846 -6.628 30.228 1.00 91.56 382 LEU A CA 1
ATOM 2730 C C . LEU A 1 382 ? -9.974 -7.135 29.324 1.00 91.56 382 LEU A C 1
ATOM 2732 O O . LEU A 1 382 ? -10.187 -8.340 29.188 1.00 91.56 382 LEU A O 1
ATOM 2736 N N . THR A 1 383 ? -10.759 -6.206 28.768 1.00 93.81 383 THR A N 1
ATOM 2737 C CA . THR A 1 383 ? -11.810 -6.528 27.797 1.00 93.81 383 THR A CA 1
ATOM 2738 C C . THR A 1 383 ? -11.778 -5.605 26.589 1.00 93.81 383 THR A C 1
ATOM 2740 O O . THR A 1 383 ? -11.446 -4.427 26.721 1.00 93.81 383 THR A O 1
ATOM 2743 N N . CYS A 1 384 ? -12.171 -6.139 25.433 1.00 94.88 384 CYS A N 1
ATOM 2744 C CA . CYS A 1 384 ? -12.297 -5.382 24.195 1.00 94.88 384 CYS A CA 1
ATOM 2745 C C . CYS A 1 384 ? -13.471 -4.406 24.280 1.00 94.88 384 CYS A C 1
ATOM 2747 O O . CYS A 1 384 ? -14.622 -4.817 24.468 1.00 94.88 384 CYS A O 1
ATOM 2749 N N . GLN A 1 385 ? -13.205 -3.114 24.132 1.00 94.88 385 GLN A N 1
ATOM 2750 C CA . GLN A 1 385 ? -14.222 -2.064 24.166 1.00 94.88 385 GLN A CA 1
ATOM 2751 C C . GLN A 1 385 ? -14.027 -1.097 23.006 1.00 94.88 385 GLN A C 1
ATOM 2753 O O . GLN A 1 385 ? -12.959 -1.039 22.405 1.00 94.88 385 GLN A O 1
ATOM 2758 N N . ALA A 1 386 ? -15.084 -0.358 22.674 1.00 93.06 386 ALA A N 1
ATOM 2759 C CA . ALA A 1 386 ? -14.943 0.752 21.749 1.00 93.06 386 ALA A CA 1
ATOM 2760 C C . ALA A 1 386 ? -14.049 1.828 22.393 1.00 93.06 386 ALA A C 1
ATOM 2762 O O . ALA A 1 386 ? -14.185 2.060 23.602 1.00 93.06 386 ALA A O 1
ATOM 2763 N N . PRO A 1 387 ? -13.183 2.491 21.614 1.00 90.81 387 PRO A N 1
ATOM 2764 C CA . PRO A 1 387 ? -12.453 3.659 22.079 1.00 90.81 387 PRO A CA 1
ATOM 2765 C C . PRO A 1 387 ? -13.388 4.748 22.622 1.00 90.81 387 PRO A C 1
ATOM 2767 O O . PRO A 1 387 ? -14.556 4.860 22.245 1.00 90.81 387 PRO A O 1
ATOM 2770 N N . PHE A 1 388 ? -12.867 5.573 23.516 1.00 93.81 388 PHE A N 1
ATOM 2771 C CA . PHE A 1 388 ? -13.558 6.691 24.124 1.00 93.81 388 PHE A CA 1
ATOM 2772 C C . PHE A 1 388 ? -13.807 7.831 23.128 1.00 93.81 388 PHE A C 1
ATOM 2774 O O . PHE A 1 388 ? -12.907 8.289 22.427 1.00 93.81 388 PHE A O 1
ATOM 2781 N N . GLU A 1 389 ? -15.038 8.338 23.112 1.00 93.06 389 GLU A N 1
ATOM 2782 C CA . GLU A 1 389 ? -15.434 9.508 22.323 1.00 93.06 389 GLU A CA 1
ATOM 2783 C C . GLU A 1 389 ? -14.722 10.792 22.785 1.00 93.06 389 GLU A C 1
ATOM 2785 O O . GLU A 1 389 ? -14.319 10.921 23.948 1.00 93.06 389 GLU A O 1
ATOM 2790 N N . ALA A 1 390 ? -14.642 11.793 21.903 1.00 90.06 390 ALA A N 1
ATOM 2791 C CA . ALA A 1 390 ? -14.107 13.107 22.253 1.00 90.06 390 ALA A CA 1
ATOM 2792 C C . ALA A 1 390 ? -14.816 13.701 23.492 1.00 90.06 390 ALA A C 1
ATOM 2794 O O . ALA A 1 390 ? -16.043 13.683 23.619 1.00 90.06 390 ALA A O 1
ATOM 2795 N N . GLY A 1 391 ? -14.037 14.241 24.430 1.00 90.00 391 GLY A N 1
ATOM 2796 C CA . GLY A 1 391 ? -14.508 14.775 25.709 1.00 90.00 391 GLY A CA 1
ATOM 2797 C C . GLY A 1 391 ? -14.525 13.771 26.869 1.00 90.00 391 GLY A C 1
ATOM 2798 O O . GLY A 1 391 ? -14.717 14.189 28.015 1.00 90.00 391 GLY A O 1
ATOM 2799 N N . ALA A 1 392 ? -14.323 12.475 26.619 1.00 93.75 392 ALA A N 1
ATOM 2800 C CA . ALA A 1 392 ? -14.162 11.474 27.672 1.00 93.75 392 ALA A CA 1
ATOM 2801 C C . ALA A 1 392 ? -12.774 11.557 28.326 1.00 93.75 392 ALA A C 1
ATOM 2803 O O . ALA A 1 392 ? -11.817 12.009 27.707 1.00 93.75 392 ALA A O 1
ATOM 2804 N N . ASN A 1 393 ? -12.659 11.120 29.583 1.00 92.62 393 ASN A N 1
ATOM 2805 C CA . ASN A 1 393 ? -11.356 11.050 30.247 1.00 92.62 393 ASN A CA 1
ATOM 2806 C C . ASN A 1 393 ? -10.561 9.859 29.710 1.00 92.62 393 ASN A C 1
ATOM 2808 O O . ASN A 1 393 ? -11.132 8.783 29.555 1.00 92.62 393 ASN A O 1
ATOM 2812 N N . CYS A 1 394 ? -9.260 10.048 29.538 1.00 91.06 394 CYS A N 1
ATOM 2813 C CA . CYS A 1 394 ? -8.324 9.032 29.070 1.00 91.06 394 CYS A CA 1
ATOM 2814 C C . CYS A 1 394 ? -7.018 9.093 29.872 1.00 91.06 394 CYS A C 1
ATOM 2816 O O . CYS A 1 394 ? -6.661 10.125 30.452 1.00 91.06 394 CYS A O 1
ATOM 2818 N N . GLU A 1 395 ? -6.297 7.985 29.905 1.00 89.50 395 GLU A N 1
ATOM 2819 C CA . GLU A 1 395 ? -4.942 7.853 30.427 1.00 89.50 395 GLU A CA 1
ATOM 2820 C C . GLU A 1 395 ? -3.930 7.682 29.286 1.00 89.50 395 GLU A C 1
ATOM 2822 O O . GLU A 1 395 ? -2.805 8.178 29.406 1.00 89.50 395 GLU A O 1
ATOM 2827 N N . GLU A 1 396 ? -4.334 7.080 28.164 1.00 87.44 396 GLU A N 1
ATOM 2828 C CA . GLU A 1 396 ? -3.484 6.819 26.997 1.00 87.44 396 GLU A CA 1
ATOM 2829 C C . GLU A 1 396 ? -4.169 7.205 25.683 1.00 87.44 396 GLU A C 1
ATOM 2831 O O . GLU A 1 396 ? -5.392 7.231 25.577 1.00 87.44 396 GLU A O 1
ATOM 2836 N N . ASP A 1 397 ? -3.356 7.506 24.675 1.00 85.38 397 ASP A N 1
ATOM 2837 C CA . ASP A 1 397 ? -3.784 7.917 23.335 1.00 85.38 397 ASP A CA 1
ATOM 2838 C C . ASP A 1 397 ? -4.658 6.851 22.662 1.00 85.38 397 ASP A C 1
ATOM 2840 O O . ASP A 1 397 ? -5.729 7.158 22.134 1.00 85.38 397 ASP A O 1
ATOM 2844 N N . LEU A 1 398 ? -4.274 5.578 22.811 1.00 86.06 398 LEU A N 1
ATOM 2845 C CA . LEU A 1 398 ? -5.013 4.435 22.273 1.00 86.06 398 LEU A CA 1
ATOM 2846 C C . LEU A 1 398 ? -6.425 4.301 22.855 1.00 86.06 398 LEU A C 1
ATOM 2848 O O . LEU A 1 398 ? -7.279 3.693 22.220 1.00 86.06 398 LEU A O 1
ATOM 2852 N N . GLU A 1 399 ? -6.686 4.864 24.042 1.00 90.62 399 GLU A N 1
ATOM 2853 C CA . GLU A 1 399 ? -8.013 4.813 24.649 1.00 90.62 399 GLU A CA 1
ATOM 2854 C C . GLU A 1 399 ? -9.017 5.689 23.912 1.00 90.62 399 GLU A C 1
ATOM 2856 O O . GLU A 1 399 ? -10.215 5.468 24.039 1.00 90.62 399 GLU A O 1
ATOM 2861 N N . CYS A 1 400 ? -8.559 6.680 23.152 1.00 90.00 400 CYS A N 1
ATOM 2862 C CA . CYS A 1 400 ? -9.413 7.635 22.472 1.00 90.00 400 CYS A CA 1
ATOM 2863 C C . CYS A 1 400 ? -9.730 7.186 21.053 1.00 90.00 400 CYS A C 1
ATOM 2865 O O . CYS A 1 400 ? -8.857 6.739 20.316 1.00 90.00 400 CYS A O 1
ATOM 2867 N N . ALA A 1 401 ? -10.971 7.408 20.614 1.00 86.81 401 ALA A N 1
ATOM 2868 C CA . ALA A 1 401 ? -11.356 7.198 19.226 1.00 86.81 401 ALA A CA 1
ATOM 2869 C C . ALA A 1 401 ? -10.466 8.017 18.299 1.00 86.81 401 ALA A C 1
ATOM 2871 O O . ALA A 1 401 ? -10.105 7.523 17.247 1.00 86.81 401 ALA A O 1
ATOM 2872 N N . SER A 1 402 ? -10.065 9.226 18.696 1.00 82.50 402 SER A N 1
ATOM 2873 C CA . SER A 1 402 ? -9.110 10.041 17.952 1.00 82.50 402 SER A CA 1
ATOM 2874 C C . SER A 1 402 ? -7.682 9.512 17.958 1.00 82.50 402 SER A C 1
ATOM 2876 O O . SER A 1 402 ? -6.938 9.925 17.092 1.00 82.50 402 SER A O 1
ATOM 2878 N N . GLY A 1 403 ? -7.275 8.651 18.887 1.00 84.50 403 GLY A N 1
ATOM 2879 C CA . GLY A 1 403 ? -5.857 8.410 19.150 1.00 84.50 403 GLY A CA 1
ATOM 2880 C C . GLY A 1 403 ? -5.175 9.542 19.920 1.00 84.50 403 GLY A C 1
ATOM 2881 O O . GLY A 1 403 ? -3.976 9.499 20.111 1.00 84.50 403 GLY A O 1
ATOM 2882 N N . ILE A 1 404 ? -5.909 10.563 20.382 1.00 83.62 404 ILE A N 1
ATOM 2883 C CA . ILE A 1 404 ? -5.308 11.718 21.059 1.00 83.62 404 ILE A CA 1
ATOM 2884 C C . ILE A 1 404 ? -5.912 11.881 22.447 1.00 83.62 404 ILE A C 1
ATOM 2886 O O . ILE A 1 404 ? -7.055 12.327 22.601 1.00 83.62 404 ILE A O 1
ATOM 2890 N N . CYS A 1 405 ? -5.106 11.600 23.468 1.00 89.69 405 CYS A N 1
ATOM 2891 C CA . CYS A 1 405 ? -5.419 11.858 24.861 1.00 89.69 405 CYS A CA 1
ATOM 2892 C C . CYS A 1 405 ? -4.750 13.154 25.340 1.00 89.69 405 CYS A C 1
ATOM 2894 O O . CYS A 1 405 ? -3.630 13.171 25.860 1.00 89.69 405 CYS A O 1
ATOM 2896 N N . ALA A 1 406 ? -5.451 14.282 25.209 1.00 88.75 406 ALA A N 1
ATOM 2897 C CA . ALA A 1 406 ? -4.893 15.582 25.559 1.00 88.75 406 ALA A CA 1
ATOM 2898 C C . ALA A 1 406 ? -4.761 15.758 27.072 1.00 88.75 406 ALA A C 1
ATOM 2900 O O . ALA A 1 406 ? -5.743 15.743 27.813 1.00 88.75 406 ALA A O 1
ATOM 2901 N N . LYS A 1 407 ? -3.531 15.980 27.538 1.00 86.94 407 LYS A N 1
ATOM 2902 C CA . LYS A 1 407 ? -3.162 16.061 28.959 1.00 86.94 407 LYS A CA 1
ATOM 2903 C C . LYS A 1 407 ? -2.790 17.496 29.367 1.00 86.94 407 LYS A C 1
ATOM 2905 O O . LYS A 1 407 ? -1.602 17.804 29.490 1.00 86.94 407 LYS A O 1
ATOM 2910 N N . PRO A 1 408 ? -3.767 18.398 29.602 1.00 75.81 408 PRO A N 1
ATOM 2911 C CA . PRO A 1 408 ? -3.486 19.810 29.874 1.00 75.81 408 PRO A CA 1
ATOM 2912 C C . PRO A 1 408 ? -2.738 20.060 31.196 1.00 75.81 408 PRO A C 1
ATOM 2914 O O . PRO A 1 408 ? -2.031 21.059 31.296 1.00 75.81 408 PRO A O 1
ATOM 2917 N N . ASP A 1 409 ? -2.843 19.161 32.188 1.00 66.12 409 ASP A N 1
ATOM 2918 C CA . ASP A 1 409 ? -2.354 19.400 33.561 1.00 66.12 409 ASP A CA 1
ATOM 2919 C C . ASP A 1 409 ? -1.457 18.281 34.157 1.00 66.12 409 ASP A C 1
ATOM 2921 O O . ASP A 1 409 ? -1.281 18.201 35.376 1.00 66.12 409 ASP A O 1
ATOM 2925 N N . GLY A 1 410 ? -0.828 17.429 33.337 1.00 66.25 410 GLY A N 1
ATOM 2926 C CA . GLY A 1 410 ? 0.161 16.437 33.801 1.00 66.25 410 GLY A CA 1
ATOM 2927 C C . GLY A 1 410 ? 0.015 15.037 33.186 1.00 66.25 410 GLY A C 1
ATOM 2928 O O . GLY A 1 410 ? -0.873 14.811 32.379 1.00 66.25 410 GLY A O 1
ATOM 2929 N N . PRO A 1 411 ? 0.885 14.072 33.547 1.00 68.56 411 PRO A N 1
ATOM 2930 C CA . PRO A 1 411 ? 1.109 12.864 32.742 1.00 68.56 411 PRO A CA 1
ATOM 2931 C C . PRO A 1 411 ? 0.018 11.781 32.812 1.00 68.56 411 PRO A C 1
ATOM 2933 O O . PRO A 1 411 ? 0.057 10.864 31.995 1.00 68.56 411 PRO A O 1
ATOM 2936 N N . SER A 1 412 ? -0.919 11.840 33.763 1.00 72.06 412 SER A N 1
ATOM 2937 C CA . SER A 1 412 ? -1.760 10.679 34.104 1.00 72.06 412 SER A CA 1
ATOM 2938 C C . SER A 1 412 ? -3.232 10.773 33.714 1.00 72.06 412 SER A C 1
ATOM 2940 O O . SER A 1 412 ? -3.899 9.754 33.755 1.00 72.06 412 SER A O 1
ATOM 2942 N N . GLN A 1 413 ? -3.772 11.959 33.416 1.00 80.06 413 GLN A N 1
ATOM 2943 C CA . GLN A 1 413 ? -5.191 12.110 33.069 1.00 80.06 413 GLN A CA 1
ATOM 2944 C C . GLN A 1 413 ? -5.348 13.185 32.003 1.00 80.06 413 GLN A C 1
ATOM 2946 O O . GLN A 1 413 ? -4.950 14.335 32.209 1.00 80.06 413 GLN A O 1
ATOM 2951 N N . GLY A 1 414 ? -5.904 12.781 30.872 1.00 88.06 414 GLY A N 1
ATOM 2952 C CA . GLY A 1 414 ? -6.261 13.640 29.765 1.00 88.06 414 GLY A CA 1
ATOM 2953 C C . GLY A 1 414 ? -7.740 13.550 29.429 1.00 88.06 414 GLY A C 1
ATOM 2954 O O . GLY A 1 414 ? -8.531 12.898 30.117 1.00 88.06 414 GLY A O 1
ATOM 2955 N N . VAL A 1 415 ? -8.104 14.249 28.367 1.00 92.00 415 VAL A N 1
ATOM 2956 C CA . VAL A 1 415 ? -9.422 14.197 27.751 1.00 92.00 415 VAL A CA 1
ATOM 2957 C C . VAL A 1 415 ? -9.219 13.857 26.283 1.00 92.00 415 VAL A C 1
ATOM 2959 O O . VAL A 1 415 ? -8.352 14.447 25.642 1.00 92.00 415 VAL A O 1
ATOM 2962 N N . CYS A 1 416 ? -10.007 12.926 25.755 1.00 91.44 416 CYS A N 1
ATOM 2963 C CA . CYS A 1 416 ? -9.965 12.600 24.340 1.00 91.44 416 CYS A CA 1
ATOM 2964 C C . CYS A 1 416 ? -10.302 13.843 23.524 1.00 91.44 416 CYS A C 1
ATOM 2966 O O . CYS A 1 416 ? -11.376 14.425 23.696 1.00 91.44 416 CYS A O 1
ATOM 2968 N N . GLU A 1 417 ? -9.389 14.274 22.664 1.00 87.69 417 GLU A N 1
ATOM 2969 C CA . GLU A 1 417 ? -9.637 15.416 21.788 1.00 87.69 417 GLU A CA 1
ATOM 2970 C C . GLU A 1 417 ? -10.321 14.977 20.504 1.00 87.69 417 GLU A C 1
ATOM 2972 O O . GLU A 1 417 ? -10.162 13.848 20.041 1.00 87.69 417 GLU A O 1
ATOM 2977 N N . ASP A 1 418 ? -11.098 15.887 19.928 1.00 80.50 418 ASP A N 1
ATOM 2978 C CA . ASP A 1 418 ? -11.543 15.728 18.555 1.00 80.50 418 ASP A CA 1
ATOM 2979 C C . ASP A 1 418 ? -10.365 16.073 17.634 1.00 80.50 418 ASP A C 1
ATOM 2981 O O . ASP A 1 418 ? -9.642 17.050 17.853 1.00 80.50 418 ASP A O 1
ATOM 2985 N N . PHE A 1 419 ? -10.184 15.305 16.565 1.00 61.31 419 PHE A N 1
ATOM 2986 C CA . PHE A 1 419 ? -9.142 15.561 15.571 1.00 61.31 419 PHE A CA 1
ATOM 2987 C C . PHE A 1 419 ? -9.288 16.950 14.918 1.00 61.31 419 PHE A C 1
ATOM 2989 O O . PHE A 1 419 ? -8.332 17.481 14.350 1.00 61.31 419 PHE A O 1
ATOM 2996 N N . ALA A 1 420 ? -10.486 17.542 14.987 1.00 60.53 420 ALA A N 1
ATOM 2997 C CA . ALA A 1 420 ? -10.773 18.888 14.506 1.00 60.53 420 ALA A CA 1
ATOM 2998 C C . ALA A 1 420 ? -10.179 20.015 15.379 1.00 60.53 420 ALA A C 1
ATOM 3000 O O . ALA A 1 420 ? -10.031 21.132 14.889 1.00 60.53 420 ALA A O 1
ATOM 3001 N N . THR A 1 421 ? -9.842 19.773 16.654 1.00 52.38 421 THR A N 1
ATOM 3002 C CA . THR A 1 421 ? -9.394 20.842 17.573 1.00 52.38 421 THR A CA 1
ATOM 3003 C C . THR A 1 421 ? -7.886 21.101 17.589 1.00 52.38 421 THR A C 1
ATOM 3005 O O . THR A 1 421 ? -7.472 22.162 18.060 1.00 52.38 421 THR A O 1
ATOM 3008 N N . CYS A 1 422 ? -7.061 20.201 17.045 1.00 43.75 422 CYS A N 1
ATOM 3009 C CA . CYS A 1 422 ? -5.599 20.330 17.106 1.00 43.75 422 CYS A CA 1
ATOM 3010 C C . CYS A 1 422 ? -4.994 21.255 16.025 1.00 43.75 422 CYS A C 1
ATOM 3012 O O . CYS A 1 422 ? -3.854 21.693 16.178 1.00 43.75 422 CYS A O 1
ATOM 3014 N N . TYR A 1 423 ? -5.739 21.596 14.966 1.00 38.03 423 TYR A N 1
ATOM 3015 C CA . TYR A 1 423 ? -5.260 22.420 13.843 1.00 38.03 423 TYR A CA 1
ATOM 3016 C C . TYR A 1 423 ? -6.207 23.612 13.578 1.00 38.03 423 TYR A C 1
ATOM 3018 O O . TYR A 1 423 ? -7.209 23.435 12.886 1.00 38.03 423 TYR A O 1
ATOM 3026 N N . PRO A 1 424 ? -5.942 24.804 14.155 1.00 39.25 424 PRO A N 1
ATOM 3027 C CA . PRO A 1 424 ? -6.730 26.018 13.919 1.00 39.25 424 PRO A CA 1
ATOM 3028 C C . PRO A 1 424 ? -6.450 26.722 12.585 1.00 39.25 424 PRO A C 1
ATOM 3030 O O . PRO A 1 424 ? -5.306 26.632 12.082 1.00 39.25 424 PRO A O 1
#

Sequence (424 aa):
MLSLRRLSLVALFVALGCGDIVQAGGDAGTGGDGGPQDAGTGDPCEADELAIDDFQECFTASWCGAIECLFGEGPAVCRDRDAQELEYARRWLDLVRAGTALYDPAAASACLANLRDSCRTGEVVDVIAPVNDFPFVSEACGLMFVGLFEDGQPCINSEQCGLSGYCERDSDSCSDQCCSAVCSFSQQPLFAECQGQSTCDPGLVCVQNSDLGISTCQTGTNGSPCTDNRECRFDHFCELGGGDVGTCVSDVGENGGCVSDAQCPAPLRCVGDDGPVGSGTCQRADQQGQPCDIDAEVDEFGANADCVGDLYCDAIPGELGACEPYPGDGEDCAGSRDRCAAGFYCRDSDDVCVPLGGSGATCDNNPPFSCQPGLICMDATLTCQAPFEAGANCEEDLECASGICAKPDGPSQGVCEDFATCYP

Secondary structure (DSSP, 8-state):
----------------PPP------------------------GGG-SS--HHHHHHHHHHHHHHHHHHHH---HHHHHHHTHHHHHHHHHHHHHHHTTSEEE-HHHHHHHHHHHHHHHHH----S-----TT-----HHHHTSEEE-PPTT-EESSGGGGTTT-EEEE-TTS--TT---EEEE---BPTT-EE-TTPPBSTTEEEEEETTTTEEEEEE--TT-EESSGGGS-TTEEEEE-SSS-EEEEE---TT-EESSGGGSPTTEEEES--STT--EEEEETTSTT-EE---TT--TT----S--SSEEE---TTS-EEEEEPP-TT-B-GGGTT--STTEEEETTTTEEEEPB-TT-B--SSSSTTB-TT-EEETTTTEEEPPBPTTSEESSGGGBTTS-EE-TT-TT-EEEPPTTTS--

Solvent-accessible surface area (backbone atoms only — not comparable to full-atom values): 23615 Å² total; per-residue (Å²): 135,90,87,82,90,80,92,80,89,81,88,77,91,78,91,72,84,76,77,85,76,83,72,90,74,87,78,92,75,83,87,78,98,71,81,92,69,87,73,76,89,65,62,70,76,73,35,76,60,33,51,78,85,54,41,60,60,39,46,52,53,27,49,23,52,26,43,24,59,74,70,53,37,52,53,20,54,37,47,68,73,42,40,65,60,56,48,48,56,49,54,50,52,51,32,34,77,69,69,46,26,45,73,37,32,50,34,42,28,51,24,45,51,47,38,52,44,32,49,74,59,36,41,77,63,86,61,80,72,97,58,91,94,63,89,56,60,57,79,52,40,58,57,20,56,35,20,61,42,50,72,72,35,80,32,94,44,33,67,38,13,25,96,65,21,36,40,45,63,60,82,89,76,67,76,95,83,75,69,72,19,25,11,37,52,60,41,25,49,85,66,30,74,35,62,102,77,46,48,28,39,87,26,20,20,65,44,72,38,82,91,76,75,47,24,25,11,35,72,15,41,75,71,30,68,22,75,44,49,61,29,12,26,97,66,23,23,40,50,58,76,85,53,82,56,19,28,9,35,67,48,35,53,83,74,28,74,26,72,44,44,76,39,18,56,86,72,29,34,39,38,54,58,84,52,105,78,26,61,16,27,10,35,53,22,69,42,77,69,27,68,17,44,37,65,80,77,58,55,102,77,72,77,66,44,54,26,44,33,69,30,36,36,59,35,52,79,86,42,78,22,30,13,38,69,40,29,47,82,75,28,69,8,71,71,50,76,54,38,31,28,94,70,34,25,38,38,80,90,75,32,30,11,38,70,36,19,51,83,71,29,68,34,54,97,65,64,86,46,34,26,33,92,81,37,35,65,38,81,94,71,35,21,10,33,71,44,37,54,64,74,34,80,26,68,43,32,69,46,11,56,52,26,36,35,47,46,93,85,46,92,67,56,19,32,12,40,53,81,74,74,81,65,131

Nearest PDB structures (foldseek):
  1imt-assembly1_A  TM=5.924E-01  e=1.633E-01  Dendraspis polylepis polylepis
  2roo-assembly1_A  TM=7.872E-01  e=1.463E+00  unclassified

pLDDT: mean 74.5, std 18.26, range [25.55, 96.75]